Protein AF-A0A087S6L5-F1 (afdb_monomer_lite)

Secondary structure (DSSP, 8-state):
----------------------------------------------------HHHHHHHHHHHHHTT-TTS-HHHHHHHHHS-SS-HHHHHHHHHHHHHHHHHHHHHHHHHHHHHHHHHHHSB-GGGGS-SS--TT-EEEEE---THHHHTTHHHHHHHS---SEEEEEHHHHHHHHHTT--TTT-SSEEEEE----SGGGGGG-SHHHHHHGGG-EEEEETTS-HHHHHHHHHTT-EEEEEEE--S---GGG-HHHHHHHHT--SS-TT---EE--TTSHHHHHHHIIIIIS--SEEEEES---SB-TTS-HHHHHTTTTTSPPP---TTSHHHHHHS-EEEETTTTEEEE--HHHHHHHHHHHHHHHTS-TT-EEEE-SSSSS--STTEEE--HHHHHHH---

Sequence (405 aa):
SRHFLRNFSPLKTGSPILNFISSKDIDFTITFFKIHTATHNIDMMDENFSISEDTFHRLSLEKSKSGYENQSWDEWFNSIFSEKHSSKQRMMEDVIRKFFYKNDFDQWVQNFALNLNDIWNGSNPSTLSNANHNENASAIVIGRGPSLHKHNHLELLKKSNFSGSIICTDGALKHVLESGITPEQFPNFYVVTIESYEDVVDHYNSDYVDKYGPKITGIFTIITNPKVISRAKESKIKINWLHPLADYHEGKKSFNQLTAQMVKSKVHEKGLPAIQTGGNVGTSSWFIGWRILNCKNIGLIGLNQGWEEDDSWEKIISHGNYFKPSKLDRSSEKFKKLFPKVYNPDFTTYCILDPIVQYYSSAFREFISRSPSWVNTINATEGGSLFGERITSMKFSEFLEKYKS

Foldseek 3Di:
DDDDDDDDDDDDDDDDDDDDDDDDDDDDDDDDDDDDDDDDDDDDDDPDDDDDPVVVVVVQVVCVVVVNNVPDPVVVCCVVVVDPPPPLLVVLVVVVLVVCCVPCVVLLVVLLVVCLVVLQVAAFLLVLADPPPPLQAEEEEEAAAPLCVVVVLLVLVQPFLAAHAYEYELQCQQVSLVSVVACVSHLNAEYEDEDLDPCSLVSCPDPSLLVRQCSYAYEYESNHHVSNVVSSVNSPHRYHYEHEPSFDPPPCPTPSNVSQVSSCHPNHVVGHYYAYQLLHRRLRSLCCQCVRHVHLHYEYASPQLFAAPPDDPCCQQCVNVVHHRDDDDCVDPVNCVQWPWDADPVLRGIGTHHSSSVSSLVSSQVCQLVDPPSRQAEYQSSHHRNDDDRYHYDHSSVVSVVSSD

Structure (mmCIF, N/CA/C/O backbone):
data_AF-A0A087S6L5-F1
#
_entry.id   AF-A0A087S6L5-F1
#
loop_
_atom_site.group_PDB
_atom_site.id
_atom_site.type_symbol
_atom_site.label_atom_id
_atom_site.label_alt_id
_atom_site.label_comp_id
_atom_site.label_asym_id
_atom_site.label_entity_id
_atom_site.label_seq_id
_atom_site.pdbx_PDB_ins_code
_atom_site.Cartn_x
_atom_site.Cartn_y
_atom_site.Cartn_z
_atom_site.occupancy
_atom_site.B_iso_or_equiv
_atom_site.auth_seq_id
_atom_site.auth_comp_id
_atom_site.auth_asym_id
_atom_site.auth_atom_id
_atom_site.pdbx_PDB_model_num
ATOM 1 N N . SER A 1 1 ? 14.151 38.820 49.109 1.00 30.64 1 SER A N 1
ATOM 2 C CA . SER A 1 1 ? 14.616 38.846 50.511 1.00 30.64 1 SER A CA 1
ATOM 3 C C . SER A 1 1 ? 14.598 37.428 51.069 1.00 30.64 1 SER A C 1
ATOM 5 O O . SER A 1 1 ? 13.559 36.796 51.005 1.00 30.64 1 SER A O 1
ATOM 7 N N . ARG A 1 2 ? 15.749 36.982 51.610 1.00 24.91 2 ARG A N 1
ATOM 8 C CA . ARG A 1 2 ? 16.012 35.755 52.411 1.00 24.91 2 ARG A CA 1
ATOM 9 C C . ARG A 1 2 ? 15.920 34.410 51.654 1.00 24.91 2 ARG A C 1
ATOM 11 O O . ARG A 1 2 ? 14.850 34.013 51.232 1.00 24.91 2 ARG A O 1
ATOM 18 N N . HIS A 1 3 ? 17.046 33.802 51.255 1.00 23.52 3 HIS A N 1
ATOM 19 C CA . HIS A 1 3 ? 17.943 32.908 52.034 1.00 23.52 3 HIS A CA 1
ATOM 20 C C . HIS A 1 3 ? 17.263 31.623 52.542 1.00 23.52 3 HIS A C 1
ATOM 22 O O . HIS A 1 3 ? 16.425 31.717 53.428 1.00 23.52 3 HIS A O 1
ATOM 28 N N . PHE A 1 4 ? 17.713 30.444 52.082 1.00 23.92 4 PHE A N 1
ATOM 29 C CA . PHE A 1 4 ? 18.634 29.584 52.851 1.00 23.92 4 PHE A CA 1
ATOM 30 C C . PHE A 1 4 ? 19.132 28.375 52.026 1.00 23.92 4 PHE A C 1
ATOM 32 O O . PHE A 1 4 ? 18.350 27.605 51.480 1.00 23.92 4 PHE A O 1
ATOM 39 N N . LEU A 1 5 ? 20.457 28.217 51.979 1.00 23.39 5 LEU A N 1
ATOM 40 C CA . LEU A 1 5 ? 21.189 26.984 51.672 1.00 23.39 5 LEU A CA 1
ATOM 41 C C . LEU A 1 5 ? 21.261 26.119 52.940 1.00 23.39 5 LEU A C 1
ATOM 43 O O . LEU A 1 5 ? 21.521 26.682 54.003 1.00 23.39 5 LEU A O 1
ATOM 47 N N . ARG A 1 6 ? 21.200 24.783 52.832 1.00 24.70 6 ARG A N 1
ATOM 48 C CA . ARG A 1 6 ? 22.158 23.889 53.520 1.00 24.70 6 ARG A CA 1
ATOM 49 C C . ARG A 1 6 ? 22.046 22.422 53.088 1.00 24.70 6 ARG A C 1
ATOM 51 O O . ARG A 1 6 ? 20.968 21.850 53.016 1.00 24.70 6 ARG A O 1
ATOM 58 N N . ASN A 1 7 ? 23.231 21.870 52.843 1.00 22.72 7 ASN A N 1
ATOM 59 C CA . ASN A 1 7 ? 23.592 20.485 52.552 1.00 22.72 7 ASN A CA 1
ATOM 60 C C . ASN A 1 7 ? 23.230 19.510 53.681 1.00 22.72 7 ASN A C 1
ATOM 62 O O . ASN A 1 7 ? 23.332 19.908 54.836 1.00 22.72 7 ASN A O 1
ATOM 66 N N . PHE A 1 8 ? 23.007 18.231 53.349 1.00 24.19 8 PHE A N 1
ATOM 67 C CA . PHE A 1 8 ? 23.581 17.074 54.058 1.00 24.19 8 PHE A CA 1
ATOM 68 C C . PHE A 1 8 ? 23.586 15.829 53.144 1.00 24.19 8 PHE A C 1
ATOM 70 O O . PHE A 1 8 ? 22.604 15.543 52.463 1.00 24.19 8 PHE A O 1
ATOM 77 N N . SER A 1 9 ? 24.725 15.132 53.122 1.00 23.36 9 SER A N 1
ATOM 78 C CA . SER A 1 9 ? 24.999 13.879 52.394 1.00 23.36 9 SER A CA 1
ATOM 79 C C . SER A 1 9 ? 24.634 12.631 53.246 1.00 23.36 9 SER A C 1
ATOM 81 O O . SER A 1 9 ? 23.905 12.763 54.224 1.00 23.36 9 SER A O 1
ATOM 83 N N . PRO A 1 10 ? 25.111 11.414 52.910 1.00 31.67 10 PRO A N 1
ATOM 84 C CA . PRO A 1 10 ? 24.342 10.300 52.359 1.00 31.67 10 PRO A CA 1
ATOM 85 C C . PRO A 1 10 ? 24.021 9.194 53.388 1.00 31.67 10 PRO A C 1
ATOM 87 O O . PRO A 1 10 ? 24.751 8.998 54.356 1.00 31.67 10 PRO A O 1
ATOM 90 N N . LEU A 1 11 ? 23.002 8.372 53.119 1.00 24.73 11 LEU A N 1
ATOM 91 C CA . LEU A 1 11 ? 22.782 7.110 53.835 1.00 24.73 11 LEU A CA 1
ATOM 92 C C . LEU A 1 11 ? 22.575 5.959 52.843 1.00 24.73 11 LEU A C 1
ATOM 94 O O . LEU A 1 11 ? 21.615 5.928 52.079 1.00 24.73 11 LEU A O 1
ATOM 98 N N . LYS A 1 12 ? 23.520 5.012 52.876 1.00 25.47 12 LYS A N 1
ATOM 99 C CA . LYS A 1 12 ? 23.331 3.619 52.458 1.00 25.47 12 LYS A CA 1
ATOM 100 C C . LYS A 1 12 ? 22.458 2.925 53.505 1.00 25.47 12 LYS A C 1
ATOM 102 O O . LYS A 1 12 ? 22.772 3.083 54.678 1.00 25.47 12 LYS A O 1
ATOM 107 N N . THR A 1 13 ? 21.508 2.092 53.075 1.00 26.11 13 THR A N 1
ATOM 108 C CA . THR A 1 13 ? 21.322 0.682 53.501 1.00 26.11 13 THR A CA 1
ATOM 109 C C . THR A 1 13 ? 19.989 0.113 52.990 1.00 26.11 13 THR A C 1
ATOM 111 O O . THR A 1 13 ? 18.978 0.800 52.971 1.00 26.11 13 THR A O 1
ATOM 114 N N . GLY A 1 14 ? 20.001 -1.178 52.629 1.00 24.61 14 GLY A N 1
ATOM 115 C CA . GLY A 1 14 ? 18.855 -2.077 52.820 1.00 24.61 14 GLY A CA 1
ATOM 116 C C . GLY A 1 14 ? 17.884 -2.273 51.652 1.00 24.61 14 GLY A C 1
ATOM 117 O O . GLY A 1 14 ? 16.883 -1.578 51.547 1.00 24.61 14 GLY A O 1
ATOM 118 N N . SER A 1 15 ? 18.114 -3.316 50.848 1.00 23.73 15 SER A N 1
ATOM 119 C CA . SER A 1 15 ? 17.024 -4.070 50.197 1.00 23.73 15 SER A CA 1
ATOM 120 C C . SER A 1 15 ? 16.307 -4.921 51.264 1.00 23.73 15 SER A C 1
ATOM 122 O O . SER A 1 15 ? 16.965 -5.290 52.243 1.00 23.73 15 SER A O 1
ATOM 124 N N . PRO A 1 16 ? 15.000 -5.236 51.126 1.00 30.84 16 PRO A N 1
ATOM 125 C CA . PRO A 1 16 ? 14.655 -6.521 50.502 1.00 30.84 16 PRO A CA 1
ATOM 126 C C . PRO A 1 16 ? 13.336 -6.577 49.686 1.00 30.84 16 PRO A C 1
ATOM 128 O O . PRO A 1 16 ? 12.323 -5.995 50.052 1.00 30.84 16 PRO A O 1
ATOM 131 N N . ILE A 1 17 ? 13.376 -7.437 48.658 1.00 23.67 17 ILE A N 1
ATOM 132 C CA . ILE A 1 17 ? 12.340 -8.399 48.217 1.00 23.67 17 ILE A CA 1
ATOM 133 C C . ILE A 1 17 ? 11.031 -7.854 47.605 1.00 23.67 17 ILE A C 1
ATOM 135 O O . ILE A 1 17 ? 10.125 -7.417 48.302 1.00 23.67 17 ILE A O 1
ATOM 139 N N . LEU A 1 18 ? 10.860 -8.120 46.302 1.00 24.83 18 LEU A N 1
ATOM 140 C CA . LEU A 1 18 ? 9.631 -8.707 45.751 1.00 24.83 18 LEU A CA 1
ATOM 141 C C . LEU A 1 18 ? 9.991 -9.592 44.544 1.00 24.83 18 LEU A C 1
ATOM 143 O O . LEU A 1 18 ? 10.468 -9.120 43.515 1.00 24.83 18 LEU A O 1
ATOM 147 N N . ASN A 1 19 ? 9.794 -10.898 44.725 1.00 22.62 19 ASN A N 1
ATOM 148 C CA . ASN A 1 19 ? 9.841 -11.932 43.693 1.00 22.62 19 ASN A CA 1
ATOM 149 C C . ASN A 1 19 ? 8.609 -11.827 42.784 1.00 22.62 19 ASN A C 1
ATOM 151 O O . ASN A 1 19 ? 7.521 -11.673 43.323 1.00 22.62 19 ASN A O 1
ATOM 155 N N . PHE A 1 20 ? 8.757 -12.038 41.469 1.00 23.81 20 PHE A N 1
ATOM 156 C CA . PHE A 1 20 ? 7.858 -12.889 40.663 1.00 23.81 20 PHE A CA 1
ATOM 157 C C . PHE A 1 20 ? 8.491 -13.245 39.296 1.00 23.81 20 PHE A C 1
ATOM 159 O O . PHE A 1 20 ? 8.538 -12.450 38.367 1.00 23.81 20 PHE A O 1
ATOM 166 N N . ILE A 1 21 ? 9.060 -14.453 39.254 1.00 23.20 21 ILE A N 1
ATOM 167 C CA . ILE A 1 21 ? 8.906 -15.541 38.266 1.00 23.20 21 ILE A CA 1
ATOM 168 C C . ILE A 1 21 ? 8.587 -15.170 36.794 1.00 23.20 21 ILE A C 1
ATOM 170 O O . ILE A 1 21 ? 7.454 -14.881 36.435 1.00 23.20 21 ILE A O 1
ATOM 174 N N . SER A 1 22 ? 9.616 -15.372 35.958 1.00 25.34 22 SER A N 1
ATOM 175 C CA . SER A 1 22 ? 9.653 -16.122 34.682 1.00 25.34 22 SER A CA 1
ATOM 176 C C . SER A 1 22 ? 8.585 -15.871 33.601 1.00 25.34 22 SER A C 1
ATOM 178 O O . SER A 1 22 ? 7.500 -16.448 33.629 1.00 25.34 22 SER A O 1
ATOM 180 N N . SER A 1 23 ? 9.037 -15.282 32.491 1.00 26.64 23 SER A N 1
ATOM 181 C CA . SER A 1 23 ? 8.837 -15.895 31.170 1.00 26.64 23 SER A CA 1
ATOM 182 C C . SER A 1 23 ? 10.160 -15.848 30.405 1.00 26.64 23 SER A C 1
ATOM 184 O O . SER A 1 23 ? 10.837 -14.821 30.379 1.00 26.64 23 SER A O 1
ATOM 186 N N . LYS A 1 24 ? 10.569 -17.020 29.924 1.00 26.38 24 LYS A N 1
ATOM 187 C CA . LYS A 1 24 ? 11.796 -17.270 29.178 1.00 26.38 24 LYS A CA 1
ATOM 188 C C . LYS A 1 24 ? 11.670 -16.765 27.739 1.00 26.38 24 LYS A C 1
ATOM 190 O O . LYS A 1 24 ? 10.579 -16.770 27.178 1.00 26.38 24 LYS A O 1
ATOM 195 N N . ASP A 1 25 ? 12.841 -16.457 27.192 1.00 26.78 25 ASP A N 1
ATOM 196 C CA . ASP A 1 25 ? 13.193 -16.391 25.774 1.00 26.78 25 ASP A CA 1
ATOM 197 C C . ASP A 1 25 ? 12.725 -15.148 25.001 1.00 26.78 25 ASP A C 1
ATOM 199 O O . ASP A 1 25 ? 11.615 -15.078 24.482 1.00 26.78 25 ASP A O 1
ATOM 203 N N . ILE A 1 26 ? 13.629 -14.165 24.899 1.00 26.58 26 ILE A N 1
ATOM 204 C CA . ILE A 1 26 ? 14.276 -13.702 23.653 1.00 26.58 26 ILE A CA 1
ATOM 205 C C . ILE A 1 26 ? 15.249 -12.578 24.057 1.00 26.58 26 ILE A C 1
ATOM 207 O O . ILE A 1 26 ? 14.840 -11.467 24.395 1.00 26.58 26 ILE A O 1
ATOM 211 N N . ASP A 1 27 ? 16.548 -12.883 24.048 1.00 23.22 27 ASP A N 1
ATOM 212 C CA . ASP A 1 27 ? 17.619 -11.908 24.262 1.00 23.22 27 ASP A CA 1
ATOM 213 C C . ASP A 1 27 ? 17.776 -11.012 23.024 1.00 23.22 27 ASP A C 1
ATOM 215 O O . ASP A 1 27 ? 18.121 -11.476 21.938 1.00 23.22 27 ASP A O 1
ATOM 219 N N . PHE A 1 28 ? 17.583 -9.707 23.205 1.00 23.66 28 PHE A N 1
ATOM 220 C CA . PHE A 1 28 ? 18.153 -8.674 22.340 1.00 23.66 28 PHE A CA 1
ATOM 221 C C . PHE A 1 28 ? 18.881 -7.673 23.239 1.00 23.66 28 PHE A C 1
ATOM 223 O O . PHE A 1 28 ? 18.307 -6.688 23.702 1.00 23.66 28 PHE A O 1
ATOM 230 N N . THR A 1 29 ? 20.162 -7.930 23.500 1.00 22.22 29 THR A N 1
ATOM 231 C CA . THR A 1 29 ? 21.037 -6.965 24.173 1.00 22.22 29 THR A CA 1
ATOM 232 C C . THR A 1 29 ? 21.693 -6.078 23.118 1.00 22.22 29 THR A C 1
ATOM 234 O O . THR A 1 29 ? 22.637 -6.488 22.451 1.00 22.22 29 THR A O 1
ATOM 237 N N . ILE A 1 30 ? 21.194 -4.848 22.962 1.00 22.94 30 ILE A N 1
ATOM 238 C CA . ILE A 1 30 ? 21.921 -3.748 22.313 1.00 22.94 30 ILE A CA 1
ATOM 239 C C . ILE A 1 30 ? 22.412 -2.825 23.430 1.00 22.94 30 ILE A C 1
ATOM 241 O O . ILE A 1 30 ? 21.646 -2.026 23.971 1.00 22.94 30 ILE A O 1
ATOM 245 N N . THR A 1 31 ? 23.691 -2.929 23.787 1.00 22.88 31 THR A N 1
ATOM 246 C CA . THR A 1 31 ? 24.324 -2.017 24.748 1.00 22.88 31 THR A CA 1
ATOM 247 C C . THR A 1 31 ? 24.898 -0.811 24.007 1.00 22.88 31 THR A C 1
ATOM 249 O O . THR A 1 31 ? 25.897 -0.913 23.302 1.00 22.88 31 THR A O 1
ATOM 252 N N . PHE A 1 32 ? 24.271 0.355 24.182 1.00 22.77 32 PHE A N 1
ATOM 253 C CA . PHE A 1 32 ? 24.814 1.654 23.777 1.00 22.77 32 PHE A CA 1
ATOM 254 C C . PHE A 1 32 ? 25.816 2.155 24.827 1.00 22.77 32 PHE A C 1
ATOM 256 O O . PHE A 1 32 ? 25.417 2.443 25.957 1.00 22.77 32 PHE A O 1
ATOM 263 N N . PHE A 1 33 ? 27.083 2.367 24.456 1.00 24.23 33 PHE A N 1
ATOM 264 C CA . PHE A 1 33 ? 27.994 3.173 25.272 1.00 24.23 33 PHE A CA 1
ATOM 265 C C . PHE A 1 33 ? 27.892 4.659 24.915 1.00 24.23 33 PHE A C 1
ATOM 267 O O . PHE A 1 33 ? 27.997 5.085 23.766 1.00 24.23 33 PHE A O 1
ATOM 274 N N . LYS A 1 34 ? 27.644 5.449 25.959 1.00 24.25 34 LYS A N 1
ATOM 275 C CA . LYS A 1 34 ? 27.453 6.896 25.964 1.00 24.25 34 LYS A CA 1
ATOM 276 C C . LYS A 1 34 ? 28.796 7.532 26.330 1.00 24.25 34 LYS A C 1
ATOM 278 O O . LYS A 1 34 ? 29.213 7.437 27.479 1.00 24.25 34 LYS A O 1
ATOM 283 N N . ILE A 1 35 ? 29.469 8.177 25.379 1.00 24.80 35 ILE A N 1
ATOM 284 C CA . ILE A 1 35 ? 30.693 8.935 25.666 1.00 24.80 35 ILE A CA 1
ATOM 285 C C . ILE A 1 35 ? 30.287 10.280 26.285 1.00 24.80 35 ILE A C 1
ATOM 287 O O . ILE A 1 35 ? 29.654 11.122 25.641 1.00 24.80 35 ILE A O 1
ATOM 291 N N . HIS A 1 36 ? 30.634 10.480 27.555 1.00 26.86 36 HIS A N 1
ATOM 292 C CA . HIS A 1 36 ? 30.756 11.805 28.153 1.00 26.86 36 HIS A CA 1
ATOM 293 C C . HIS A 1 36 ? 32.166 11.978 28.705 1.00 26.86 36 HIS A C 1
ATOM 295 O O . HIS A 1 36 ? 32.717 11.116 29.379 1.00 26.86 36 HIS A O 1
ATOM 301 N N . THR A 1 37 ? 32.731 13.110 28.316 1.00 30.02 37 THR A N 1
ATOM 302 C CA . THR A 1 37 ? 34.079 13.617 28.538 1.00 30.02 37 THR A CA 1
ATOM 303 C C . THR A 1 37 ? 34.447 13.745 30.014 1.00 30.02 37 THR A C 1
ATOM 305 O O . THR A 1 37 ? 33.691 14.356 30.765 1.00 30.02 37 THR A O 1
ATOM 308 N N . ALA A 1 38 ? 35.643 13.282 30.380 1.00 25.14 38 ALA A N 1
ATOM 309 C CA . ALA A 1 38 ? 36.746 14.087 30.929 1.00 25.14 38 ALA A CA 1
ATOM 310 C C . ALA A 1 38 ? 37.704 13.187 31.729 1.00 25.14 38 ALA A C 1
ATOM 312 O O . ALA A 1 38 ? 37.320 12.609 32.737 1.00 25.14 38 ALA A O 1
ATOM 313 N N . THR A 1 39 ? 38.948 13.108 31.243 1.00 34.66 39 THR A N 1
ATOM 314 C CA . THR A 1 39 ? 40.202 12.917 31.995 1.00 34.66 39 THR A CA 1
ATOM 315 C C . THR A 1 39 ? 40.126 12.110 33.295 1.00 34.66 39 THR A C 1
ATOM 317 O O . THR A 1 39 ? 39.732 12.664 34.316 1.00 34.66 39 THR A O 1
ATOM 320 N N . HIS A 1 40 ? 40.603 10.863 33.273 1.00 29.64 40 HIS A N 1
ATOM 321 C CA . HIS A 1 40 ? 41.624 10.295 34.173 1.00 29.64 40 HIS A CA 1
ATOM 322 C C . HIS A 1 40 ? 41.925 8.854 33.712 1.00 29.64 40 HIS A C 1
ATOM 324 O O . HIS A 1 40 ? 41.017 8.141 33.292 1.00 29.64 40 HIS A O 1
ATOM 330 N N . ASN A 1 41 ? 43.208 8.479 33.735 1.00 36.50 41 ASN A N 1
ATOM 331 C CA . ASN A 1 41 ? 43.767 7.190 33.312 1.00 36.50 41 ASN A CA 1
ATOM 332 C C . ASN A 1 41 ? 42.928 5.978 33.749 1.00 36.50 41 ASN A C 1
ATOM 334 O O . ASN A 1 41 ? 42.684 5.803 34.942 1.00 36.50 41 ASN A O 1
ATOM 338 N N . ILE A 1 42 ? 42.571 5.118 32.793 1.00 30.94 42 ILE A N 1
ATOM 339 C CA . ILE A 1 42 ? 42.134 3.742 33.045 1.00 30.94 42 ILE A CA 1
ATOM 340 C C . ILE A 1 42 ? 42.905 2.855 32.068 1.00 30.94 42 ILE A C 1
ATOM 342 O O . ILE A 1 42 ? 42.762 3.000 30.854 1.00 30.94 42 ILE A O 1
ATOM 346 N N . ASP A 1 43 ? 43.746 1.986 32.624 1.00 33.06 43 ASP A N 1
ATOM 347 C CA . ASP A 1 43 ? 44.433 0.904 31.924 1.00 33.06 43 ASP A CA 1
ATOM 348 C C . ASP A 1 43 ? 43.417 0.045 31.158 1.00 33.06 43 ASP A C 1
ATOM 350 O O . ASP A 1 43 ? 42.448 -0.456 31.736 1.00 33.06 43 ASP A O 1
ATOM 354 N N . MET A 1 44 ? 43.628 -0.120 29.851 1.00 32.47 44 MET A N 1
ATOM 355 C CA . MET A 1 44 ? 42.869 -1.079 29.055 1.00 32.47 44 MET A CA 1
ATOM 356 C C . MET A 1 44 ? 43.385 -2.483 29.369 1.00 32.47 44 MET A C 1
ATOM 358 O O . MET A 1 44 ? 44.538 -2.804 29.094 1.00 32.47 44 MET A O 1
ATOM 362 N N . MET A 1 45 ? 42.529 -3.321 29.951 1.00 34.72 45 MET A N 1
ATOM 363 C CA . MET A 1 45 ? 42.726 -4.765 29.914 1.00 34.72 45 MET A CA 1
ATOM 364 C C . MET A 1 45 ? 42.510 -5.233 28.470 1.00 34.72 45 MET A C 1
ATOM 366 O O . MET A 1 45 ? 41.395 -5.155 27.957 1.00 34.72 45 MET A O 1
ATOM 370 N N . ASP A 1 46 ? 43.585 -5.694 27.829 1.00 41.72 46 ASP A N 1
ATOM 371 C CA . ASP A 1 46 ? 43.554 -6.425 26.562 1.00 41.72 46 ASP A CA 1
ATOM 372 C C . ASP A 1 46 ? 42.790 -7.745 26.750 1.00 41.72 46 ASP A C 1
ATOM 374 O O . ASP A 1 46 ? 43.326 -8.736 27.256 1.00 41.72 46 ASP A O 1
ATOM 378 N N . GLU A 1 47 ? 41.526 -7.793 26.330 1.00 43.75 47 GLU A N 1
ATOM 379 C CA . GLU A 1 47 ? 40.869 -9.070 26.057 1.00 43.75 47 GLU A CA 1
ATOM 380 C C . GLU A 1 47 ? 41.429 -9.626 24.739 1.00 43.75 47 GLU A C 1
ATOM 382 O O . GLU A 1 47 ? 41.007 -9.258 23.643 1.00 43.75 47 GLU A O 1
ATOM 387 N N . ASN A 1 48 ? 42.429 -10.505 24.850 1.00 50.16 48 ASN A N 1
ATOM 388 C CA . ASN A 1 48 ? 43.025 -11.198 23.712 1.00 50.16 48 ASN A CA 1
ATOM 389 C C . ASN A 1 48 ? 41.986 -12.090 23.018 1.00 50.16 48 ASN A C 1
ATOM 391 O O . ASN A 1 48 ? 41.610 -13.155 23.514 1.00 50.16 48 ASN A O 1
ATOM 395 N N . PHE A 1 49 ? 41.566 -11.676 21.826 1.00 50.16 49 PHE A N 1
ATOM 396 C CA . PHE A 1 49 ? 40.840 -12.526 20.892 1.00 50.16 49 PHE A CA 1
ATOM 397 C C . PHE A 1 49 ? 41.709 -13.740 20.528 1.00 50.16 49 PHE A C 1
ATOM 399 O O . PHE A 1 49 ? 42.813 -13.587 20.005 1.00 50.16 49 PHE A O 1
ATOM 406 N N . SER A 1 50 ? 41.228 -14.955 20.802 1.00 74.38 50 SER A N 1
ATOM 407 C CA . SER A 1 50 ? 41.920 -16.196 20.440 1.00 74.38 50 SER A CA 1
ATOM 408 C C . SER A 1 50 ? 40.976 -17.157 19.723 1.00 74.38 50 SER A C 1
ATOM 410 O O . SER A 1 50 ? 39.798 -17.277 20.060 1.00 74.38 50 SER A O 1
ATOM 412 N N . ILE A 1 51 ? 41.501 -17.838 18.706 1.00 82.25 51 ILE A N 1
ATOM 413 C CA . ILE A 1 51 ? 40.815 -18.900 17.965 1.00 82.25 51 ILE A CA 1
ATOM 414 C C . ILE A 1 51 ? 41.678 -20.161 17.990 1.00 82.25 51 ILE A C 1
ATOM 416 O O . ILE A 1 51 ? 42.900 -20.076 18.096 1.00 82.25 51 ILE A O 1
ATOM 420 N N . SER A 1 52 ? 41.048 -21.334 17.890 1.00 89.94 52 SER A N 1
ATOM 421 C CA . SER A 1 52 ? 41.787 -22.600 17.818 1.00 89.94 52 SER A CA 1
ATOM 422 C C . SER A 1 52 ? 42.610 -22.704 16.528 1.00 89.94 52 SER A C 1
ATOM 424 O O . SER A 1 52 ? 42.226 -22.143 15.497 1.00 89.94 52 SER A O 1
ATOM 426 N N . GLU A 1 53 ? 43.703 -23.465 16.567 1.00 84.44 53 GLU A N 1
ATOM 427 C CA . GLU A 1 53 ? 44.567 -23.719 15.406 1.00 84.44 53 GLU A CA 1
ATOM 428 C C . GLU A 1 53 ? 43.790 -24.373 14.248 1.00 84.44 53 GLU A C 1
ATOM 430 O O . GLU A 1 53 ? 43.899 -23.942 13.100 1.00 84.44 53 GLU A O 1
ATOM 435 N N . ASP A 1 54 ? 42.878 -25.299 14.556 1.00 88.25 54 ASP A N 1
ATOM 436 C CA . ASP A 1 54 ? 41.958 -25.906 13.583 1.00 88.25 54 ASP A CA 1
ATOM 437 C C . ASP A 1 54 ? 41.011 -24.888 12.935 1.00 88.25 54 ASP A C 1
ATOM 439 O O . ASP A 1 54 ? 40.632 -25.011 11.765 1.00 88.25 54 ASP A O 1
ATOM 443 N N . THR A 1 55 ? 40.564 -23.890 13.700 1.00 78.56 55 THR A N 1
ATOM 444 C CA . THR A 1 55 ? 39.739 -22.796 13.174 1.00 78.56 55 THR A CA 1
ATOM 445 C C . THR A 1 55 ? 40.573 -21.913 12.254 1.00 78.56 55 THR A C 1
ATOM 447 O O . THR A 1 55 ? 40.133 -21.609 11.147 1.00 78.56 55 THR A O 1
ATOM 450 N N . PHE A 1 56 ? 41.790 -21.553 12.665 1.00 87.88 56 PHE A N 1
ATOM 451 C CA . PHE A 1 56 ? 42.702 -20.754 11.850 1.00 87.88 56 PHE A CA 1
ATOM 452 C C . PHE A 1 56 ? 43.070 -21.458 10.537 1.00 87.88 56 PHE A C 1
ATOM 454 O O . PHE A 1 56 ? 43.044 -20.833 9.474 1.00 87.88 56 PHE A O 1
ATOM 461 N N . HIS A 1 57 ? 43.328 -22.767 10.577 1.00 90.12 57 HIS A N 1
ATOM 462 C CA . HIS A 1 57 ? 43.625 -23.561 9.388 1.00 90.12 57 HIS A CA 1
ATOM 463 C C . HIS A 1 57 ? 42.437 -23.586 8.415 1.00 90.12 57 HIS A C 1
ATOM 465 O O . HIS A 1 57 ? 42.606 -23.358 7.217 1.00 90.12 57 HIS A O 1
ATOM 471 N N . ARG A 1 58 ? 41.211 -23.793 8.919 1.00 89.50 58 ARG A N 1
ATOM 472 C CA . ARG A 1 58 ? 39.990 -23.743 8.093 1.00 89.50 58 ARG A CA 1
ATOM 473 C C . ARG A 1 58 ? 39.772 -22.372 7.458 1.00 89.50 58 ARG A C 1
ATOM 475 O O . ARG A 1 58 ? 39.494 -22.302 6.264 1.00 89.50 58 ARG A O 1
ATOM 482 N N . LEU A 1 59 ? 39.940 -21.297 8.228 1.00 88.88 59 LEU A N 1
ATOM 483 C CA . LEU A 1 59 ? 39.820 -19.930 7.719 1.00 88.88 59 LEU A CA 1
ATOM 484 C C . LEU A 1 59 ? 40.886 -19.630 6.656 1.00 88.88 59 LEU A C 1
ATOM 486 O O . LEU A 1 59 ? 40.575 -19.041 5.626 1.00 88.88 59 LEU A O 1
ATOM 490 N N . SER A 1 60 ? 42.121 -20.093 6.859 1.00 89.00 60 SER A N 1
ATOM 491 C CA . SER A 1 60 ? 43.226 -19.884 5.914 1.00 89.00 60 SER A CA 1
ATOM 492 C C . SER A 1 60 ? 42.985 -20.615 4.594 1.00 89.00 60 SER A C 1
ATOM 494 O O . SER A 1 60 ? 43.208 -20.058 3.519 1.00 89.00 60 SER A O 1
ATOM 496 N N . LEU A 1 61 ? 42.467 -21.845 4.671 1.00 91.19 61 LEU A N 1
ATOM 497 C CA . LEU A 1 61 ? 42.123 -22.644 3.500 1.00 91.19 61 LEU A CA 1
ATOM 498 C C . LEU A 1 61 ? 41.002 -21.983 2.685 1.00 91.19 61 LEU A C 1
ATOM 500 O O . LEU A 1 61 ? 41.096 -21.892 1.462 1.00 91.19 61 LEU A O 1
ATOM 504 N N . GLU A 1 62 ? 39.962 -21.483 3.354 1.00 85.81 62 GLU A N 1
ATOM 505 C CA . GLU A 1 62 ? 38.878 -20.757 2.687 1.00 85.81 62 GLU A CA 1
ATOM 506 C C . GLU A 1 62 ? 39.353 -19.422 2.100 1.00 85.81 62 GLU A C 1
ATOM 508 O O . GLU A 1 62 ? 38.971 -19.089 0.977 1.00 85.81 62 GLU A O 1
ATOM 513 N N . LYS A 1 63 ? 40.254 -18.699 2.780 1.00 90.62 63 LYS A N 1
ATOM 514 C CA . LYS A 1 63 ? 40.894 -17.474 2.272 1.00 90.62 63 LYS A CA 1
ATOM 515 C C . LYS A 1 63 ? 41.684 -17.698 0.989 1.00 90.62 63 LYS A C 1
ATOM 517 O O . LYS A 1 63 ? 41.546 -16.920 0.044 1.00 90.62 63 LYS A O 1
ATOM 522 N N . SER A 1 64 ? 42.456 -18.781 0.919 1.00 87.81 64 SER A N 1
ATOM 523 C CA . SER A 1 64 ? 43.162 -19.161 -0.311 1.00 87.81 64 SER A CA 1
ATOM 524 C C . SER A 1 64 ? 42.178 -19.554 -1.422 1.00 87.81 64 SER A C 1
ATOM 526 O O . SER A 1 64 ? 42.230 -18.977 -2.510 1.00 87.81 64 SER A O 1
ATOM 528 N N . LYS A 1 65 ? 41.189 -20.420 -1.142 1.00 87.19 65 LYS A N 1
ATOM 529 C CA . LYS A 1 65 ? 40.168 -20.831 -2.131 1.00 87.19 65 LYS A CA 1
ATOM 530 C C . LYS A 1 65 ? 39.380 -19.668 -2.729 1.00 87.19 65 LYS A C 1
ATOM 532 O O . LYS A 1 65 ? 38.975 -19.736 -3.886 1.00 87.19 65 LYS A O 1
ATOM 537 N N . SER A 1 66 ? 39.139 -18.619 -1.947 1.00 78.81 66 SER A N 1
ATOM 538 C CA . SER A 1 66 ? 38.404 -17.435 -2.399 1.00 78.81 66 SER A CA 1
ATOM 539 C C . SER A 1 66 ? 39.281 -16.402 -3.123 1.00 78.81 66 SER A C 1
ATOM 541 O O . SER A 1 66 ? 38.778 -15.351 -3.510 1.00 78.81 66 SER A O 1
ATOM 543 N N . GLY A 1 67 ? 40.563 -16.702 -3.374 1.00 88.00 67 GLY A N 1
ATOM 544 C CA . GLY A 1 67 ? 41.473 -15.851 -4.152 1.00 88.00 67 GLY A CA 1
ATOM 545 C C . GLY A 1 67 ? 42.142 -14.730 -3.349 1.00 88.00 67 GLY A C 1
ATOM 546 O O . GLY A 1 67 ? 42.731 -13.826 -3.937 1.00 88.00 67 GLY A O 1
ATOM 547 N N . TYR A 1 68 ? 42.077 -14.787 -2.015 1.00 90.19 68 TYR A N 1
ATOM 548 C CA . TYR A 1 68 ? 42.616 -13.778 -1.091 1.00 90.19 68 TYR A CA 1
ATOM 549 C C . TYR A 1 68 ? 43.899 -14.246 -0.386 1.00 90.19 68 TYR A C 1
ATOM 551 O O . TYR A 1 68 ? 44.267 -13.717 0.663 1.00 90.19 68 TYR A O 1
ATOM 559 N N . GLU A 1 69 ? 44.605 -15.239 -0.935 1.00 90.19 69 GLU A N 1
ATOM 560 C CA . GLU A 1 69 ? 45.802 -15.833 -0.318 1.00 90.19 69 GLU A CA 1
ATOM 561 C C . GLU A 1 69 ? 46.842 -14.776 0.081 1.00 90.19 69 GLU A C 1
ATOM 563 O O . GLU A 1 69 ? 47.267 -14.738 1.234 1.00 90.19 69 GLU A O 1
ATOM 568 N N . ASN A 1 70 ? 47.115 -13.833 -0.824 1.00 90.56 70 ASN A N 1
ATOM 569 C CA . ASN A 1 70 ? 48.104 -12.766 -0.642 1.00 90.56 70 ASN A CA 1
ATOM 570 C C . ASN A 1 70 ? 47.531 -11.451 -0.081 1.00 90.56 70 ASN A C 1
ATOM 572 O O . ASN A 1 70 ? 48.251 -10.459 -0.013 1.00 90.56 70 ASN A O 1
ATOM 576 N N . GLN A 1 71 ? 46.245 -11.414 0.279 1.00 88.69 71 GLN A N 1
ATOM 577 C CA . GLN A 1 71 ? 45.596 -10.228 0.854 1.00 88.69 71 GLN A CA 1
ATOM 578 C C . GLN A 1 71 ? 45.559 -10.305 2.386 1.00 88.69 71 GLN A C 1
ATOM 580 O O . GLN A 1 71 ? 45.784 -11.365 2.972 1.00 88.69 71 GLN A O 1
ATOM 585 N N . SER A 1 72 ? 45.296 -9.193 3.062 1.00 92.12 72 SER A N 1
ATOM 586 C CA . SER A 1 72 ? 45.150 -9.155 4.521 1.00 92.12 72 SER A CA 1
ATOM 587 C C . SER A 1 72 ? 43.893 -9.899 4.998 1.00 92.12 72 SER A C 1
ATOM 589 O O . SER A 1 72 ? 42.953 -10.150 4.237 1.00 92.12 72 SER A O 1
ATOM 591 N N . TRP A 1 73 ? 43.867 -10.273 6.281 1.00 84.69 73 TRP A N 1
ATOM 592 C CA . TRP A 1 73 ? 42.661 -10.826 6.904 1.00 84.69 73 TRP A CA 1
ATOM 593 C C . TRP A 1 73 ? 41.514 -9.823 6.894 1.00 84.69 73 TRP A C 1
ATOM 595 O O . TRP A 1 73 ? 40.392 -10.231 6.630 1.00 84.69 73 TRP A O 1
ATOM 605 N N . ASP A 1 74 ? 41.788 -8.531 7.085 1.00 81.50 74 ASP A N 1
ATOM 606 C CA . ASP A 1 74 ? 40.768 -7.485 7.008 1.00 81.50 74 ASP A CA 1
ATOM 607 C C . ASP A 1 74 ? 40.166 -7.376 5.606 1.00 81.50 74 ASP A C 1
ATOM 609 O O . ASP A 1 74 ? 38.956 -7.252 5.475 1.00 81.50 74 ASP A O 1
ATOM 613 N N . GLU A 1 75 ? 40.957 -7.468 4.535 1.00 79.12 75 GLU A N 1
ATOM 614 C CA . GLU A 1 75 ? 40.434 -7.458 3.158 1.00 79.12 75 GLU A CA 1
ATOM 615 C C . GLU A 1 75 ? 39.558 -8.678 2.861 1.00 79.12 75 GLU A C 1
ATOM 617 O O . GLU A 1 75 ? 38.510 -8.554 2.225 1.00 79.12 75 GLU A O 1
ATOM 622 N N . TRP A 1 76 ? 39.950 -9.852 3.357 1.00 88.75 76 TRP A N 1
ATOM 623 C CA . TRP A 1 76 ? 39.169 -11.076 3.203 1.00 88.75 76 TRP A CA 1
ATOM 624 C C . TRP A 1 76 ? 37.907 -11.091 4.075 1.00 88.75 76 TRP A C 1
ATOM 626 O O . TRP A 1 76 ? 36.822 -11.432 3.614 1.00 88.75 76 TRP A O 1
ATOM 636 N N . PHE A 1 77 ? 38.003 -10.655 5.328 1.00 83.12 77 PHE A N 1
ATOM 637 C CA . PHE A 1 77 ? 36.844 -10.494 6.196 1.00 83.12 77 PHE A CA 1
ATOM 638 C C . PHE A 1 77 ? 35.905 -9.427 5.657 1.00 83.12 77 PHE A C 1
ATOM 640 O O . PHE A 1 77 ? 34.704 -9.650 5.638 1.00 83.12 77 PHE A O 1
ATOM 647 N N . ASN A 1 78 ? 36.417 -8.326 5.113 1.00 73.69 78 ASN A N 1
ATOM 648 C CA . ASN A 1 78 ? 35.592 -7.360 4.404 1.00 73.69 78 ASN A CA 1
ATOM 649 C C . ASN A 1 78 ? 34.981 -7.962 3.138 1.00 73.69 78 ASN A C 1
ATOM 651 O O . ASN A 1 78 ? 33.863 -7.604 2.812 1.00 73.69 78 ASN A O 1
ATOM 655 N N . SER A 1 79 ? 35.615 -8.894 2.425 1.00 76.56 79 SER A N 1
ATOM 656 C CA . SER A 1 79 ? 34.978 -9.528 1.259 1.00 76.56 79 SER A CA 1
ATOM 657 C C . SER A 1 79 ? 33.871 -10.524 1.636 1.00 76.56 79 SER A C 1
ATOM 659 O O . SER A 1 79 ? 32.893 -10.649 0.901 1.00 76.56 79 SER A O 1
ATOM 661 N N . ILE A 1 80 ? 33.976 -11.179 2.797 1.00 73.94 80 ILE A N 1
ATOM 662 C CA . ILE A 1 80 ? 32.975 -12.133 3.308 1.00 73.94 80 ILE A CA 1
ATOM 663 C C . ILE A 1 80 ? 31.853 -11.439 4.092 1.00 73.94 80 ILE A C 1
ATOM 665 O O . ILE A 1 80 ? 30.684 -11.805 3.959 1.00 73.94 80 ILE A O 1
ATOM 669 N N . PHE A 1 81 ? 32.208 -10.458 4.920 1.00 60.03 81 PHE A N 1
ATOM 670 C CA . PHE A 1 81 ? 31.315 -9.718 5.813 1.00 60.03 81 PHE A CA 1
ATOM 671 C C . PHE A 1 81 ? 30.875 -8.367 5.255 1.00 60.03 81 PHE A C 1
ATOM 673 O O . PHE A 1 81 ? 30.001 -7.744 5.857 1.00 60.03 81 PHE A O 1
ATOM 680 N N . SER A 1 82 ? 31.393 -7.907 4.106 1.00 54.03 82 SER A N 1
ATOM 681 C CA . SER A 1 82 ? 30.659 -6.909 3.321 1.00 54.03 82 SER A CA 1
ATOM 682 C C . SER A 1 82 ? 29.390 -7.586 2.827 1.00 54.03 82 SER A C 1
ATOM 684 O O . SER A 1 82 ? 29.340 -8.263 1.806 1.00 54.03 82 SER A O 1
ATOM 686 N N . GLU A 1 83 ? 28.365 -7.454 3.657 1.00 45.94 83 GLU A N 1
ATOM 687 C CA . GLU A 1 83 ? 27.066 -8.078 3.528 1.00 45.94 83 GLU A CA 1
ATOM 688 C C . GLU A 1 83 ? 26.578 -8.073 2.081 1.00 45.94 83 GLU A C 1
ATOM 690 O O . GLU A 1 83 ? 26.691 -7.077 1.357 1.00 45.94 83 GLU A O 1
ATOM 695 N N . LYS A 1 84 ? 25.977 -9.202 1.702 1.00 45.38 84 LYS A N 1
ATOM 696 C CA . LYS A 1 84 ? 25.274 -9.497 0.449 1.00 45.38 84 LYS A CA 1
ATOM 697 C C . LYS A 1 84 ? 24.080 -8.564 0.149 1.00 45.38 84 LYS A C 1
ATOM 699 O O . LYS A 1 84 ? 23.097 -9.001 -0.433 1.00 45.38 84 LYS A O 1
ATOM 704 N N . HIS A 1 85 ? 24.150 -7.272 0.446 1.00 48.28 85 HIS A N 1
ATOM 705 C CA . HIS A 1 85 ? 23.426 -6.282 -0.341 1.00 48.28 85 HIS A CA 1
ATOM 706 C C . HIS A 1 85 ? 24.251 -6.021 -1.591 1.00 48.28 85 HIS A C 1
ATOM 708 O O . HIS A 1 85 ? 25.338 -5.437 -1.500 1.00 48.28 85 HIS A O 1
ATOM 714 N N . SER A 1 86 ? 23.753 -6.473 -2.748 1.00 53.97 86 SER A N 1
ATOM 715 C CA . SER A 1 86 ? 24.382 -6.172 -4.036 1.00 53.97 86 SER A CA 1
ATOM 716 C C . SER A 1 86 ? 24.730 -4.680 -4.074 1.00 53.97 86 SER A C 1
ATOM 718 O O . SER A 1 86 ? 23.898 -3.842 -3.723 1.00 53.97 86 SER A O 1
ATOM 720 N N . SER A 1 87 ? 25.960 -4.328 -4.451 1.00 59.28 87 SER A N 1
ATOM 721 C CA . SER A 1 87 ? 26.414 -2.929 -4.539 1.00 59.28 87 SER A CA 1
ATOM 722 C C . SER A 1 87 ? 25.413 -2.034 -5.287 1.00 59.28 87 SER A C 1
ATOM 724 O O . SER A 1 87 ? 25.226 -0.871 -4.939 1.00 59.28 87 SER A O 1
ATOM 726 N N . LYS A 1 88 ? 24.683 -2.615 -6.248 1.00 61.88 88 LYS A N 1
ATOM 727 C CA . LYS A 1 88 ? 23.573 -1.999 -6.982 1.00 61.88 88 LYS A CA 1
ATOM 728 C C . LYS A 1 88 ? 22.395 -1.564 -6.090 1.00 61.88 88 LYS A C 1
ATOM 730 O O . LYS A 1 88 ? 21.886 -0.467 -6.294 1.00 61.88 88 LYS A O 1
ATOM 735 N N . GLN A 1 89 ? 21.957 -2.382 -5.128 1.00 62.91 89 GLN A N 1
ATOM 736 C CA . GLN A 1 89 ? 20.838 -2.049 -4.232 1.00 62.91 89 GLN A CA 1
ATOM 737 C C . GLN A 1 89 ? 21.193 -0.868 -3.319 1.00 62.91 89 GLN A C 1
ATOM 739 O O . GLN A 1 89 ? 20.441 0.101 -3.272 1.00 62.91 89 GLN A O 1
ATOM 744 N N . ARG A 1 90 ? 22.381 -0.890 -2.700 1.00 67.19 90 ARG A N 1
ATOM 745 C CA . ARG A 1 90 ? 22.875 0.223 -1.869 1.00 67.19 90 ARG A CA 1
ATOM 746 C C . ARG A 1 90 ? 22.992 1.531 -2.652 1.00 67.19 90 ARG A C 1
ATOM 748 O O . ARG A 1 90 ? 22.574 2.578 -2.173 1.00 67.19 90 ARG A O 1
ATOM 755 N N . MET A 1 91 ? 23.502 1.478 -3.885 1.00 69.06 91 MET A N 1
ATOM 756 C CA . MET A 1 91 ? 23.547 2.667 -4.746 1.00 69.06 91 MET A CA 1
ATOM 757 C C . MET A 1 91 ? 22.146 3.199 -5.078 1.00 69.06 91 MET A C 1
ATOM 759 O O . MET A 1 91 ? 21.955 4.412 -5.104 1.00 69.06 91 MET A O 1
ATOM 763 N N . MET A 1 92 ? 21.171 2.317 -5.324 1.00 70.50 92 MET A N 1
ATOM 764 C CA . MET A 1 92 ? 19.786 2.723 -5.579 1.00 70.50 92 MET A CA 1
ATOM 765 C C . MET A 1 92 ? 19.174 3.400 -4.348 1.00 70.50 92 MET A C 1
ATOM 767 O O . MET A 1 92 ? 18.634 4.497 -4.458 1.00 70.50 92 MET A O 1
ATOM 771 N N . GLU A 1 93 ? 19.326 2.788 -3.173 1.00 71.62 93 GLU A N 1
ATOM 772 C CA . GLU A 1 93 ? 18.884 3.341 -1.889 1.00 71.62 93 GLU A CA 1
ATOM 773 C C . GLU A 1 93 ? 19.502 4.715 -1.615 1.00 71.62 93 GLU A C 1
ATOM 775 O O . GLU A 1 93 ? 18.791 5.653 -1.266 1.00 71.62 93 GLU A O 1
ATOM 780 N N . ASP A 1 94 ? 20.803 4.880 -1.853 1.00 73.88 94 ASP A N 1
ATOM 781 C CA . ASP A 1 94 ? 21.501 6.154 -1.673 1.00 73.88 94 ASP A CA 1
ATOM 782 C C . ASP A 1 94 ? 20.975 7.267 -2.592 1.00 73.88 94 ASP A C 1
ATOM 784 O O . ASP A 1 94 ? 20.883 8.428 -2.174 1.00 73.88 94 ASP A O 1
ATOM 788 N N . VAL A 1 95 ? 20.658 6.937 -3.849 1.00 74.81 95 VAL A N 1
ATOM 789 C CA . VAL A 1 95 ? 20.098 7.887 -4.824 1.00 74.81 95 VAL A CA 1
ATOM 790 C C . VAL A 1 95 ? 18.688 8.294 -4.414 1.00 74.81 95 VAL A C 1
ATOM 792 O O . VAL A 1 95 ? 18.396 9.489 -4.341 1.00 74.81 95 VAL A O 1
ATOM 795 N N . ILE A 1 96 ? 17.845 7.311 -4.097 1.00 72.44 96 ILE A N 1
ATOM 796 C CA . ILE A 1 96 ? 16.466 7.527 -3.657 1.00 72.44 96 ILE A CA 1
ATOM 797 C C . ILE A 1 96 ? 16.437 8.340 -2.354 1.00 72.44 96 ILE A C 1
ATOM 799 O O . ILE A 1 96 ? 15.707 9.326 -2.265 1.00 72.44 96 ILE A O 1
ATOM 803 N N . ARG A 1 97 ? 17.315 8.029 -1.390 1.00 73.88 97 ARG A N 1
ATOM 804 C CA . ARG A 1 97 ? 17.488 8.806 -0.153 1.00 73.88 97 ARG A CA 1
ATOM 805 C C . ARG A 1 97 ? 17.789 10.265 -0.450 1.00 73.88 97 ARG A C 1
ATOM 807 O O . ARG A 1 97 ? 17.104 11.147 0.057 1.00 73.88 97 ARG A O 1
ATOM 814 N N . LYS A 1 98 ? 18.833 10.533 -1.244 1.00 75.25 98 LYS A N 1
ATOM 815 C CA . LYS A 1 98 ? 19.254 11.908 -1.557 1.00 75.25 98 LYS A CA 1
ATOM 816 C C . LYS A 1 98 ? 18.151 12.687 -2.262 1.00 75.25 98 LYS A C 1
ATOM 818 O O . LYS A 1 98 ? 18.054 13.890 -2.052 1.00 75.25 98 LYS A O 1
ATOM 823 N N . PHE A 1 99 ? 17.349 12.017 -3.085 1.00 73.94 99 PHE A N 1
ATOM 824 C CA . PHE A 1 99 ? 16.202 12.629 -3.735 1.00 73.94 99 PHE A CA 1
ATOM 825 C C . PHE A 1 99 ? 15.132 13.026 -2.710 1.00 73.94 99 PHE A C 1
ATOM 827 O O . PHE A 1 99 ? 14.820 14.208 -2.601 1.00 73.94 99 PHE A O 1
ATOM 834 N N . PHE A 1 100 ? 14.628 12.080 -1.913 1.00 73.94 100 PHE A N 1
ATOM 835 C CA . PHE A 1 100 ? 13.536 12.355 -0.975 1.00 73.94 100 PHE A CA 1
ATOM 836 C C . PHE A 1 100 ? 13.938 13.311 0.150 1.00 73.94 100 PHE A C 1
ATOM 838 O O . PHE A 1 100 ? 13.227 14.273 0.409 1.00 73.94 100 PHE A O 1
ATOM 845 N N . TYR A 1 101 ? 15.116 13.143 0.756 1.00 75.44 101 TYR A N 1
ATOM 846 C CA . TYR A 1 101 ? 15.573 14.076 1.794 1.00 75.44 101 TYR A CA 1
ATOM 847 C C . TYR A 1 101 ? 15.738 15.502 1.270 1.00 75.44 101 TYR A C 1
ATOM 849 O O . TYR A 1 101 ? 15.444 16.457 1.981 1.00 75.44 101 TYR A O 1
ATOM 857 N N . LYS A 1 102 ? 16.223 15.663 0.035 1.00 77.19 102 LYS A N 1
ATOM 858 C CA . LYS A 1 102 ? 16.423 16.991 -0.548 1.00 77.19 102 LYS A CA 1
ATOM 859 C C . LYS A 1 102 ? 15.102 17.671 -0.900 1.00 77.19 102 LYS A C 1
ATOM 861 O O . LYS A 1 102 ? 15.029 18.892 -0.815 1.00 77.19 102 LYS A O 1
ATOM 866 N N . ASN A 1 103 ? 14.116 16.905 -1.358 1.00 77.31 103 ASN A N 1
ATOM 867 C CA . ASN A 1 103 ? 12.901 17.467 -1.939 1.00 77.31 103 ASN A CA 1
ATOM 868 C C . ASN A 1 103 ? 11.717 17.496 -0.962 1.00 77.31 103 ASN A C 1
ATOM 870 O O . ASN A 1 103 ? 10.899 18.407 -1.056 1.00 77.31 103 ASN A O 1
ATOM 874 N N . ASP A 1 104 ? 11.649 16.560 -0.010 1.00 86.06 104 ASP A N 1
ATOM 875 C CA . ASP A 1 104 ? 10.416 16.302 0.745 1.00 86.06 104 ASP A CA 1
ATOM 876 C C . ASP A 1 104 ? 10.566 16.493 2.261 1.00 86.06 104 ASP A C 1
ATOM 878 O O . ASP A 1 104 ? 9.565 16.642 2.958 1.00 86.06 104 ASP A O 1
ATOM 882 N N . PHE A 1 105 ? 11.790 16.534 2.799 1.00 89.31 105 PHE A N 1
ATOM 883 C CA . PHE A 1 105 ? 12.010 16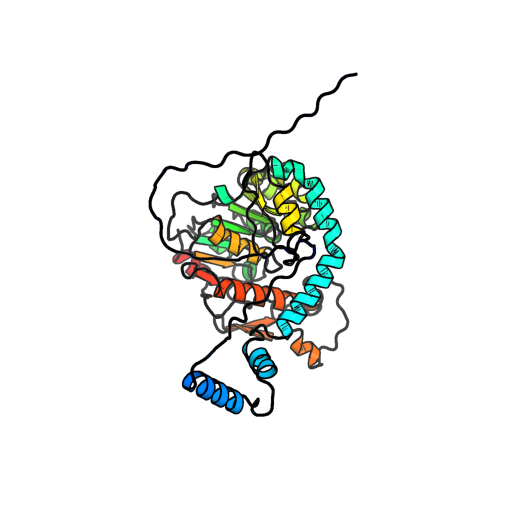.578 4.250 1.00 89.31 105 PHE A CA 1
ATOM 884 C C . PHE A 1 105 ? 11.345 17.783 4.932 1.00 89.31 105 PHE A C 1
ATOM 886 O O . PHE A 1 105 ? 10.669 17.625 5.949 1.00 89.31 105 PHE A O 1
ATOM 893 N N . ASP A 1 106 ? 11.479 18.980 4.356 1.00 91.62 106 ASP A N 1
ATOM 894 C CA . ASP A 1 106 ? 10.857 20.191 4.906 1.00 91.62 106 ASP A CA 1
ATOM 895 C C . ASP A 1 106 ? 9.325 20.075 4.913 1.00 91.62 106 ASP A C 1
ATOM 897 O O . ASP A 1 106 ? 8.668 20.448 5.890 1.00 91.62 106 ASP A O 1
ATOM 901 N N . GLN A 1 107 ? 8.753 19.479 3.860 1.00 93.56 107 GLN A N 1
ATOM 902 C CA . GLN A 1 107 ? 7.325 19.180 3.789 1.00 93.56 107 GLN A CA 1
ATOM 903 C C . GLN A 1 107 ? 6.919 18.160 4.860 1.00 93.56 107 GLN A C 1
ATOM 905 O O . GLN A 1 107 ? 5.887 18.340 5.502 1.00 93.56 107 GLN A O 1
ATOM 910 N N . TRP A 1 108 ? 7.717 17.116 5.106 1.00 93.81 108 TRP A N 1
ATOM 911 C CA . TRP A 1 108 ? 7.437 16.132 6.158 1.00 93.81 108 TRP A CA 1
ATOM 912 C C . TRP A 1 108 ? 7.375 16.782 7.537 1.00 93.81 108 TRP A C 1
ATOM 914 O O . TRP A 1 108 ? 6.436 16.530 8.294 1.00 93.81 108 TRP A O 1
ATOM 924 N N . VAL A 1 109 ? 8.344 17.647 7.847 1.00 94.62 109 VAL A N 1
ATOM 925 C CA . VAL A 1 109 ? 8.388 18.398 9.109 1.00 94.62 109 VAL A CA 1
ATOM 926 C C . VAL A 1 109 ? 7.175 19.321 9.230 1.00 94.62 109 VAL A C 1
ATOM 928 O O . VAL A 1 109 ? 6.535 19.354 10.283 1.00 94.62 109 VAL A O 1
ATOM 931 N N . GLN A 1 110 ? 6.823 20.038 8.160 1.00 96.88 110 GLN A N 1
ATOM 932 C CA . GLN A 1 110 ? 5.670 20.936 8.149 1.00 96.88 110 GLN A CA 1
ATOM 933 C C . GLN A 1 110 ? 4.349 20.178 8.336 1.00 96.88 110 GLN A C 1
ATOM 935 O O . GLN A 1 110 ? 3.552 20.546 9.199 1.00 96.88 110 GLN A O 1
ATOM 940 N N . ASN A 1 111 ? 4.129 19.105 7.574 1.00 97.75 111 ASN A N 1
ATOM 941 C CA . ASN A 1 111 ? 2.938 18.264 7.684 1.00 97.75 111 ASN A CA 1
ATOM 942 C C . ASN A 1 111 ? 2.811 17.683 9.094 1.00 97.75 111 ASN A C 1
ATOM 944 O O . ASN A 1 111 ? 1.749 17.777 9.707 1.00 97.75 111 ASN A O 1
ATOM 948 N N . PHE A 1 112 ? 3.908 17.149 9.639 1.00 97.50 112 PHE A N 1
ATOM 949 C CA . PHE A 1 112 ? 3.950 16.639 11.004 1.00 97.50 112 PHE A CA 1
ATOM 950 C C . PHE A 1 112 ? 3.537 17.697 12.031 1.00 97.50 112 PHE A C 1
ATOM 952 O O . PHE A 1 112 ? 2.677 17.440 12.874 1.00 97.50 112 PHE A O 1
ATOM 959 N N . ALA A 1 113 ? 4.120 18.896 11.946 1.00 97.88 113 ALA A N 1
ATOM 960 C CA . ALA A 1 113 ? 3.816 19.986 12.864 1.00 97.88 113 ALA A CA 1
ATOM 961 C C . ALA A 1 113 ? 2.336 20.398 12.799 1.00 97.88 113 ALA A C 1
ATOM 963 O O . ALA A 1 113 ? 1.709 20.603 13.838 1.00 97.88 113 ALA A O 1
ATOM 964 N N . LEU A 1 114 ? 1.767 20.476 11.593 1.00 98.25 114 LEU A N 1
ATOM 965 C CA . LEU A 1 114 ? 0.366 20.848 11.378 1.00 98.25 114 LEU A CA 1
ATOM 966 C C . LEU A 1 114 ? -0.614 19.762 11.848 1.00 98.25 114 LEU A C 1
ATOM 968 O O . LEU A 1 114 ? -1.682 20.088 12.361 1.00 98.25 114 LEU A O 1
ATOM 972 N N . ASN A 1 115 ? -0.240 18.486 11.742 1.00 98.06 115 ASN A N 1
ATOM 973 C CA . ASN A 1 115 ? -1.070 17.361 12.177 1.00 98.06 115 ASN A CA 1
ATOM 974 C C . ASN A 1 115 ? -0.958 17.057 13.678 1.00 98.06 115 ASN A C 1
ATOM 976 O O . ASN A 1 115 ? -1.733 16.252 14.192 1.00 98.06 115 ASN A O 1
ATOM 980 N N . LEU A 1 116 ? -0.009 17.656 14.404 1.00 97.06 116 LEU A N 1
ATOM 981 C CA . LEU A 1 116 ? 0.362 17.219 15.755 1.00 97.06 116 LEU A CA 1
ATOM 982 C C . LEU A 1 116 ? -0.815 17.190 16.742 1.00 97.06 116 LEU A C 1
ATOM 984 O O . LEU A 1 116 ? -0.950 16.246 17.520 1.00 97.06 116 LEU A O 1
ATOM 988 N N . ASN A 1 117 ? -1.708 18.180 16.672 1.00 96.69 117 ASN A N 1
ATOM 989 C CA . ASN A 1 117 ? -2.908 18.199 17.507 1.00 96.69 117 ASN A CA 1
ATOM 990 C C . ASN A 1 117 ? -3.863 17.038 17.182 1.00 96.69 117 ASN A C 1
ATOM 992 O O . ASN A 1 117 ? -4.439 16.433 18.084 1.00 96.69 117 ASN A O 1
ATOM 996 N N . ASP A 1 118 ? -4.019 16.700 15.904 1.00 96.81 118 ASP A N 1
ATOM 997 C CA . ASP A 1 118 ? -4.852 15.572 15.490 1.00 96.81 118 ASP A CA 1
ATOM 998 C C . ASP A 1 118 ? -4.219 14.230 15.846 1.00 96.81 118 ASP A C 1
ATOM 1000 O O . ASP A 1 118 ? -4.929 13.282 16.181 1.00 96.81 118 ASP A O 1
ATOM 1004 N N . ILE A 1 119 ? -2.888 14.160 15.814 1.00 97.25 119 ILE A N 1
ATOM 1005 C CA . ILE A 1 119 ? -2.119 12.993 16.236 1.00 97.25 119 ILE A CA 1
ATOM 1006 C C . ILE A 1 119 ? -2.309 12.744 17.734 1.00 97.25 119 ILE A C 1
ATOM 1008 O O . ILE A 1 119 ? -2.627 11.627 18.135 1.00 97.25 119 ILE A O 1
ATOM 1012 N N . TRP A 1 120 ? -2.173 13.775 18.572 1.00 96.31 120 TRP A N 1
ATOM 1013 C CA . TRP A 1 120 ? -2.301 13.627 20.025 1.00 96.31 120 TRP A CA 1
ATOM 1014 C C . TRP A 1 120 ? -3.681 13.171 20.489 1.00 96.31 120 TRP A C 1
ATOM 1016 O O . TRP A 1 120 ? -3.762 12.484 21.511 1.00 96.31 120 TRP A O 1
ATOM 1026 N N . ASN A 1 121 ? -4.727 13.565 19.762 1.00 94.75 121 ASN A N 1
ATOM 1027 C CA . ASN A 1 121 ? -6.126 13.265 20.073 1.00 94.75 121 ASN A CA 1
ATOM 1028 C C . ASN A 1 121 ? -6.691 12.090 19.252 1.00 94.75 121 ASN A C 1
ATOM 1030 O O . ASN A 1 121 ? -7.850 11.716 19.433 1.00 94.75 121 ASN A O 1
ATOM 1034 N N . GLY A 1 122 ? -5.907 11.548 18.318 1.00 92.19 122 GLY A N 1
ATOM 1035 C CA . GLY A 1 122 ? -6.340 10.527 17.373 1.00 92.19 122 GLY A CA 1
ATOM 1036 C C . GLY A 1 122 ? -6.307 9.107 17.936 1.00 92.19 122 GLY A C 1
ATOM 1037 O O . GLY A 1 122 ? -6.012 8.872 19.104 1.00 92.19 122 GLY A O 1
ATOM 1038 N N . SER A 1 123 ? -6.648 8.137 17.086 1.00 93.31 123 SER A N 1
ATOM 1039 C CA . SER A 1 123 ? -6.541 6.711 17.418 1.00 93.31 123 SER A CA 1
ATOM 1040 C C . SER A 1 123 ? -5.211 6.121 16.946 1.00 93.31 123 SER A C 1
ATOM 1042 O O . SER A 1 123 ? -4.576 6.628 16.022 1.00 93.31 123 SER A O 1
ATOM 1044 N N . ASN A 1 124 ? -4.822 5.003 17.557 1.00 89.44 124 ASN A N 1
ATOM 1045 C CA . ASN A 1 124 ? -3.644 4.220 17.192 1.00 89.44 124 ASN A CA 1
ATOM 1046 C C . ASN A 1 124 ? -4.094 2.875 16.589 1.00 89.44 124 ASN A C 1
ATOM 1048 O O . ASN A 1 124 ? -4.927 2.186 17.200 1.00 89.44 124 ASN A O 1
ATOM 1052 N N . PRO A 1 125 ? -3.518 2.452 15.445 1.00 88.62 125 PRO A N 1
ATOM 1053 C CA . PRO A 1 125 ? -3.912 1.222 14.777 1.00 88.62 125 PRO A CA 1
ATOM 1054 C C . PRO A 1 125 ? -3.608 -0.056 15.577 1.00 88.62 125 PRO A C 1
ATOM 1056 O O . PRO A 1 125 ? -4.165 -1.098 15.262 1.00 88.62 125 PRO A O 1
ATOM 1059 N N . SER A 1 126 ? -2.808 -0.020 16.651 1.00 84.06 126 SER A N 1
ATOM 1060 C CA . SER A 1 126 ? -2.586 -1.192 17.519 1.00 84.06 126 SER A CA 1
ATOM 1061 C C . SER A 1 126 ? -3.877 -1.735 18.149 1.00 84.06 126 SER A C 1
ATOM 1063 O O . SER A 1 126 ? -3.944 -2.904 18.523 1.00 84.06 126 SER A O 1
ATOM 1065 N N . THR A 1 127 ? -4.908 -0.892 18.259 1.00 83.19 127 THR A N 1
ATOM 1066 C CA . THR A 1 127 ? -6.245 -1.275 18.745 1.00 83.19 127 THR A CA 1
ATOM 1067 C C . THR A 1 127 ? -7.095 -1.997 17.695 1.00 83.19 127 THR A C 1
ATOM 1069 O O . THR A 1 127 ? -8.142 -2.535 18.036 1.00 83.19 127 THR A O 1
ATOM 1072 N N . LEU A 1 128 ? -6.651 -2.025 16.432 1.00 86.56 128 LEU A N 1
ATOM 1073 C CA . LEU A 1 128 ? -7.330 -2.703 15.322 1.00 86.56 128 LEU A CA 1
ATOM 1074 C C . LEU A 1 128 ? -7.007 -4.198 15.256 1.00 86.56 128 LEU A C 1
ATOM 1076 O O . LEU A 1 128 ? -7.614 -4.915 14.465 1.00 86.56 128 LEU A O 1
ATOM 1080 N N . SER A 1 129 ? -6.044 -4.666 16.053 1.00 76.19 129 SER A N 1
ATOM 1081 C CA . SER A 1 129 ? -5.759 -6.093 16.148 1.00 76.19 129 SER A CA 1
ATOM 1082 C C . SER A 1 129 ? -6.986 -6.836 16.683 1.00 76.19 129 SER A C 1
ATOM 1084 O O . SER A 1 129 ? -7.580 -6.451 17.692 1.00 76.19 129 SER A O 1
ATOM 1086 N N . ASN A 1 130 ? -7.381 -7.912 16.002 1.00 59.56 130 ASN A N 1
ATOM 1087 C CA . ASN A 1 130 ? -8.460 -8.764 16.482 1.00 59.56 130 ASN A CA 1
ATOM 1088 C C . ASN A 1 130 ? -8.005 -9.446 17.779 1.00 59.56 130 ASN A C 1
ATOM 1090 O O . ASN A 1 130 ? -7.124 -10.303 17.751 1.00 59.56 130 ASN A O 1
ATOM 1094 N N . ALA A 1 131 ? -8.620 -9.087 18.911 1.00 45.59 131 ALA A N 1
ATOM 1095 C CA . ALA A 1 131 ? -8.371 -9.737 20.204 1.00 45.59 131 ALA A CA 1
ATOM 1096 C C . ALA A 1 131 ? -8.664 -11.252 20.156 1.00 45.59 131 ALA A C 1
ATOM 1098 O O . ALA A 1 131 ? -8.075 -12.034 20.897 1.00 45.59 131 ALA A O 1
ATOM 1099 N N . ASN A 1 132 ? -9.530 -11.663 19.226 1.00 46.38 132 ASN A N 1
ATOM 1100 C CA . ASN A 1 132 ? -9.747 -13.051 18.857 1.00 46.38 132 ASN A CA 1
ATOM 1101 C C . ASN A 1 132 ? -8.799 -13.393 17.705 1.00 46.38 132 ASN A C 1
ATOM 1103 O O . ASN A 1 132 ? -9.145 -13.192 16.541 1.00 46.38 132 ASN A O 1
ATOM 1107 N N . HIS A 1 133 ? -7.598 -13.874 18.033 1.00 51.25 133 HIS A N 1
ATOM 1108 C CA . HIS A 1 133 ? -6.660 -14.460 17.078 1.00 51.25 133 HIS A CA 1
ATOM 1109 C C . HIS A 1 133 ? -7.351 -15.585 16.291 1.00 51.25 133 HIS A C 1
ATOM 1111 O O . HIS A 1 133 ? -7.326 -16.746 16.689 1.00 51.25 133 HIS A O 1
ATOM 1117 N N . ASN A 1 134 ? -7.983 -15.258 15.165 1.00 63.56 134 ASN A N 1
ATOM 1118 C CA . ASN A 1 134 ? -8.293 -16.265 14.169 1.00 63.56 134 ASN A CA 1
ATOM 1119 C C . ASN A 1 134 ? -6.978 -16.545 13.448 1.00 63.56 134 ASN A C 1
ATOM 1121 O O . ASN A 1 134 ? -6.541 -15.757 12.610 1.00 63.56 134 ASN A O 1
ATOM 1125 N N . GLU A 1 135 ? -6.341 -17.659 13.801 1.00 62.81 135 GLU A N 1
ATOM 1126 C CA . GLU A 1 135 ? -5.078 -18.107 13.210 1.00 62.81 135 GLU A CA 1
ATOM 1127 C C . GLU A 1 135 ? -5.145 -18.247 11.681 1.00 62.81 135 GLU A C 1
ATOM 1129 O O . GLU A 1 135 ? -4.109 -18.377 11.043 1.00 62.81 135 GLU A O 1
ATOM 1134 N N . ASN A 1 136 ? -6.334 -18.189 11.070 1.00 76.06 136 ASN A N 1
ATOM 1135 C CA . ASN A 1 136 ? -6.541 -18.233 9.624 1.00 76.06 136 ASN A CA 1
ATOM 1136 C C . ASN A 1 136 ? -7.130 -16.938 9.037 1.00 76.06 136 ASN A C 1
ATOM 1138 O O . ASN A 1 136 ? -7.604 -16.955 7.899 1.00 76.06 136 ASN A O 1
ATOM 1142 N N . ALA A 1 137 ? -7.098 -15.822 9.774 1.00 90.56 137 ALA A N 1
ATOM 1143 C CA . ALA A 1 137 ? -7.556 -14.530 9.269 1.00 90.56 137 ALA A CA 1
ATOM 1144 C C . ALA A 1 137 ? -6.814 -14.162 7.979 1.00 90.56 137 ALA A C 1
ATOM 1146 O O . ALA A 1 137 ? -5.581 -14.227 7.912 1.00 90.56 137 ALA A O 1
ATOM 1147 N N . SER A 1 138 ? -7.576 -13.769 6.963 1.00 95.25 138 SER A N 1
ATOM 1148 C CA . SER A 1 138 ? -7.041 -13.415 5.653 1.00 95.25 138 SER A CA 1
ATOM 1149 C C . SER A 1 138 ? -7.324 -11.952 5.333 1.00 95.25 138 SER A C 1
ATOM 1151 O O . SER A 1 138 ? -8.331 -11.389 5.762 1.00 95.25 138 SER A O 1
ATOM 1153 N N . ALA A 1 139 ? -6.424 -11.333 4.579 1.00 97.31 139 ALA A N 1
ATOM 1154 C CA . ALA A 1 139 ? -6.590 -9.984 4.066 1.00 97.31 139 ALA A CA 1
ATOM 1155 C C . ALA A 1 139 ? -6.298 -9.943 2.569 1.00 97.31 139 ALA A C 1
ATOM 1157 O O . ALA A 1 139 ? -5.457 -10.693 2.072 1.00 97.31 139 ALA A O 1
ATOM 1158 N N . ILE A 1 140 ? -6.962 -9.029 1.871 1.00 98.75 140 ILE A N 1
ATOM 1159 C CA . ILE A 1 140 ? -6.657 -8.671 0.491 1.00 98.75 140 ILE A CA 1
ATOM 1160 C C . ILE A 1 140 ? -6.104 -7.250 0.498 1.00 98.75 140 ILE A C 1
ATOM 1162 O O . ILE A 1 140 ? -6.783 -6.316 0.923 1.00 98.75 140 ILE A O 1
ATOM 1166 N N . VAL A 1 141 ? -4.876 -7.093 0.013 1.00 98.81 141 VAL A N 1
ATOM 1167 C CA . VAL A 1 141 ? -4.275 -5.791 -0.267 1.00 98.81 141 VAL A CA 1
ATOM 1168 C C . VAL A 1 141 ? -4.559 -5.432 -1.720 1.00 98.81 141 VAL A C 1
ATOM 1170 O O . VAL A 1 141 ? -4.197 -6.182 -2.630 1.00 98.81 141 VAL A O 1
ATOM 1173 N N . ILE A 1 142 ? -5.191 -4.278 -1.924 1.00 98.81 142 ILE A N 1
ATOM 1174 C CA . ILE A 1 142 ? -5.607 -3.781 -3.236 1.00 98.81 142 ILE A CA 1
ATOM 1175 C C . ILE A 1 142 ? -4.772 -2.553 -3.599 1.00 98.81 142 ILE A C 1
ATOM 1177 O O . ILE A 1 142 ? -4.904 -1.497 -2.978 1.00 98.81 142 ILE A O 1
ATOM 1181 N N . GLY A 1 143 ? -3.900 -2.716 -4.594 1.00 98.06 143 GLY A N 1
ATOM 1182 C CA . GLY A 1 143 ? -3.124 -1.636 -5.206 1.00 98.06 143 GLY A CA 1
ATOM 1183 C C . GLY A 1 143 ? -3.840 -1.014 -6.407 1.00 98.06 143 GLY A C 1
ATOM 1184 O O . GLY A 1 143 ? -5.052 -1.125 -6.543 1.00 98.06 143 GLY A O 1
ATOM 1185 N N . ARG A 1 144 ? -3.088 -0.377 -7.311 1.00 95.62 144 ARG A N 1
ATOM 1186 C CA . ARG A 1 144 ? -3.623 0.323 -8.502 1.00 95.62 144 ARG A CA 1
ATOM 1187 C C . ARG A 1 144 ? -3.085 -0.222 -9.832 1.00 95.62 144 ARG A C 1
ATOM 1189 O O . ARG A 1 144 ? -3.168 0.428 -10.870 1.00 95.62 144 ARG A O 1
ATOM 1196 N N . GLY A 1 145 ? -2.453 -1.388 -9.782 1.00 95.19 145 GLY A N 1
ATOM 1197 C CA . GLY A 1 145 ? -1.826 -2.035 -10.925 1.00 95.19 145 GLY A CA 1
ATOM 1198 C C . GLY A 1 145 ? -2.843 -2.547 -11.952 1.00 95.19 145 GLY A C 1
ATOM 1199 O O . GLY A 1 145 ? -3.995 -2.826 -11.608 1.00 95.19 145 GLY A O 1
ATOM 1200 N N . PRO A 1 146 ? -2.413 -2.727 -13.211 1.00 94.56 146 PRO A N 1
ATOM 1201 C CA . PRO A 1 146 ? -3.291 -3.081 -14.328 1.00 94.56 146 PRO A CA 1
ATOM 1202 C C . PRO A 1 146 ? -3.952 -4.459 -14.186 1.00 94.56 146 PRO A C 1
ATOM 1204 O O . PRO A 1 146 ? -4.981 -4.707 -14.819 1.00 94.56 146 PRO A O 1
ATOM 1207 N N . SER A 1 147 ? -3.413 -5.338 -13.331 1.00 96.19 147 SER A N 1
ATOM 1208 C CA . SER A 1 147 ? -4.000 -6.657 -13.063 1.00 96.19 147 SER A CA 1
ATOM 1209 C C . SER A 1 147 ? -5.458 -6.592 -12.606 1.00 96.19 147 SER A C 1
ATOM 1211 O O . SER A 1 147 ? -6.240 -7.458 -12.996 1.00 96.19 147 SER A O 1
ATOM 1213 N N . LEU A 1 148 ? -5.853 -5.533 -11.883 1.00 97.25 148 LEU A N 1
ATOM 1214 C CA . LEU A 1 148 ? -7.234 -5.359 -11.425 1.00 97.25 148 LEU A CA 1
ATOM 1215 C C . LEU A 1 148 ? -8.243 -5.412 -12.574 1.00 97.25 148 LEU A C 1
ATOM 1217 O O . LEU A 1 148 ? -9.271 -6.080 -12.466 1.00 97.25 148 LEU A O 1
ATOM 1221 N N . HIS A 1 149 ? -7.929 -4.727 -13.674 1.00 95.94 149 HIS A N 1
ATOM 1222 C CA . HIS A 1 149 ? -8.775 -4.683 -14.862 1.00 95.94 149 HIS A CA 1
ATOM 1223 C C . HIS A 1 149 ? -8.555 -5.909 -15.747 1.00 95.94 149 HIS A C 1
ATOM 1225 O O . HIS A 1 149 ? -9.519 -6.544 -16.164 1.00 95.94 149 HIS A O 1
ATOM 1231 N N . LYS A 1 150 ? -7.290 -6.278 -15.992 1.00 95.62 150 LYS A N 1
ATOM 1232 C CA . LYS A 1 150 ? -6.908 -7.382 -16.890 1.00 95.62 150 LYS A CA 1
ATOM 1233 C C . LYS A 1 150 ? -7.554 -8.713 -16.497 1.00 95.62 150 LYS A C 1
ATOM 1235 O O . LYS A 1 150 ? -7.943 -9.488 -17.366 1.00 95.62 150 LYS A O 1
ATOM 1240 N N . HIS A 1 151 ? -7.698 -8.945 -15.196 1.00 97.19 151 HIS A N 1
ATOM 1241 C CA . HIS A 1 151 ? -8.229 -10.186 -14.635 1.00 97.19 151 HIS A CA 1
ATOM 1242 C C . HIS A 1 151 ? -9.586 -9.999 -13.939 1.00 97.19 151 HIS A C 1
ATOM 1244 O O . HIS A 1 151 ? -10.086 -10.925 -13.304 1.00 97.19 151 HIS A O 1
ATOM 1250 N N . ASN A 1 152 ? -10.210 -8.820 -14.067 1.00 97.88 152 ASN A N 1
ATOM 1251 C CA . ASN A 1 152 ? -11.495 -8.488 -13.442 1.00 97.88 152 ASN A CA 1
ATOM 1252 C C . ASN A 1 152 ? -11.528 -8.775 -11.927 1.00 97.88 152 ASN A C 1
ATOM 1254 O O . ASN A 1 152 ? -12.533 -9.257 -11.398 1.00 97.88 152 ASN A O 1
ATOM 1258 N N . HIS A 1 153 ? -10.429 -8.499 -11.214 1.00 98.62 153 HIS A N 1
ATOM 1259 C CA . HIS A 1 153 ? -10.283 -8.874 -9.803 1.00 98.62 153 HIS A CA 1
ATOM 1260 C C . HIS A 1 153 ? -11.376 -8.274 -8.923 1.00 98.62 153 HIS A C 1
ATOM 1262 O O . HIS A 1 153 ? -11.920 -8.970 -8.072 1.00 98.62 153 HIS A O 1
ATOM 1268 N N . LEU A 1 154 ? -11.764 -7.018 -9.151 1.00 98.56 154 LEU A N 1
ATOM 1269 C CA . LEU A 1 154 ? -12.824 -6.394 -8.355 1.00 98.56 154 LEU A CA 1
ATOM 1270 C C . LEU A 1 154 ? -14.190 -7.053 -8.599 1.00 98.56 154 LEU A C 1
ATOM 1272 O O . LEU A 1 154 ? -14.934 -7.275 -7.652 1.00 98.56 154 LEU A O 1
ATOM 1276 N N . GLU A 1 155 ? -14.504 -7.471 -9.825 1.00 98.50 155 GLU A N 1
ATOM 1277 C CA . GLU A 1 155 ? -15.746 -8.207 -10.101 1.00 98.50 155 GLU A CA 1
ATOM 1278 C C . GLU A 1 155 ? -15.746 -9.609 -9.479 1.00 98.50 155 GLU A C 1
ATOM 1280 O O . GLU A 1 155 ? -16.775 -10.062 -8.970 1.00 98.50 155 GLU A O 1
ATOM 1285 N N . LEU A 1 156 ? -14.596 -10.291 -9.470 1.00 98.50 156 LEU A N 1
ATOM 1286 C CA . LEU A 1 156 ? -14.439 -11.567 -8.768 1.00 98.50 156 LEU A CA 1
ATOM 1287 C C . LEU A 1 156 ? -14.643 -11.396 -7.258 1.00 98.50 156 LEU A C 1
ATOM 1289 O O . LEU A 1 156 ? -15.406 -12.152 -6.658 1.00 98.50 156 LEU A O 1
ATOM 1293 N N . LEU A 1 157 ? -14.025 -10.375 -6.656 1.00 98.44 157 LEU A N 1
ATOM 1294 C CA . LEU A 1 157 ? -14.171 -10.076 -5.232 1.00 98.44 157 LEU A CA 1
ATOM 1295 C C . LEU A 1 157 ? -15.627 -9.757 -4.879 1.00 98.44 157 LEU A C 1
ATOM 1297 O O . LEU A 1 157 ? -16.166 -10.332 -3.936 1.00 98.44 157 LEU A O 1
ATOM 1301 N N . LYS A 1 158 ? -16.293 -8.916 -5.674 1.00 97.88 158 LYS A N 1
ATOM 1302 C CA . LYS A 1 158 ? -17.699 -8.528 -5.486 1.00 97.88 158 LYS A CA 1
ATOM 1303 C C . LYS A 1 158 ? -18.654 -9.720 -5.484 1.00 97.88 158 LYS A C 1
ATOM 1305 O O . LYS A 1 158 ? -19.646 -9.706 -4.764 1.00 97.88 158 LYS A O 1
ATOM 1310 N N . LYS A 1 159 ? -18.376 -10.744 -6.294 1.00 97.38 159 LYS A N 1
ATOM 1311 C CA . LYS A 1 159 ? -19.191 -11.970 -6.386 1.00 97.38 159 LYS A CA 1
ATOM 1312 C C . LYS A 1 159 ? -18.780 -13.042 -5.377 1.00 97.38 159 LYS A C 1
ATOM 1314 O O . LYS A 1 159 ? -19.457 -14.063 -5.269 1.00 97.38 159 LYS A O 1
ATOM 1319 N N . SER A 1 160 ? -17.670 -12.838 -4.676 1.00 96.75 160 SER A N 1
ATOM 1320 C CA . SER A 1 160 ? -17.162 -13.785 -3.694 1.00 96.75 160 SER A CA 1
ATOM 1321 C C . SER A 1 160 ? -17.924 -13.705 -2.372 1.00 96.75 160 SER A C 1
ATOM 1323 O O . SER A 1 160 ? -18.637 -12.744 -2.085 1.00 96.75 160 SER A O 1
ATOM 1325 N N . ASN A 1 161 ? -17.717 -14.718 -1.537 1.00 93.94 161 ASN A N 1
ATOM 1326 C CA . ASN A 1 161 ? -18.146 -14.740 -0.144 1.00 93.94 161 ASN A CA 1
ATOM 1327 C C . ASN A 1 161 ? -16.984 -14.455 0.826 1.00 93.94 161 ASN A C 1
ATOM 1329 O O . ASN A 1 161 ? -17.016 -14.932 1.957 1.00 93.94 161 ASN A O 1
ATOM 1333 N N . PHE A 1 162 ? -15.946 -13.743 0.378 1.00 95.81 162 PHE A N 1
ATOM 1334 C CA . PHE A 1 162 ? -14.797 -13.397 1.212 1.00 95.81 162 PHE A CA 1
ATOM 1335 C C . PHE A 1 162 ? -15.217 -12.479 2.369 1.00 95.81 162 PHE A C 1
ATOM 1337 O O . PHE A 1 162 ? -15.794 -11.419 2.131 1.00 95.81 162 PHE A O 1
ATOM 1344 N N . SER A 1 163 ? -14.901 -12.860 3.610 1.00 92.94 163 SER A N 1
ATOM 1345 C CA . SER A 1 163 ? -15.222 -12.081 4.821 1.00 92.94 163 SER A CA 1
ATOM 1346 C C . SER A 1 163 ? -14.002 -11.518 5.561 1.00 92.94 163 SER A C 1
ATOM 1348 O O . SER A 1 163 ? -14.143 -10.895 6.619 1.00 92.94 163 SER A O 1
ATOM 1350 N N . GLY A 1 164 ? -12.807 -11.687 4.991 1.00 94.38 164 GLY A N 1
ATOM 1351 C CA . GLY A 1 164 ? -11.570 -11.146 5.539 1.00 94.38 164 GLY A CA 1
ATOM 1352 C C . GLY A 1 164 ? -11.443 -9.626 5.392 1.00 94.38 164 GLY A C 1
ATOM 1353 O O . GLY A 1 164 ? -12.365 -8.916 4.987 1.00 94.38 164 GLY A O 1
ATOM 1354 N N . SER A 1 165 ? -10.262 -9.111 5.726 1.00 96.50 165 SER A N 1
ATOM 1355 C CA . SER A 1 165 ? -9.983 -7.672 5.680 1.00 96.50 165 SER A CA 1
ATOM 1356 C C . SER A 1 165 ? -9.697 -7.191 4.259 1.00 96.50 165 SER A C 1
ATOM 1358 O O . SER A 1 165 ? -8.892 -7.788 3.545 1.00 96.50 165 SER A O 1
ATOM 1360 N N . ILE A 1 166 ? -10.291 -6.067 3.869 1.00 98.44 166 ILE A N 1
ATOM 1361 C CA . ILE A 1 166 ? -9.975 -5.352 2.630 1.00 98.44 166 ILE A CA 1
ATOM 1362 C C . ILE A 1 166 ? -9.076 -4.171 2.975 1.00 98.44 166 ILE A C 1
ATOM 1364 O O . ILE A 1 166 ? -9.483 -3.279 3.713 1.00 98.44 166 ILE A O 1
ATOM 1368 N N . ILE A 1 167 ? -7.854 -4.161 2.448 1.00 98.69 167 ILE A N 1
ATOM 1369 C CA . ILE A 1 167 ? -6.862 -3.112 2.692 1.00 98.69 167 ILE A CA 1
ATOM 1370 C C . ILE A 1 167 ? -6.548 -2.440 1.360 1.00 98.69 167 ILE A C 1
ATOM 1372 O O . ILE A 1 167 ? -5.801 -2.970 0.540 1.00 98.69 167 ILE A O 1
ATOM 1376 N N . CYS A 1 168 ? -7.127 -1.270 1.129 1.00 97.69 168 CYS A N 1
ATOM 1377 C CA . CYS A 1 168 ? -6.889 -0.505 -0.087 1.00 97.69 168 CYS A CA 1
ATOM 1378 C C . CYS A 1 168 ? -5.749 0.487 0.119 1.00 97.69 168 CYS A C 1
ATOM 1380 O O . CYS A 1 168 ? -5.708 1.200 1.123 1.00 97.69 168 CYS A O 1
ATOM 1382 N N . THR A 1 169 ? -4.867 0.602 -0.870 1.00 98.38 169 THR A N 1
ATOM 1383 C CA . THR A 1 169 ? -4.058 1.818 -1.006 1.00 98.38 169 THR A CA 1
ATOM 1384 C C . THR A 1 169 ? -4.989 2.991 -1.311 1.00 98.38 169 THR A C 1
ATOM 1386 O O . THR A 1 169 ? -5.953 2.810 -2.060 1.00 98.38 169 THR A O 1
ATOM 1389 N N . ASP A 1 170 ? -4.713 4.176 -0.780 1.00 97.81 170 ASP A N 1
ATOM 1390 C CA . ASP A 1 170 ? -5.421 5.416 -1.132 1.00 97.81 170 ASP A CA 1
ATOM 1391 C C . ASP A 1 170 ? -5.662 5.586 -2.631 1.00 97.81 170 ASP A C 1
ATOM 1393 O O . ASP A 1 170 ? -6.807 5.750 -3.044 1.00 97.81 170 ASP A O 1
ATOM 1397 N N . GLY A 1 171 ? -4.633 5.420 -3.462 1.00 96.81 171 GLY A N 1
ATOM 1398 C CA . GLY A 1 171 ? -4.752 5.528 -4.912 1.00 96.81 171 GLY A CA 1
ATOM 1399 C C . GLY A 1 171 ? -5.789 4.593 -5.540 1.00 96.81 171 GLY A C 1
ATOM 1400 O O . GLY A 1 171 ? -6.289 4.888 -6.625 1.00 96.81 171 GLY A O 1
ATOM 1401 N N . ALA A 1 172 ? -6.120 3.479 -4.886 1.00 97.81 172 ALA A N 1
ATOM 1402 C CA . ALA A 1 172 ? -7.124 2.524 -5.344 1.00 97.81 172 ALA A CA 1
ATOM 1403 C C . ALA A 1 172 ? -8.529 2.806 -4.787 1.00 97.81 172 ALA A C 1
ATOM 1405 O O . ALA A 1 172 ? -9.510 2.360 -5.381 1.00 97.81 172 ALA A O 1
ATOM 1406 N N . LEU A 1 173 ? -8.641 3.545 -3.674 1.00 98.50 173 LEU A N 1
ATOM 1407 C CA . LEU A 1 173 ? -9.863 3.678 -2.874 1.00 98.50 173 LEU A CA 1
ATOM 1408 C C . LEU A 1 173 ? -11.086 4.031 -3.724 1.00 98.50 173 LEU A C 1
ATOM 1410 O O . LEU A 1 173 ? -12.096 3.326 -3.684 1.00 98.50 173 LEU A O 1
ATOM 1414 N N . LYS A 1 174 ? -10.981 5.112 -4.503 1.00 96.75 174 LYS A N 1
ATOM 1415 C CA . LYS A 1 174 ? -12.071 5.612 -5.343 1.00 96.75 174 LYS A CA 1
ATOM 1416 C C . LYS A 1 174 ? -12.590 4.534 -6.295 1.00 96.75 174 LYS A C 1
ATOM 1418 O O . LYS A 1 174 ? -13.777 4.218 -6.277 1.00 96.75 174 LYS A O 1
ATOM 1423 N N . HIS A 1 175 ? -11.690 3.926 -7.065 1.00 96.62 175 HIS A N 1
ATOM 1424 C CA . HIS A 1 175 ? -12.052 2.919 -8.058 1.00 96.62 175 HIS A CA 1
ATOM 1425 C C . HIS A 1 175 ? -12.621 1.638 -7.422 1.00 96.62 175 HIS A C 1
ATOM 1427 O O . HIS A 1 175 ? -13.557 1.035 -7.953 1.00 96.62 175 HIS A O 1
ATOM 1433 N N . VAL A 1 176 ? -12.091 1.235 -6.264 1.00 98.44 176 VAL A N 1
ATOM 1434 C CA . VAL A 1 176 ? -12.576 0.068 -5.514 1.00 98.44 176 VAL A CA 1
ATOM 1435 C C . VAL A 1 176 ? -14.020 0.275 -5.049 1.00 98.44 176 VAL A C 1
ATOM 1437 O O . VAL A 1 176 ? -14.870 -0.587 -5.294 1.00 98.44 176 VAL A O 1
ATOM 1440 N N . LEU A 1 177 ? -14.320 1.430 -4.447 1.00 98.56 177 LEU A N 1
ATOM 1441 C CA . LEU A 1 177 ? -15.676 1.756 -4.001 1.00 98.56 177 LEU A CA 1
ATOM 1442 C C . LEU A 1 177 ? -16.652 1.885 -5.181 1.00 98.56 177 LEU A C 1
ATOM 1444 O O . LEU A 1 177 ? -17.756 1.345 -5.117 1.00 98.56 177 LEU A O 1
ATOM 1448 N N . GLU A 1 178 ? -16.240 2.546 -6.268 1.00 97.00 178 GLU A N 1
ATOM 1449 C CA . GLU A 1 178 ? -17.038 2.703 -7.496 1.00 97.00 178 GLU A CA 1
ATOM 1450 C C . GLU A 1 178 ? -17.370 1.357 -8.158 1.00 97.00 178 GLU A C 1
ATOM 1452 O O . GLU A 1 178 ? -18.450 1.189 -8.724 1.00 97.00 178 GLU A O 1
ATOM 1457 N N . SER A 1 179 ? -16.488 0.363 -8.027 1.00 97.56 179 SER A N 1
ATOM 1458 C CA . SER A 1 179 ? -16.722 -1.004 -8.520 1.00 97.56 179 SER A CA 1
ATOM 1459 C C . SER A 1 179 ? -17.709 -1.800 -7.647 1.00 97.56 179 SER A C 1
ATOM 1461 O O . SER A 1 179 ? -18.146 -2.896 -8.008 1.00 97.56 179 SER A O 1
ATOM 1463 N N . GLY A 1 180 ? -18.127 -1.245 -6.506 1.00 97.50 180 GLY A N 1
ATOM 1464 C CA . GLY A 1 180 ? -19.083 -1.855 -5.583 1.00 97.50 180 GLY A CA 1
ATOM 1465 C C . GLY A 1 180 ? -18.447 -2.704 -4.483 1.00 97.50 180 GLY A C 1
ATOM 1466 O O . GLY A 1 180 ? -19.175 -3.388 -3.769 1.00 97.50 180 GLY A O 1
ATOM 1467 N N . ILE A 1 181 ? -17.124 -2.642 -4.303 1.00 98.44 181 ILE A N 1
ATOM 1468 C CA . ILE A 1 181 ? -16.451 -3.226 -3.137 1.00 98.44 181 ILE A CA 1
ATOM 1469 C C . ILE A 1 181 ? -16.554 -2.210 -2.003 1.00 98.44 181 ILE A C 1
ATOM 1471 O O . ILE A 1 181 ? -15.750 -1.288 -1.906 1.00 98.44 181 ILE A O 1
ATOM 1475 N N . THR A 1 182 ? -17.593 -2.336 -1.180 1.00 98.31 182 THR A N 1
ATOM 1476 C CA . THR A 1 182 ? -17.936 -1.327 -0.166 1.00 98.31 182 THR A CA 1
ATOM 1477 C C . THR A 1 182 ? -17.880 -1.895 1.252 1.00 98.31 182 THR A C 1
ATOM 1479 O O . THR A 1 182 ? -18.033 -3.107 1.430 1.00 98.31 182 THR A O 1
ATOM 1482 N N . PRO A 1 183 ? -17.766 -1.038 2.286 1.00 97.94 183 PRO A N 1
ATOM 1483 C CA . PRO A 1 183 ? -17.861 -1.463 3.683 1.00 97.94 183 PRO A CA 1
ATOM 1484 C C . PRO A 1 183 ? -19.202 -2.101 4.087 1.00 97.94 183 PRO A C 1
ATOM 1486 O O . PRO A 1 183 ? -19.328 -2.616 5.192 1.00 97.94 183 PRO A O 1
ATOM 1489 N N . GLU A 1 184 ? -20.234 -2.042 3.237 1.00 96.94 184 GLU A N 1
ATOM 1490 C CA . GLU A 1 184 ? -21.500 -2.750 3.479 1.00 96.94 184 GLU A CA 1
ATOM 1491 C C . GLU A 1 184 ? -21.379 -4.241 3.194 1.00 96.94 184 GLU A C 1
ATOM 1493 O O . GLU A 1 184 ? -21.920 -5.051 3.941 1.00 96.94 184 GLU A O 1
ATOM 1498 N N . GLN A 1 185 ? -20.651 -4.591 2.135 1.00 95.94 185 GLN A N 1
ATOM 1499 C CA . GLN A 1 185 ? -20.360 -5.979 1.799 1.00 95.94 185 GLN A CA 1
ATOM 1500 C C . GLN A 1 185 ? -19.145 -6.503 2.573 1.00 95.94 185 GLN A C 1
ATOM 1502 O O . GLN A 1 185 ? -19.136 -7.660 2.984 1.00 95.94 185 GLN A O 1
ATOM 1507 N N . PHE A 1 186 ? -18.143 -5.651 2.800 1.00 96.69 186 PHE A N 1
ATOM 1508 C CA . PHE A 1 186 ? -16.884 -6.002 3.455 1.00 96.69 186 PHE A CA 1
ATOM 1509 C C . PHE A 1 186 ? -16.656 -5.111 4.684 1.00 96.69 186 PHE A C 1
ATOM 1511 O O . PHE A 1 186 ? -15.966 -4.100 4.575 1.00 96.69 186 PHE A O 1
ATOM 1518 N N . PRO A 1 187 ? -17.210 -5.444 5.865 1.00 95.00 187 PRO A N 1
ATOM 1519 C CA . PRO A 1 187 ? -17.163 -4.561 7.036 1.00 95.00 187 PRO A CA 1
ATOM 1520 C C . PRO A 1 187 ? -15.749 -4.224 7.531 1.00 95.00 187 PRO A C 1
ATOM 1522 O O . PRO A 1 187 ? -15.521 -3.143 8.072 1.00 95.00 187 PRO A O 1
ATOM 1525 N N . ASN A 1 188 ? -14.788 -5.127 7.323 1.00 95.56 188 ASN A N 1
ATOM 1526 C CA . ASN A 1 188 ? -13.379 -4.932 7.663 1.00 95.56 188 ASN A CA 1
ATOM 1527 C C . ASN A 1 188 ? -12.663 -4.159 6.545 1.00 95.56 188 ASN A C 1
ATOM 1529 O O . ASN A 1 188 ? -11.811 -4.708 5.845 1.00 95.56 18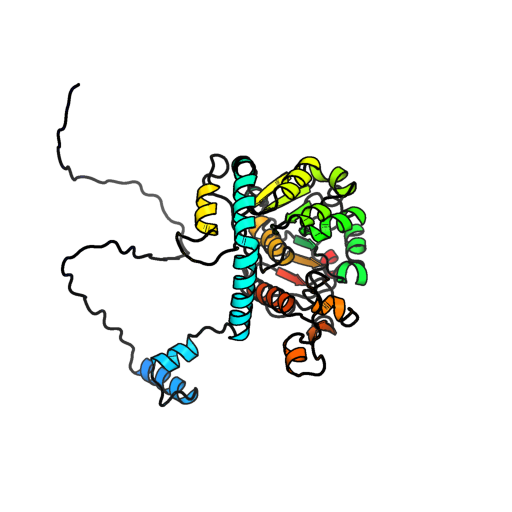8 ASN A O 1
ATOM 1533 N N . PHE A 1 189 ? -13.051 -2.897 6.349 1.00 98.25 189 PHE A N 1
ATOM 1534 C CA . PHE A 1 189 ? -12.572 -2.060 5.250 1.00 98.25 189 PHE A CA 1
ATOM 1535 C C . PHE A 1 189 ? -11.576 -1.003 5.725 1.00 98.25 189 PHE A C 1
ATOM 1537 O O . PHE A 1 189 ? -11.902 -0.122 6.531 1.00 98.25 189 PHE A O 1
ATOM 1544 N N . TYR A 1 190 ? -10.372 -1.058 5.166 1.00 98.62 190 TYR A N 1
ATOM 1545 C CA . TYR A 1 190 ? -9.262 -0.185 5.509 1.00 98.62 190 TYR A CA 1
ATOM 1546 C C . TYR A 1 190 ? -8.757 0.569 4.283 1.00 98.62 190 TYR A C 1
ATOM 1548 O O . TYR A 1 190 ? -8.659 0.007 3.191 1.00 98.62 190 TYR A O 1
ATOM 1556 N N . VAL A 1 191 ? -8.377 1.829 4.487 1.00 98.75 191 VAL A N 1
ATOM 1557 C CA . VAL A 1 191 ? -7.569 2.595 3.532 1.00 98.75 191 VAL A CA 1
ATOM 1558 C C . VAL A 1 191 ? -6.255 3.000 4.181 1.00 98.75 191 VAL A C 1
ATOM 1560 O O . VAL A 1 191 ? -6.238 3.403 5.345 1.00 98.75 191 VAL A O 1
ATOM 1563 N N . VAL A 1 192 ? -5.157 2.870 3.444 1.00 98.62 192 VAL A N 1
ATOM 1564 C CA . VAL A 1 192 ? -3.812 3.219 3.905 1.00 98.62 192 VAL A CA 1
ATOM 1565 C C . VAL A 1 192 ? -3.288 4.395 3.087 1.00 98.62 192 VAL A C 1
ATOM 1567 O O . VAL A 1 192 ? -3.308 4.335 1.860 1.00 98.62 192 VAL A O 1
ATOM 1570 N N . THR A 1 193 ? -2.778 5.420 3.773 1.00 97.88 193 THR A N 1
ATOM 1571 C CA . THR A 1 193 ? -2.069 6.558 3.175 1.00 97.88 193 THR A CA 1
ATOM 1572 C C . THR A 1 193 ? -0.725 6.758 3.845 1.00 97.88 193 THR A C 1
ATOM 1574 O O . THR A 1 193 ? -0.635 6.961 5.060 1.00 97.88 193 THR A O 1
ATOM 1577 N N . ILE A 1 194 ? 0.325 6.716 3.028 1.00 94.88 194 ILE A N 1
ATOM 1578 C CA . ILE A 1 194 ? 1.717 6.846 3.476 1.00 94.88 194 ILE A CA 1
ATOM 1579 C C . ILE A 1 194 ? 2.374 8.121 2.953 1.00 94.88 194 ILE A C 1
ATOM 1581 O O . ILE A 1 194 ? 3.285 8.651 3.583 1.00 94.88 194 ILE A O 1
ATOM 1585 N N . GLU A 1 195 ? 1.914 8.612 1.808 1.00 90.19 195 GLU A N 1
ATOM 1586 C CA . GLU A 1 195 ? 2.518 9.736 1.105 1.00 90.19 195 GLU A CA 1
ATOM 1587 C C . GLU A 1 195 ? 2.249 11.074 1.813 1.00 90.19 195 GLU A C 1
ATOM 1589 O O . GLU A 1 195 ? 1.234 11.273 2.492 1.00 90.19 195 GLU A O 1
ATOM 1594 N N . SER A 1 196 ? 3.191 12.006 1.650 1.00 93.12 196 SER A N 1
ATOM 1595 C CA . SER A 1 196 ? 3.150 13.358 2.223 1.00 93.12 196 SER A CA 1
ATOM 1596 C C . SER A 1 196 ? 2.629 14.421 1.253 1.00 93.12 196 SER A C 1
ATOM 1598 O O . SER A 1 196 ? 2.496 15.589 1.633 1.00 93.12 196 SER A O 1
ATOM 1600 N N . TYR A 1 197 ? 2.363 14.038 0.005 1.00 92.88 197 TYR A N 1
ATOM 1601 C CA . TYR A 1 197 ? 2.035 14.958 -1.075 1.00 92.88 197 TYR A CA 1
ATOM 1602 C C . TYR A 1 197 ? 0.580 15.437 -1.007 1.00 92.88 197 TYR A C 1
ATOM 1604 O O . TYR A 1 197 ? -0.296 14.786 -0.438 1.00 92.88 197 TYR A O 1
ATOM 1612 N N . GLU A 1 198 ? 0.334 16.634 -1.540 1.00 95.31 198 GLU A N 1
ATOM 1613 C CA . GLU A 1 198 ? -0.993 17.260 -1.522 1.00 95.31 198 GLU A CA 1
ATOM 1614 C C . GLU A 1 198 ? -1.973 16.602 -2.503 1.00 95.31 198 GLU A C 1
ATOM 1616 O O . GLU A 1 198 ? -3.149 16.464 -2.180 1.00 95.31 198 GLU A O 1
ATOM 1621 N N . ASP A 1 199 ? -1.492 16.181 -3.672 1.00 94.44 199 ASP A N 1
ATOM 1622 C CA . ASP A 1 199 ? -2.271 15.579 -4.765 1.00 94.44 199 ASP A CA 1
ATOM 1623 C C . ASP A 1 199 ? -2.973 14.271 -4.371 1.00 94.44 199 ASP A C 1
ATOM 1625 O O . ASP A 1 199 ? -4.011 13.925 -4.932 1.00 94.44 199 ASP A O 1
ATOM 1629 N N . VAL A 1 200 ? -2.493 13.606 -3.318 1.00 96.50 200 VAL A N 1
ATOM 1630 C CA . VAL A 1 200 ? -3.171 12.480 -2.655 1.00 96.50 200 VAL A CA 1
ATOM 1631 C C . VAL A 1 200 ? -4.617 12.830 -2.265 1.00 96.50 200 VAL A C 1
ATOM 1633 O O . VAL A 1 200 ? -5.461 11.938 -2.173 1.00 96.50 200 VAL A O 1
ATOM 1636 N N . VAL A 1 201 ? -4.960 14.115 -2.084 1.00 97.88 201 VAL A N 1
ATOM 1637 C CA . VAL A 1 201 ? -6.337 14.555 -1.795 1.00 97.88 201 VAL A CA 1
ATOM 1638 C C . VAL A 1 201 ? -7.332 14.081 -2.860 1.00 97.88 201 VAL A C 1
ATOM 1640 O O . VAL A 1 201 ? -8.467 13.731 -2.530 1.00 97.88 201 VAL A O 1
ATOM 1643 N N . ASP A 1 202 ? -6.901 13.970 -4.118 1.00 97.12 202 ASP A N 1
ATOM 1644 C CA . ASP A 1 202 ? -7.758 13.556 -5.229 1.00 97.12 202 ASP A CA 1
ATOM 1645 C C . ASP A 1 202 ? -8.218 12.103 -5.111 1.00 97.12 202 ASP A C 1
ATOM 1647 O O . ASP A 1 202 ? -9.293 11.744 -5.599 1.00 97.12 202 ASP A O 1
ATOM 1651 N N . HIS A 1 203 ? -7.462 11.268 -4.397 1.00 97.06 203 HIS A N 1
ATOM 1652 C CA . HIS A 1 203 ? -7.845 9.887 -4.105 1.00 97.06 203 HIS A CA 1
ATOM 1653 C C . HIS A 1 203 ? -9.050 9.787 -3.159 1.00 97.06 203 HIS A C 1
ATOM 1655 O O . HIS A 1 203 ? -9.760 8.779 -3.164 1.00 97.06 203 HIS A O 1
ATOM 1661 N N . TYR A 1 204 ? -9.329 10.855 -2.408 1.00 98.12 204 TYR A N 1
ATOM 1662 C CA . TYR A 1 204 ? -10.463 10.962 -1.493 1.00 98.12 204 TYR A CA 1
ATOM 1663 C C . TYR A 1 204 ? -11.641 11.755 -2.088 1.00 98.12 204 TYR A C 1
ATOM 1665 O O . TYR A 1 204 ? -12.732 11.755 -1.523 1.00 98.12 204 TYR A O 1
ATOM 1673 N N . ASN A 1 205 ? -11.469 12.390 -3.252 1.00 97.12 205 ASN A N 1
ATOM 1674 C CA . ASN A 1 205 ? -12.504 13.181 -3.922 1.00 97.12 205 ASN A CA 1
ATOM 1675 C C . ASN A 1 205 ? -13.478 12.293 -4.726 1.00 97.12 205 ASN A C 1
ATOM 1677 O O . ASN A 1 205 ? -13.347 12.103 -5.944 1.00 97.12 205 ASN A O 1
ATOM 1681 N N . SER A 1 206 ? -14.467 11.728 -4.025 1.00 96.81 206 SER A N 1
ATOM 1682 C CA . SER A 1 206 ? -15.555 10.937 -4.613 1.00 96.81 206 SER A CA 1
ATOM 1683 C C . SER A 1 206 ? -16.796 10.895 -3.716 1.00 96.81 206 SER A C 1
ATOM 1685 O O . SER A 1 206 ? -16.680 10.683 -2.509 1.00 96.81 206 SER A O 1
ATOM 1687 N N . ASP A 1 207 ? -17.983 10.962 -4.325 1.00 98.12 207 ASP A N 1
ATOM 1688 C CA . ASP A 1 207 ? -19.271 10.779 -3.638 1.00 98.12 207 ASP A CA 1
ATOM 1689 C C . ASP A 1 207 ? -19.351 9.426 -2.913 1.00 98.12 207 ASP A C 1
ATOM 1691 O O . ASP A 1 207 ? -19.997 9.293 -1.872 1.00 98.12 207 ASP A O 1
ATOM 1695 N N . TYR A 1 208 ? -18.664 8.402 -3.433 1.00 98.31 208 TYR A N 1
ATOM 1696 C CA . TYR A 1 208 ? -18.581 7.098 -2.781 1.00 98.31 208 TYR A CA 1
ATOM 1697 C C . TYR A 1 208 ? -17.767 7.159 -1.487 1.00 98.31 208 TYR A C 1
ATOM 1699 O O . TYR A 1 208 ? -18.138 6.515 -0.505 1.00 98.31 208 TYR A O 1
ATOM 1707 N N . VAL A 1 209 ? -16.685 7.942 -1.462 1.00 98.31 209 VAL A N 1
ATOM 1708 C CA . VAL A 1 209 ? -15.882 8.152 -0.250 1.00 98.31 209 VAL A CA 1
ATOM 1709 C C . VAL A 1 209 ? -16.701 8.919 0.786 1.00 98.31 209 VAL A C 1
ATOM 1711 O O . VAL A 1 209 ? -16.694 8.536 1.951 1.00 98.31 209 VAL A O 1
ATOM 1714 N N . ASP A 1 210 ? -17.499 9.908 0.381 1.00 98.50 210 ASP A N 1
ATOM 1715 C CA . ASP A 1 210 ? -18.392 10.628 1.302 1.00 98.50 210 ASP A CA 1
ATOM 1716 C C . ASP A 1 210 ? -19.516 9.749 1.850 1.00 98.50 210 ASP A C 1
ATOM 1718 O O . ASP A 1 210 ? -19.834 9.795 3.041 1.00 98.50 210 ASP A O 1
ATOM 1722 N N . LYS A 1 211 ? -20.090 8.896 0.998 1.00 98.56 211 LYS A N 1
ATOM 1723 C CA . LYS A 1 211 ? -21.132 7.947 1.394 1.00 98.56 211 LYS A CA 1
ATOM 1724 C C . LYS A 1 211 ? -20.612 6.906 2.387 1.00 98.56 211 LYS A C 1
ATOM 1726 O O . LYS A 1 211 ? -21.288 6.601 3.371 1.00 98.56 211 LYS A O 1
ATOM 1731 N N . TYR A 1 212 ? -19.448 6.319 2.109 1.00 98.69 212 TYR A N 1
ATOM 1732 C CA . TYR A 1 212 ? -18.935 5.165 2.850 1.00 98.69 212 TYR A CA 1
ATOM 1733 C C . TYR A 1 212 ? -17.913 5.514 3.928 1.00 98.69 212 TYR A C 1
ATOM 1735 O O . TYR A 1 212 ? -17.680 4.689 4.810 1.00 98.69 212 TYR A O 1
ATOM 1743 N N . GLY A 1 213 ? -17.361 6.726 3.919 1.00 98.44 213 GLY A N 1
ATOM 1744 C CA . GLY A 1 213 ? -16.329 7.191 4.842 1.00 98.44 213 GLY A CA 1
ATOM 1745 C C . GLY A 1 213 ? -16.594 6.905 6.326 1.00 98.44 213 GLY A C 1
ATOM 1746 O O . GLY A 1 213 ? -15.688 6.369 6.963 1.00 98.44 213 GLY A O 1
ATOM 1747 N N . PRO A 1 214 ? -17.818 7.079 6.875 1.00 98.62 214 PRO A N 1
ATOM 1748 C CA . PRO A 1 214 ? -18.114 6.724 8.269 1.00 98.62 214 PRO A CA 1
ATOM 1749 C C . PRO A 1 214 ? -17.868 5.249 8.637 1.00 98.62 214 PRO A C 1
ATOM 1751 O O . PRO A 1 214 ? -17.773 4.921 9.818 1.00 98.62 214 PRO A O 1
ATOM 1754 N N . LYS A 1 215 ? -17.816 4.351 7.644 1.00 98.44 215 LYS A N 1
ATOM 1755 C CA . LYS A 1 215 ? -17.582 2.906 7.798 1.00 98.44 215 LYS A CA 1
ATOM 1756 C C . LYS A 1 215 ? -16.160 2.487 7.395 1.00 98.44 215 LYS A C 1
ATOM 1758 O O . LYS A 1 215 ? -15.838 1.307 7.474 1.00 98.44 215 LYS A O 1
ATOM 1763 N N . ILE A 1 216 ? -15.316 3.422 6.953 1.00 98.50 216 ILE A N 1
ATOM 1764 C CA . ILE A 1 216 ? -13.937 3.152 6.533 1.00 98.50 216 ILE A CA 1
ATOM 1765 C C . ILE A 1 216 ? -12.985 3.446 7.693 1.00 98.50 216 ILE A C 1
ATOM 1767 O O . ILE A 1 216 ? -13.011 4.525 8.293 1.00 98.50 216 ILE A O 1
ATOM 1771 N N . THR A 1 217 ? -12.094 2.495 7.976 1.00 98.50 217 THR A N 1
ATOM 1772 C CA . THR A 1 217 ? -10.971 2.712 8.893 1.00 98.50 217 THR A CA 1
ATOM 1773 C C . THR A 1 217 ? -9.763 3.208 8.109 1.00 98.50 217 THR A C 1
ATOM 1775 O O . THR A 1 217 ? -9.180 2.485 7.308 1.00 98.50 217 THR A O 1
ATOM 1778 N N . GLY A 1 218 ? -9.372 4.453 8.339 1.00 98.25 218 GLY A N 1
ATOM 1779 C CA . GLY A 1 218 ? -8.202 5.048 7.715 1.00 98.25 218 GLY A CA 1
ATOM 1780 C C . GLY A 1 218 ? -6.943 4.852 8.548 1.00 98.25 218 GLY A C 1
ATOM 1781 O O . GLY A 1 218 ? -6.969 4.990 9.773 1.00 98.25 218 GLY A O 1
ATOM 1782 N N . ILE A 1 219 ? -5.837 4.552 7.879 1.00 98.19 219 ILE A N 1
ATOM 1783 C CA . ILE A 1 219 ? -4.513 4.392 8.468 1.00 98.19 219 ILE A CA 1
ATOM 1784 C C . ILE A 1 219 ? -3.579 5.385 7.780 1.00 98.19 219 ILE A C 1
ATOM 1786 O O . ILE A 1 219 ? -3.226 5.214 6.616 1.00 98.19 219 ILE A O 1
ATOM 1790 N N . PHE A 1 220 ? -3.200 6.429 8.509 1.00 98.12 220 PHE A N 1
ATOM 1791 C CA . PHE A 1 220 ? -2.485 7.586 7.982 1.00 98.12 220 PHE A CA 1
ATOM 1792 C C . PHE A 1 220 ? -1.143 7.763 8.678 1.00 98.12 220 PHE A C 1
ATOM 1794 O O . PHE A 1 220 ? -1.019 7.577 9.894 1.00 98.12 220 PHE A O 1
ATOM 1801 N N . THR A 1 221 ? -0.127 8.160 7.919 1.00 97.00 221 THR A N 1
ATOM 1802 C CA . THR A 1 221 ? 1.150 8.540 8.522 1.00 97.00 221 THR A CA 1
ATOM 1803 C C . THR A 1 221 ? 1.073 9.890 9.216 1.00 97.00 221 THR A C 1
ATOM 1805 O O . THR A 1 221 ? 0.344 10.788 8.802 1.00 97.00 221 THR A O 1
ATOM 1808 N N . ILE A 1 222 ? 1.925 10.082 10.219 1.00 96.81 222 ILE A N 1
ATOM 1809 C CA . ILE A 1 222 ? 2.108 11.381 10.877 1.00 96.81 222 ILE A CA 1
ATOM 1810 C C . ILE A 1 222 ? 2.572 12.511 9.931 1.00 96.81 222 ILE A C 1
ATOM 1812 O O . ILE A 1 222 ? 2.450 13.678 10.289 1.00 96.81 222 ILE A O 1
ATOM 1816 N N . ILE A 1 223 ? 3.089 12.186 8.740 1.00 96.25 223 ILE A N 1
ATOM 1817 C CA . ILE A 1 223 ? 3.589 13.148 7.738 1.00 96.25 223 ILE A CA 1
ATOM 1818 C C . ILE A 1 223 ? 2.637 13.337 6.551 1.00 96.25 223 ILE A C 1
ATOM 1820 O O . ILE A 1 223 ? 2.987 14.034 5.598 1.00 96.25 223 ILE A O 1
ATOM 1824 N N . THR A 1 224 ? 1.447 12.731 6.582 1.00 97.25 224 THR A N 1
ATOM 1825 C CA . THR A 1 224 ? 0.449 12.904 5.523 1.00 97.25 224 THR A CA 1
ATOM 1826 C C . THR A 1 224 ? 0.041 14.372 5.400 1.00 97.25 224 THR A C 1
ATOM 1828 O O . THR A 1 224 ? -0.065 15.079 6.401 1.00 97.25 224 THR A O 1
ATOM 1831 N N . ASN A 1 225 ? -0.198 14.851 4.179 1.00 98.25 225 ASN A N 1
ATOM 1832 C CA . ASN A 1 225 ? -0.564 16.246 3.957 1.00 98.25 225 ASN A CA 1
ATOM 1833 C C . ASN A 1 225 ? -1.839 16.646 4.746 1.00 98.25 225 ASN A C 1
ATOM 1835 O O . ASN A 1 225 ? -2.853 15.947 4.652 1.00 98.25 225 ASN A O 1
ATOM 1839 N N . PRO A 1 226 ? -1.854 17.781 5.474 1.00 98.38 226 PRO A N 1
ATOM 1840 C CA . PRO A 1 226 ? -3.016 18.224 6.253 1.00 98.38 226 PRO A CA 1
ATOM 1841 C C . PRO A 1 226 ? -4.314 18.404 5.450 1.00 98.38 226 PRO A C 1
ATOM 1843 O O . PRO A 1 226 ? -5.407 18.275 6.009 1.00 98.38 226 PRO A O 1
ATOM 1846 N N . LYS A 1 227 ? -4.229 18.668 4.137 1.00 98.50 227 LYS A N 1
ATOM 1847 C CA . LYS A 1 227 ? -5.409 18.725 3.255 1.00 98.50 227 LYS A CA 1
ATOM 1848 C C . LYS A 1 227 ? -6.046 17.350 3.069 1.00 98.50 227 LYS A C 1
ATOM 1850 O O . LYS A 1 227 ? -7.266 17.243 3.104 1.00 98.50 227 LYS A O 1
ATOM 1855 N N . VAL A 1 228 ? -5.237 16.296 2.967 1.00 98.50 228 VAL A N 1
ATOM 1856 C CA . VAL A 1 228 ? -5.717 14.906 2.908 1.00 98.50 228 VAL A CA 1
ATOM 1857 C C . VAL A 1 228 ? -6.395 14.530 4.226 1.00 98.50 228 VAL A C 1
ATOM 1859 O O . VAL A 1 228 ? -7.485 13.965 4.222 1.00 98.50 228 VAL A O 1
ATOM 1862 N N . ILE A 1 229 ? -5.797 14.911 5.360 1.00 98.44 229 ILE A N 1
ATOM 1863 C CA . ILE A 1 229 ? -6.374 14.682 6.694 1.00 98.44 229 ILE A CA 1
ATOM 1864 C C . ILE A 1 229 ? -7.717 15.403 6.846 1.00 98.44 229 ILE A C 1
ATOM 1866 O O . ILE A 1 229 ? -8.691 14.803 7.304 1.00 98.44 229 ILE A O 1
ATOM 1870 N N . SER A 1 230 ? -7.792 16.669 6.429 1.00 98.44 230 SER A N 1
ATOM 1871 C CA . SER A 1 230 ? -9.038 17.446 6.427 1.00 98.44 230 SER A CA 1
ATOM 1872 C C . SER A 1 230 ? -10.110 16.776 5.567 1.00 98.44 230 SER A C 1
ATOM 1874 O O . SER A 1 230 ? -11.208 16.511 6.054 1.00 98.44 230 SER A O 1
ATOM 1876 N N . ARG A 1 231 ? -9.762 16.385 4.336 1.00 98.56 231 ARG A N 1
ATOM 1877 C CA . ARG A 1 231 ? -10.680 15.716 3.410 1.00 98.56 231 ARG A CA 1
ATOM 1878 C C . ARG A 1 231 ? -11.199 14.383 3.955 1.00 98.56 231 ARG A C 1
ATOM 1880 O O . ARG A 1 231 ? -12.393 14.104 3.857 1.00 98.56 231 ARG A O 1
ATOM 1887 N N . ALA A 1 232 ? -10.333 13.576 4.568 1.00 98.38 232 ALA A N 1
ATOM 1888 C CA . ALA A 1 232 ? -10.718 12.311 5.191 1.00 98.38 232 ALA A CA 1
ATOM 1889 C C . ALA A 1 232 ? -11.684 12.522 6.373 1.00 98.38 232 ALA A C 1
ATOM 1891 O O . ALA A 1 232 ? -12.651 11.771 6.530 1.00 98.38 232 ALA A O 1
ATOM 1892 N N . LYS A 1 233 ? -11.467 13.569 7.182 1.00 98.38 233 LYS A N 1
ATOM 1893 C CA . LYS A 1 233 ? -12.374 13.958 8.275 1.00 98.38 233 LYS A CA 1
ATOM 1894 C C . LYS A 1 233 ? -13.727 14.451 7.773 1.00 98.38 233 LYS A C 1
ATOM 1896 O O . LYS A 1 233 ? -14.737 14.124 8.390 1.00 98.38 233 LYS A O 1
ATOM 1901 N N . GLU A 1 234 ? -13.766 15.196 6.670 1.00 98.56 234 GLU A N 1
ATOM 1902 C CA . GLU A 1 234 ? -15.014 15.642 6.033 1.00 98.56 234 GLU A CA 1
ATOM 1903 C C . GLU A 1 234 ? -15.886 14.447 5.617 1.00 98.56 234 GLU A C 1
ATOM 1905 O O . GLU A 1 234 ? -17.080 14.425 5.921 1.00 98.56 234 GLU A O 1
ATOM 1910 N N . SER A 1 235 ? -15.279 13.392 5.057 1.00 98.38 235 SER A N 1
ATOM 1911 C CA . SER A 1 235 ? -15.960 12.109 4.798 1.00 98.38 235 SER A CA 1
ATOM 1912 C C . SER A 1 235 ? -16.191 11.260 6.051 1.00 98.38 235 SER A C 1
ATOM 1914 O O . SER A 1 235 ? -16.754 10.173 5.960 1.00 98.38 235 SER A O 1
ATOM 1916 N N . LYS A 1 236 ? -15.763 11.717 7.233 1.00 98.56 236 LYS A N 1
ATOM 1917 C CA . LYS A 1 236 ? -15.874 11.000 8.515 1.00 98.56 236 LYS A CA 1
ATOM 1918 C C . LYS A 1 236 ? -15.121 9.662 8.547 1.00 98.56 236 LYS A C 1
ATOM 1920 O O . LYS A 1 236 ? -15.507 8.768 9.297 1.00 98.56 236 LYS A O 1
ATOM 1925 N N . ILE A 1 237 ? -14.041 9.528 7.773 1.00 98.62 237 ILE A N 1
ATOM 1926 C CA . ILE A 1 237 ? -13.137 8.371 7.856 1.00 98.62 237 ILE A CA 1
ATOM 1927 C C . ILE A 1 237 ? -12.528 8.305 9.258 1.00 98.62 237 ILE A C 1
ATOM 1929 O O . ILE A 1 237 ? -12.052 9.308 9.798 1.00 98.62 237 ILE A O 1
ATOM 1933 N N . LYS A 1 238 ? -12.507 7.109 9.857 1.00 97.81 238 LYS A N 1
ATOM 1934 C CA . LYS A 1 238 ? -11.912 6.898 11.182 1.00 97.81 238 LYS A CA 1
ATOM 1935 C C . LYS A 1 238 ? -10.387 6.841 11.077 1.00 97.81 238 LYS A C 1
ATOM 1937 O O . LYS A 1 238 ? -9.831 5.792 10.762 1.00 97.81 238 LYS A O 1
ATOM 1942 N N . ILE A 1 239 ? -9.718 7.956 11.361 1.00 97.94 239 ILE A N 1
ATOM 1943 C CA . ILE A 1 239 ? -8.257 8.094 11.255 1.00 97.94 239 ILE A CA 1
ATOM 1944 C C . ILE A 1 239 ? -7.532 7.384 12.407 1.00 97.94 239 ILE A C 1
ATOM 1946 O O . ILE A 1 239 ? -7.816 7.612 13.584 1.00 97.94 239 ILE A O 1
ATOM 1950 N N . ASN A 1 240 ? -6.543 6.566 12.046 1.00 97.44 240 ASN A N 1
ATOM 1951 C CA . ASN A 1 240 ? -5.566 5.957 12.940 1.00 97.44 240 ASN A CA 1
ATOM 1952 C C . ASN A 1 240 ? -4.156 6.349 12.491 1.00 97.44 240 ASN A C 1
ATOM 1954 O O . ASN A 1 240 ? -3.827 6.213 11.313 1.00 97.44 240 ASN A O 1
ATOM 1958 N N . TRP A 1 241 ? -3.326 6.804 13.426 1.00 97.38 241 TRP A N 1
ATOM 1959 C CA . TRP A 1 241 ? -2.009 7.367 13.130 1.00 97.38 241 TRP A CA 1
ATOM 1960 C C . TRP A 1 241 ? -0.882 6.345 13.248 1.00 97.38 241 TRP A C 1
ATOM 1962 O O . TRP A 1 241 ? -0.845 5.552 14.188 1.00 97.38 241 TRP A O 1
ATOM 1972 N N . LEU A 1 242 ? 0.087 6.409 12.337 1.00 95.12 242 LEU A N 1
ATOM 1973 C CA . LEU A 1 242 ? 1.316 5.618 12.405 1.00 95.12 242 LEU A CA 1
ATOM 1974 C C . LEU A 1 242 ? 2.558 6.422 12.022 1.00 95.12 242 LEU A C 1
ATOM 1976 O O . LEU A 1 242 ? 2.482 7.428 11.317 1.00 95.12 242 LEU A O 1
ATOM 1980 N N . HIS A 1 243 ? 3.724 5.943 12.448 1.00 94.56 243 HIS A N 1
ATOM 1981 C CA . HIS A 1 243 ? 5.001 6.435 11.943 1.00 94.56 243 HIS A CA 1
ATOM 1982 C C . HIS A 1 243 ? 5.415 5.687 10.671 1.00 94.56 243 HIS A C 1
ATOM 1984 O O . HIS A 1 243 ? 5.558 4.461 10.708 1.00 94.56 243 HIS A O 1
ATOM 1990 N N . PRO A 1 244 ? 5.696 6.389 9.563 1.00 92.31 244 PRO A N 1
ATOM 1991 C CA . PRO A 1 244 ? 6.480 5.804 8.491 1.00 92.31 244 PRO A CA 1
ATOM 1992 C C . PRO A 1 244 ? 7.942 5.789 8.923 1.00 92.31 244 PRO A C 1
ATOM 1994 O O . PRO A 1 244 ? 8.455 6.799 9.404 1.00 92.31 244 PRO A O 1
ATOM 1997 N N . LEU A 1 245 ? 8.630 4.663 8.757 1.00 87.62 245 LEU A N 1
ATOM 1998 C CA . LEU A 1 245 ? 10.090 4.623 8.842 1.00 87.62 245 LEU A CA 1
ATOM 1999 C C . LEU A 1 245 ? 10.660 5.287 7.582 1.00 87.62 245 LEU A C 1
ATOM 2001 O O . LEU A 1 245 ? 10.829 4.631 6.558 1.00 87.62 245 LEU A O 1
ATOM 2005 N N . ALA A 1 246 ? 10.845 6.607 7.648 1.00 76.06 246 ALA A N 1
ATOM 2006 C CA . ALA A 1 246 ? 11.194 7.455 6.507 1.00 76.06 246 ALA A CA 1
ATOM 2007 C C . ALA A 1 246 ? 12.670 7.875 6.508 1.00 76.06 246 ALA A C 1
ATOM 2009 O O . ALA A 1 246 ? 13.214 8.243 5.467 1.00 76.06 246 ALA A O 1
ATOM 2010 N N . ASP A 1 247 ? 13.314 7.824 7.671 1.00 75.69 247 ASP A N 1
ATOM 2011 C CA . ASP A 1 247 ? 14.635 8.386 7.894 1.00 75.69 247 ASP A CA 1
ATOM 2012 C C . ASP A 1 247 ? 15.620 7.323 8.433 1.00 75.69 247 ASP A C 1
ATOM 2014 O O . ASP A 1 247 ? 15.223 6.288 8.978 1.00 75.69 247 ASP A O 1
ATOM 2018 N N . TYR A 1 248 ? 16.920 7.521 8.197 1.00 69.12 248 TYR A N 1
ATOM 2019 C CA . TYR A 1 248 ? 17.955 6.548 8.569 1.00 69.12 248 TYR A CA 1
ATOM 2020 C C . TYR A 1 248 ? 18.312 6.637 10.057 1.00 69.12 248 TYR A C 1
ATOM 2022 O O . TYR A 1 248 ? 18.026 7.620 10.737 1.00 69.12 248 TYR A O 1
ATOM 2030 N N . HIS A 1 249 ? 18.984 5.602 10.572 1.00 70.94 249 HIS A N 1
ATOM 2031 C CA . HIS A 1 249 ? 19.402 5.525 11.971 1.00 70.94 249 HIS A CA 1
ATOM 2032 C C . HIS A 1 249 ? 20.526 6.536 12.298 1.00 70.94 249 HIS A C 1
ATOM 2034 O O . HIS A 1 249 ? 21.689 6.182 12.483 1.00 70.94 249 HIS A O 1
ATOM 2040 N N . GLU A 1 250 ? 20.162 7.810 12.438 1.00 78.38 250 GLU A N 1
ATOM 2041 C CA . GLU A 1 250 ? 21.020 8.898 12.933 1.00 78.38 250 GLU A CA 1
ATOM 2042 C C . GLU A 1 250 ? 20.953 9.039 14.469 1.00 78.38 250 GLU A C 1
ATOM 2044 O O . GLU A 1 250 ? 21.284 10.073 15.063 1.00 78.38 250 GLU A O 1
ATOM 2049 N N . GLY A 1 251 ? 20.482 7.987 15.144 1.00 82.00 251 GLY A N 1
ATOM 2050 C CA . GLY A 1 251 ? 20.285 7.960 16.586 1.00 82.00 251 GLY A CA 1
ATOM 2051 C C . GLY A 1 251 ? 19.349 9.078 17.043 1.00 82.00 251 GLY A C 1
ATOM 2052 O O . GLY A 1 251 ? 18.228 9.206 16.571 1.00 82.00 251 GLY A O 1
ATOM 2053 N N . LYS A 1 252 ? 19.804 9.925 17.971 1.00 84.56 252 LYS A N 1
ATOM 2054 C CA . LYS A 1 252 ? 18.967 10.988 18.559 1.00 84.56 252 LYS A CA 1
ATOM 2055 C C . LYS A 1 252 ? 18.570 12.105 17.592 1.00 84.56 252 LYS A C 1
ATOM 2057 O O . LYS A 1 252 ? 17.663 12.859 17.921 1.00 84.56 252 LYS A O 1
ATOM 2062 N N . LYS A 1 253 ? 19.276 12.249 16.468 1.00 86.12 253 LYS A N 1
ATOM 2063 C CA . LYS A 1 253 ? 18.995 13.283 15.463 1.00 86.12 253 LYS A CA 1
ATOM 2064 C C . LYS A 1 253 ? 18.004 12.820 14.400 1.00 86.12 253 LYS A C 1
ATOM 2066 O O . LYS A 1 253 ? 17.524 13.659 13.648 1.00 86.12 253 LYS A O 1
ATOM 2071 N N . SER A 1 254 ? 17.690 11.523 14.374 1.00 88.88 254 SER A N 1
ATOM 2072 C CA . SER A 1 254 ? 16.712 10.968 13.447 1.00 88.88 254 SER A CA 1
ATOM 2073 C C . SER A 1 254 ? 15.368 11.677 13.616 1.00 88.88 254 SER A C 1
ATOM 2075 O O . SER A 1 254 ? 14.860 11.848 14.729 1.00 88.88 254 SER A O 1
ATOM 2077 N N . PHE A 1 255 ? 14.786 12.071 12.492 1.00 90.12 255 PHE A N 1
ATOM 2078 C CA . PHE A 1 255 ? 13.429 12.573 12.392 1.00 90.12 255 PHE A CA 1
ATOM 2079 C C . PHE A 1 255 ? 12.434 11.580 12.991 1.00 90.12 255 PHE A C 1
ATOM 2081 O O . PHE A 1 255 ? 11.588 11.986 13.791 1.00 90.12 255 PHE A O 1
ATOM 2088 N N . ASN A 1 256 ? 12.556 10.280 12.701 1.00 90.69 256 ASN A N 1
ATOM 208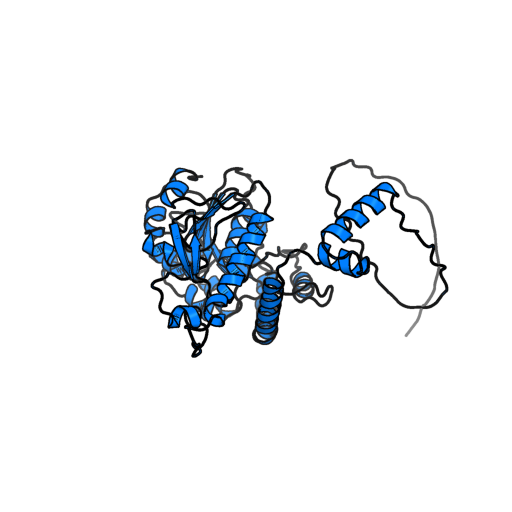9 C CA . ASN A 1 256 ? 11.713 9.268 13.328 1.00 90.69 256 ASN A CA 1
ATOM 2090 C C . ASN A 1 256 ? 11.871 9.260 14.850 1.00 90.69 256 ASN A C 1
ATOM 2092 O O . ASN A 1 256 ? 10.870 9.194 15.559 1.00 90.69 256 ASN A O 1
ATOM 2096 N N . GLN A 1 257 ? 13.095 9.376 15.371 1.00 91.00 257 GLN A N 1
ATOM 2097 C CA . GLN A 1 257 ? 13.334 9.396 16.815 1.00 91.00 257 GLN A CA 1
ATOM 2098 C C . GLN A 1 257 ? 12.743 10.644 17.489 1.00 91.00 257 GLN A C 1
ATOM 2100 O O . GLN A 1 257 ? 12.142 10.538 18.562 1.00 91.00 257 GLN A O 1
ATOM 2105 N N . LEU A 1 258 ? 12.912 11.819 16.881 1.00 92.81 258 LEU A N 1
ATOM 2106 C CA . LEU A 1 258 ? 12.394 13.084 17.404 1.00 92.81 258 LEU A CA 1
ATOM 2107 C C . LEU A 1 258 ? 10.866 13.107 17.374 1.00 92.81 258 LEU A C 1
ATOM 2109 O O . LEU A 1 258 ? 10.222 13.350 18.396 1.00 92.81 258 LEU A O 1
ATOM 2113 N N . THR A 1 259 ? 10.272 12.778 16.229 1.00 94.19 259 THR A N 1
ATOM 2114 C CA . THR A 1 259 ? 8.813 12.758 16.088 1.00 94.19 259 THR A CA 1
ATOM 2115 C C . THR A 1 259 ? 8.175 11.692 16.979 1.00 94.19 259 THR A C 1
ATOM 2117 O O . THR A 1 259 ? 7.180 11.988 17.636 1.00 94.19 259 THR A O 1
ATOM 2120 N N . ALA A 1 260 ? 8.784 10.509 17.138 1.00 93.12 260 ALA A N 1
ATOM 2121 C CA . ALA A 1 260 ? 8.303 9.475 18.062 1.00 93.12 260 ALA A CA 1
ATOM 2122 C C . ALA A 1 260 ? 8.267 9.930 19.532 1.00 93.12 260 ALA A C 1
ATOM 2124 O O . ALA A 1 260 ? 7.466 9.428 20.322 1.00 93.12 260 ALA A O 1
ATOM 2125 N N . GLN A 1 261 ? 9.124 10.877 19.927 1.00 93.12 261 GLN A N 1
ATOM 2126 C CA . GLN A 1 261 ? 9.044 11.504 21.248 1.00 93.12 261 GLN A CA 1
ATOM 2127 C C . GLN A 1 261 ? 7.920 12.538 21.314 1.00 93.12 261 GLN A C 1
ATOM 2129 O O . GLN A 1 261 ? 7.196 12.582 22.305 1.00 93.12 261 GLN A O 1
ATOM 2134 N N . MET A 1 262 ? 7.757 13.336 20.259 1.00 95.25 262 MET A N 1
ATOM 2135 C CA . MET A 1 262 ? 6.775 14.418 20.196 1.00 95.25 262 MET A CA 1
ATOM 2136 C C . MET A 1 262 ? 5.325 13.924 20.114 1.00 95.25 262 MET A C 1
ATOM 2138 O O . MET A 1 262 ? 4.436 14.603 20.620 1.00 95.25 262 MET A O 1
ATOM 2142 N N . VAL A 1 263 ? 5.059 12.751 19.530 1.00 95.00 263 VAL A N 1
ATOM 2143 C CA . VAL A 1 263 ? 3.689 12.204 19.428 1.00 95.00 263 VAL A CA 1
ATOM 2144 C C . VAL A 1 263 ? 3.156 11.607 20.729 1.00 95.00 263 VAL A C 1
ATOM 2146 O O . VAL A 1 263 ? 1.960 11.332 20.823 1.00 95.00 263 VAL A O 1
ATOM 2149 N N . LYS A 1 264 ? 4.011 11.373 21.733 1.00 92.81 264 LYS A N 1
ATOM 2150 C CA . LYS A 1 264 ? 3.570 10.796 23.007 1.00 92.81 264 LYS A CA 1
ATOM 2151 C C . LYS A 1 264 ? 2.587 11.745 23.683 1.00 92.81 264 LYS A C 1
ATOM 2153 O O . LYS A 1 264 ? 2.918 12.885 23.996 1.00 92.81 264 LYS A O 1
ATOM 2158 N N . SER A 1 265 ? 1.384 11.245 23.928 1.00 89.19 265 SER A N 1
ATOM 2159 C CA . SER A 1 265 ? 0.292 11.974 24.571 1.00 89.19 265 SER A CA 1
ATOM 2160 C C . SER A 1 265 ? -0.351 11.103 25.651 1.00 89.19 265 SER A C 1
ATOM 2162 O O . SER A 1 265 ? 0.004 9.936 25.806 1.00 89.19 265 SER A O 1
ATOM 2164 N N . LYS A 1 266 ? -1.345 11.640 26.370 1.00 83.69 266 LYS A N 1
ATOM 2165 C CA . LYS A 1 266 ? -2.174 10.837 27.289 1.00 83.69 266 LYS A CA 1
ATOM 2166 C C . LYS A 1 266 ? -2.926 9.704 26.573 1.00 83.69 266 LYS A C 1
ATOM 2168 O O . LYS A 1 266 ? -3.245 8.703 27.197 1.00 83.69 266 LYS A O 1
ATOM 2173 N N . VAL A 1 267 ? -3.217 9.859 25.278 1.00 85.50 267 VAL A N 1
ATOM 2174 C CA . VAL A 1 267 ? -3.917 8.844 24.471 1.00 85.50 267 VAL A CA 1
ATOM 2175 C C . VAL A 1 267 ? -2.949 7.746 24.016 1.00 85.50 267 VAL A C 1
ATOM 2177 O O . VAL A 1 267 ? -3.325 6.578 23.908 1.00 85.50 267 VAL A O 1
ATOM 2180 N N . HIS A 1 268 ? -1.684 8.095 23.771 1.00 86.56 268 HIS A N 1
ATOM 2181 C CA . HIS A 1 268 ? -0.653 7.179 23.280 1.00 86.56 268 HIS A CA 1
ATOM 2182 C C . HIS A 1 268 ? 0.642 7.314 24.096 1.00 86.56 268 HIS A C 1
ATOM 2184 O O . HIS A 1 268 ? 1.679 7.723 23.573 1.00 86.56 268 HIS A O 1
ATOM 2190 N N . GLU A 1 269 ? 0.610 6.954 25.384 1.00 87.81 269 GLU A N 1
ATOM 2191 C CA . GLU A 1 269 ? 1.756 7.126 26.300 1.00 87.81 269 GLU A CA 1
ATOM 2192 C C . GLU A 1 269 ? 3.021 6.391 25.822 1.00 87.81 269 GLU A C 1
ATOM 2194 O O . GLU A 1 269 ? 4.148 6.872 25.972 1.00 87.81 269 GLU A O 1
ATOM 2199 N N . LYS A 1 270 ? 2.831 5.225 25.189 1.00 88.75 270 LYS A N 1
ATOM 2200 C CA . LYS A 1 270 ? 3.907 4.410 24.603 1.00 88.75 270 LYS A CA 1
ATOM 2201 C C . LYS A 1 270 ? 4.329 4.872 23.200 1.00 88.75 270 LYS A C 1
ATOM 2203 O O . LYS A 1 270 ? 5.281 4.323 22.655 1.00 88.75 270 LYS A O 1
ATOM 2208 N N . GLY A 1 271 ? 3.678 5.897 22.651 1.00 91.75 271 GLY A N 1
ATOM 2209 C CA . GLY A 1 271 ? 3.850 6.370 21.280 1.00 91.75 271 GLY A CA 1
ATOM 2210 C C . GLY A 1 271 ? 2.978 5.620 20.272 1.00 91.75 271 GLY A C 1
ATOM 2211 O O . GLY A 1 271 ? 2.105 4.828 20.636 1.00 91.75 271 GLY A O 1
ATOM 2212 N N . LEU A 1 272 ? 3.224 5.899 18.993 1.00 93.62 272 LEU A N 1
ATOM 2213 C CA . LEU A 1 272 ? 2.561 5.257 17.861 1.00 93.62 272 LEU A CA 1
ATOM 2214 C C . LEU A 1 272 ? 3.423 4.119 17.293 1.00 93.62 272 LEU A C 1
ATOM 2216 O O . LEU A 1 272 ? 4.653 4.195 17.358 1.00 93.62 272 LEU A O 1
ATOM 2220 N N . PRO A 1 273 ? 2.812 3.080 16.700 1.00 92.69 273 PRO A N 1
ATOM 2221 C CA . PRO A 1 273 ? 3.551 2.064 15.970 1.00 92.69 273 PRO A CA 1
ATOM 2222 C C . PRO A 1 273 ? 4.240 2.681 14.753 1.00 92.69 273 PRO A C 1
ATOM 2224 O O . PRO A 1 273 ? 3.734 3.623 14.138 1.00 92.69 273 PRO A O 1
ATOM 2227 N N . ALA A 1 274 ? 5.383 2.108 14.392 1.00 91.69 274 ALA A N 1
ATOM 2228 C CA . ALA A 1 274 ? 6.122 2.460 13.192 1.00 91.69 274 ALA A CA 1
ATOM 2229 C C . ALA A 1 274 ? 6.128 1.284 12.213 1.00 91.69 274 ALA A C 1
ATOM 2231 O O . ALA A 1 274 ? 6.268 0.134 12.636 1.00 91.69 274 ALA A O 1
ATOM 2232 N N . ILE A 1 275 ? 5.989 1.566 10.918 1.00 90.94 275 ILE A N 1
ATOM 2233 C CA . ILE A 1 275 ? 6.032 0.545 9.867 1.00 90.94 275 ILE A CA 1
ATOM 2234 C C . ILE A 1 275 ? 7.046 0.896 8.784 1.00 90.94 275 ILE A C 1
ATOM 2236 O O . ILE A 1 275 ? 7.288 2.062 8.468 1.00 90.94 275 ILE A O 1
ATOM 2240 N N . GLN A 1 276 ? 7.625 -0.152 8.206 1.00 88.44 276 GLN A N 1
ATOM 2241 C CA . GLN A 1 276 ? 8.400 -0.055 6.978 1.00 88.44 276 GLN A CA 1
ATOM 2242 C C . GLN A 1 276 ? 7.472 0.275 5.813 1.00 88.44 276 GLN A C 1
ATOM 2244 O O . GLN A 1 276 ? 6.384 -0.294 5.709 1.00 88.44 276 GLN A O 1
ATOM 2249 N N . THR A 1 277 ? 7.914 1.171 4.931 1.00 86.62 277 THR A N 1
ATOM 2250 C CA . THR A 1 277 ? 7.091 1.605 3.797 1.00 86.62 277 THR A CA 1
ATOM 2251 C C . THR A 1 277 ? 7.450 0.906 2.491 1.00 86.62 277 THR A C 1
ATOM 2253 O O . THR A 1 277 ? 6.616 0.795 1.600 1.00 86.62 277 THR A O 1
ATOM 2256 N N . GLY A 1 278 ? 8.696 0.439 2.337 1.00 85.38 278 GLY A N 1
ATOM 2257 C CA . GLY A 1 278 ? 9.186 -0.139 1.076 1.00 85.38 278 GLY A CA 1
ATOM 2258 C C . GLY A 1 278 ? 9.055 0.792 -0.128 1.00 85.38 278 GLY A C 1
ATOM 2259 O O . GLY A 1 278 ? 8.987 0.321 -1.263 1.00 85.38 278 GLY A O 1
ATOM 2260 N N . GLY A 1 279 ? 8.961 2.098 0.133 1.00 86.19 279 GLY A N 1
ATOM 2261 C CA . GLY A 1 279 ? 8.816 3.143 -0.870 1.00 86.19 279 GLY A CA 1
ATOM 2262 C C . GLY A 1 279 ? 7.433 3.262 -1.519 1.00 86.19 279 GLY A C 1
ATOM 2263 O O . GLY A 1 279 ? 7.277 4.133 -2.365 1.00 86.19 279 GLY A O 1
ATOM 2264 N N . ASN A 1 280 ? 6.439 2.439 -1.154 1.00 91.88 280 ASN A N 1
ATOM 2265 C CA . ASN A 1 280 ? 5.084 2.535 -1.709 1.00 91.88 280 ASN A CA 1
ATOM 2266 C C . ASN A 1 280 ? 3.989 2.096 -0.713 1.00 91.88 280 ASN A C 1
ATOM 2268 O O . ASN A 1 280 ? 4.211 1.314 0.217 1.00 91.88 280 ASN A O 1
ATOM 2272 N N . VAL A 1 281 ? 2.760 2.569 -0.930 1.00 96.12 281 VAL A N 1
ATOM 2273 C CA . VAL A 1 281 ? 1.604 2.278 -0.058 1.00 96.12 281 VAL A CA 1
ATOM 2274 C C . VAL A 1 281 ? 1.235 0.787 -0.052 1.00 96.12 281 VAL A C 1
ATOM 2276 O O . VAL A 1 281 ? 0.785 0.266 0.968 1.00 96.12 281 VAL A O 1
ATOM 2279 N N . GLY A 1 282 ? 1.466 0.065 -1.152 1.00 97.25 282 GLY A N 1
ATOM 2280 C CA . GLY A 1 282 ? 1.151 -1.361 -1.276 1.00 97.25 282 GLY A CA 1
ATOM 2281 C C . GLY A 1 282 ? 1.967 -2.247 -0.328 1.00 97.25 282 GLY A C 1
ATOM 2282 O O . GLY A 1 282 ? 1.400 -3.050 0.413 1.00 97.25 282 GLY A O 1
ATOM 2283 N N . THR A 1 283 ? 3.286 -2.052 -0.279 1.00 96.94 283 THR A N 1
ATOM 2284 C CA . THR A 1 283 ? 4.169 -2.739 0.680 1.00 96.94 283 THR A CA 1
ATOM 2285 C C . THR A 1 283 ? 3.784 -2.406 2.123 1.00 96.94 283 THR A C 1
ATOM 2287 O O . THR A 1 283 ? 3.720 -3.288 2.981 1.00 96.94 283 THR A O 1
ATOM 2290 N N . SER A 1 284 ? 3.465 -1.138 2.390 1.00 96.94 284 SER A N 1
ATOM 2291 C CA . SER A 1 284 ? 3.018 -0.688 3.714 1.00 96.94 284 SER A CA 1
ATOM 2292 C C . SER A 1 284 ? 1.712 -1.374 4.128 1.00 96.94 284 SER A C 1
ATOM 2294 O O . SER A 1 284 ? 1.576 -1.847 5.254 1.00 96.94 284 SER A O 1
ATOM 2296 N N . SER A 1 285 ? 0.770 -1.498 3.193 1.00 97.94 285 SER A N 1
ATOM 2297 C CA . SER A 1 285 ? -0.517 -2.173 3.389 1.00 97.94 285 SER A CA 1
ATOM 2298 C C . SER A 1 285 ? -0.353 -3.666 3.682 1.00 97.94 285 SER A C 1
ATOM 2300 O O . SER A 1 285 ? -1.081 -4.215 4.508 1.00 97.94 285 SER A O 1
ATOM 2302 N N . TRP A 1 286 ? 0.647 -4.320 3.083 1.00 98.31 286 TRP A N 1
ATOM 2303 C CA . TRP A 1 286 ? 1.008 -5.693 3.440 1.00 98.31 286 TRP A CA 1
ATOM 2304 C C . TRP A 1 286 ? 1.503 -5.800 4.890 1.00 98.31 286 TRP A C 1
ATOM 2306 O O . TRP A 1 286 ? 1.038 -6.680 5.615 1.00 98.31 286 TRP A O 1
ATOM 2316 N N . PHE A 1 287 ? 2.358 -4.876 5.356 1.00 97.06 287 PHE A N 1
ATOM 2317 C CA . PHE A 1 287 ? 2.740 -4.819 6.774 1.00 97.06 287 PHE A CA 1
ATOM 2318 C C . PHE A 1 287 ? 1.527 -4.602 7.676 1.00 97.06 287 PHE A C 1
ATOM 2320 O O . PHE A 1 287 ? 1.397 -5.299 8.677 1.00 97.06 287 PHE A O 1
ATOM 2327 N N . ILE A 1 288 ? 0.617 -3.689 7.329 1.00 96.12 288 ILE A N 1
ATOM 2328 C CA . ILE A 1 288 ? -0.631 -3.501 8.082 1.00 96.12 288 ILE A CA 1
ATOM 2329 C C . ILE A 1 288 ? -1.406 -4.820 8.195 1.00 96.12 288 ILE A C 1
ATOM 2331 O O . ILE A 1 288 ? -1.812 -5.189 9.298 1.00 96.12 288 ILE A O 1
ATOM 2335 N N . GLY A 1 289 ? -1.551 -5.561 7.093 1.00 95.56 289 GLY A N 1
ATOM 2336 C CA . GLY A 1 289 ? -2.285 -6.824 7.066 1.00 95.56 289 GLY A CA 1
ATOM 2337 C C . GLY A 1 289 ? -1.801 -7.832 8.106 1.00 95.56 289 GLY A C 1
ATOM 2338 O O . GLY A 1 289 ? -2.591 -8.297 8.925 1.00 95.56 289 GLY A O 1
ATOM 2339 N N . TRP A 1 290 ? -0.507 -8.148 8.139 1.00 94.56 290 TRP A N 1
ATOM 2340 C CA . TRP A 1 290 ? -0.017 -9.177 9.063 1.00 94.56 290 TRP A CA 1
ATOM 2341 C C . TRP A 1 290 ? 0.458 -8.624 10.414 1.00 94.56 290 TRP A C 1
ATOM 2343 O O . TRP A 1 290 ? 0.303 -9.288 11.433 1.00 94.56 290 TRP A O 1
ATOM 2353 N N . ARG A 1 291 ? 1.041 -7.420 10.467 1.00 92.88 291 ARG A N 1
ATOM 2354 C CA . ARG A 1 291 ? 1.680 -6.885 11.687 1.00 92.88 291 ARG A CA 1
ATOM 2355 C C . ARG A 1 291 ? 0.698 -6.180 12.612 1.00 92.88 291 ARG A C 1
ATOM 2357 O O . ARG A 1 291 ? 0.922 -6.199 13.823 1.00 92.88 291 ARG A O 1
ATOM 2364 N N . ILE A 1 292 ? -0.318 -5.526 12.043 1.00 92.88 292 ILE A N 1
ATOM 2365 C CA . ILE A 1 292 ? -1.322 -4.745 12.777 1.00 92.88 292 ILE A CA 1
ATOM 2366 C C . ILE A 1 292 ? -2.626 -5.530 12.900 1.00 92.88 292 ILE A C 1
ATOM 2368 O O . ILE A 1 292 ? -3.145 -5.668 14.004 1.00 92.88 292 ILE A O 1
ATOM 2372 N N . LEU A 1 293 ? -3.139 -6.069 11.790 1.00 92.94 293 LEU A N 1
ATOM 2373 C CA . LEU A 1 293 ? -4.403 -6.815 11.786 1.00 92.94 293 LEU A CA 1
ATOM 2374 C C . LEU A 1 293 ? -4.226 -8.301 12.141 1.00 92.94 293 LEU A C 1
ATOM 2376 O O . LEU A 1 293 ? -5.219 -9.001 12.330 1.00 92.94 293 LEU A O 1
ATOM 2380 N N . ASN A 1 294 ? -2.981 -8.776 12.279 1.00 92.12 294 ASN A N 1
ATOM 2381 C CA . ASN A 1 294 ? -2.635 -10.168 12.588 1.00 92.12 294 ASN A CA 1
ATOM 2382 C C . ASN A 1 294 ? -3.195 -11.187 11.576 1.00 92.12 294 ASN A C 1
ATOM 2384 O O . ASN A 1 294 ? -3.459 -12.336 11.932 1.00 92.12 294 ASN A O 1
ATOM 2388 N N . CYS A 1 295 ? -3.377 -10.793 10.311 1.00 93.56 295 CYS A N 1
ATOM 2389 C CA . CYS A 1 295 ? -3.801 -11.715 9.263 1.00 93.56 295 CYS A CA 1
ATOM 2390 C C . CYS A 1 295 ? -2.645 -12.637 8.856 1.00 93.56 295 CYS A C 1
ATOM 2392 O O . CYS A 1 295 ? -1.534 -12.187 8.573 1.00 93.56 295 CYS A O 1
ATOM 2394 N N . LYS A 1 296 ? -2.924 -13.940 8.795 1.00 94.12 296 LYS A N 1
ATOM 2395 C CA . LYS A 1 296 ? -1.973 -14.970 8.375 1.00 94.12 296 LYS A CA 1
ATOM 2396 C C . LYS A 1 296 ? -1.786 -14.987 6.865 1.00 94.12 296 LYS A C 1
ATOM 2398 O O . LYS A 1 296 ? -0.658 -15.096 6.396 1.00 94.12 296 LYS A O 1
ATOM 2403 N N . ASN A 1 297 ? -2.882 -14.907 6.110 1.00 96.50 297 ASN A N 1
ATOM 2404 C CA . ASN A 1 297 ? -2.862 -15.019 4.652 1.00 96.50 297 ASN A CA 1
ATOM 2405 C C . ASN A 1 297 ? -3.107 -13.647 4.026 1.00 96.50 297 ASN A C 1
ATOM 2407 O O . ASN A 1 297 ? -4.176 -13.070 4.213 1.00 96.50 297 ASN A O 1
ATOM 2411 N N . ILE A 1 298 ? -2.132 -13.128 3.282 1.00 98.19 298 ILE A N 1
ATOM 2412 C CA . ILE A 1 298 ? -2.215 -11.812 2.643 1.00 98.19 298 ILE A CA 1
ATOM 2413 C C . ILE A 1 298 ? -2.222 -11.993 1.126 1.00 98.19 298 ILE A C 1
ATOM 2415 O O . ILE A 1 298 ? -1.182 -12.271 0.529 1.00 98.19 298 ILE A O 1
ATOM 2419 N N . GLY A 1 299 ? -3.394 -11.852 0.508 1.00 98.38 299 GLY A N 1
ATOM 2420 C CA . GLY A 1 299 ? -3.563 -11.837 -0.944 1.00 98.38 299 GLY A CA 1
ATOM 2421 C C . GLY A 1 299 ? -3.258 -10.459 -1.522 1.00 98.38 299 GLY A C 1
ATOM 2422 O O . GLY A 1 299 ? -3.733 -9.451 -1.005 1.00 98.38 299 GLY A O 1
ATOM 2423 N N . LEU A 1 300 ? -2.468 -10.404 -2.590 1.00 98.81 300 LEU A N 1
ATOM 2424 C CA . LEU A 1 300 ? -2.086 -9.165 -3.268 1.00 98.81 300 LEU A CA 1
ATOM 2425 C C . LEU A 1 300 ? -2.765 -9.087 -4.640 1.00 98.81 300 LEU A C 1
ATOM 2427 O O . LEU A 1 300 ? -2.524 -9.959 -5.474 1.00 98.81 300 LEU A O 1
ATOM 2431 N N . ILE A 1 301 ? -3.548 -8.034 -4.897 1.00 98.75 301 ILE A N 1
ATOM 2432 C CA . ILE A 1 301 ? -4.140 -7.737 -6.217 1.00 98.75 301 ILE A CA 1
ATOM 2433 C C . ILE A 1 301 ? -3.873 -6.283 -6.617 1.00 98.75 301 ILE A C 1
ATOM 2435 O O . ILE A 1 301 ? -3.901 -5.382 -5.782 1.00 98.75 301 ILE A O 1
ATOM 2439 N N . GLY A 1 302 ? -3.571 -6.014 -7.888 1.00 97.88 302 GLY A N 1
ATOM 2440 C CA . GLY A 1 302 ? -3.169 -4.664 -8.301 1.00 97.88 302 GLY A CA 1
ATOM 2441 C C . GLY A 1 302 ? -1.795 -4.223 -7.771 1.00 97.88 302 GLY A C 1
ATOM 2442 O O . GLY A 1 302 ? -1.494 -3.033 -7.787 1.00 97.88 302 GLY A O 1
ATOM 2443 N N . LEU A 1 303 ? -0.943 -5.143 -7.303 1.00 96.56 303 LEU A N 1
ATOM 2444 C CA . LEU A 1 303 ? 0.449 -4.874 -6.905 1.00 96.56 303 LEU A CA 1
ATOM 2445 C C . LEU A 1 303 ? 1.434 -5.524 -7.888 1.00 96.56 303 LEU A C 1
ATOM 2447 O O . LEU A 1 303 ? 2.303 -6.290 -7.484 1.00 96.56 303 LEU A O 1
ATOM 2451 N N . ASN A 1 304 ? 1.305 -5.236 -9.188 1.00 95.38 304 ASN A N 1
ATOM 2452 C CA . ASN A 1 304 ? 2.160 -5.843 -10.219 1.00 95.38 304 ASN A CA 1
ATOM 2453 C C . ASN A 1 304 ? 3.658 -5.585 -9.961 1.00 95.38 304 ASN A C 1
ATOM 2455 O O . ASN A 1 304 ? 4.491 -6.407 -10.332 1.00 95.38 304 ASN A O 1
ATOM 2459 N N . GLN A 1 305 ? 4.017 -4.457 -9.329 1.00 94.50 305 GLN A N 1
ATOM 2460 C CA . GLN A 1 305 ? 5.416 -4.057 -9.112 1.00 94.50 305 GLN A CA 1
ATOM 2461 C C . GLN A 1 305 ? 6.232 -4.154 -10.415 1.00 94.50 305 GLN A C 1
ATOM 2463 O O . GLN A 1 305 ? 7.353 -4.655 -10.437 1.00 94.50 305 GLN A O 1
ATOM 2468 N N . GLY A 1 306 ? 5.633 -3.740 -11.527 1.00 95.31 306 GLY A N 1
ATOM 2469 C CA . GLY A 1 306 ? 6.162 -3.892 -12.876 1.00 95.31 306 GLY A CA 1
ATOM 2470 C C . GLY A 1 306 ? 5.215 -3.251 -13.881 1.00 95.31 306 GLY A C 1
ATOM 2471 O O . GLY A 1 306 ? 4.014 -3.158 -13.618 1.00 95.31 306 GLY A O 1
ATOM 2472 N N . TRP A 1 307 ? 5.770 -2.813 -15.004 1.00 96.25 307 TRP A N 1
ATOM 2473 C CA . TRP A 1 307 ? 5.021 -2.345 -16.168 1.00 96.25 307 TRP A CA 1
ATOM 2474 C C . TRP A 1 307 ? 4.705 -3.514 -17.094 1.00 96.25 307 TRP A C 1
ATOM 2476 O O . TRP A 1 307 ? 5.500 -4.458 -17.192 1.00 96.25 307 TRP A O 1
ATOM 2486 N N . GLU A 1 308 ? 3.566 -3.445 -17.776 1.00 94.12 308 GLU A N 1
ATOM 2487 C CA . GLU A 1 308 ? 3.208 -4.429 -18.796 1.00 94.12 308 GLU A CA 1
ATOM 2488 C C . GLU A 1 308 ? 4.058 -4.202 -20.059 1.00 94.12 308 GLU A C 1
ATOM 2490 O O . GLU A 1 308 ? 4.609 -3.124 -20.284 1.00 94.12 308 GLU A O 1
ATOM 2495 N N . GLU A 1 309 ? 4.218 -5.229 -20.892 1.00 93.06 309 GLU A N 1
ATOM 2496 C CA . GLU A 1 309 ? 5.058 -5.129 -22.098 1.00 93.06 309 GLU A CA 1
ATOM 2497 C C . GLU A 1 309 ? 4.491 -4.182 -23.161 1.00 93.06 309 GLU A C 1
ATOM 2499 O O . GLU A 1 309 ? 5.238 -3.656 -23.987 1.00 93.06 309 GLU A O 1
ATOM 2504 N N . ASP A 1 310 ? 3.175 -4.001 -23.151 1.00 92.69 310 ASP A N 1
ATOM 2505 C CA . ASP A 1 310 ? 2.419 -3.132 -24.043 1.00 92.69 310 ASP A CA 1
ATOM 2506 C C . ASP A 1 310 ? 2.258 -1.704 -23.494 1.00 92.69 310 ASP A C 1
ATOM 2508 O O . ASP A 1 310 ? 1.761 -0.830 -24.210 1.00 92.69 310 ASP A O 1
ATOM 2512 N N . ASP A 1 311 ? 2.730 -1.426 -22.270 1.00 94.19 311 ASP A N 1
ATOM 2513 C CA . ASP A 1 311 ? 2.796 -0.062 -21.754 1.00 94.19 311 ASP A CA 1
ATOM 2514 C C . ASP A 1 311 ? 3.722 0.803 -22.623 1.00 94.19 311 ASP A C 1
ATOM 2516 O O . ASP A 1 311 ? 4.805 0.400 -23.061 1.00 94.19 311 ASP A O 1
ATOM 2520 N N . SER A 1 312 ? 3.311 2.052 -22.862 1.00 93.94 312 SER A N 1
ATOM 2521 C CA . SER A 1 312 ? 4.123 2.970 -23.655 1.00 93.94 312 SER A CA 1
ATOM 2522 C C . SER A 1 312 ? 5.444 3.281 -22.944 1.00 93.94 312 SER A C 1
ATOM 2524 O O . SER A 1 312 ? 5.497 3.505 -21.734 1.00 93.94 312 SER A O 1
ATOM 2526 N N . TRP A 1 313 ? 6.534 3.385 -23.707 1.00 92.31 313 TRP A N 1
ATOM 2527 C CA . TRP A 1 313 ? 7.827 3.789 -23.144 1.00 92.31 313 TRP A CA 1
ATOM 2528 C C . TRP A 1 313 ? 7.788 5.165 -22.484 1.00 92.31 313 TRP A C 1
ATOM 2530 O O . TRP A 1 313 ? 8.548 5.405 -21.553 1.00 92.31 313 TRP A O 1
ATOM 2540 N N . GLU A 1 314 ? 6.911 6.055 -22.951 1.00 91.81 314 GLU A N 1
ATOM 2541 C CA . GLU A 1 314 ? 6.672 7.334 -22.291 1.00 91.81 314 GLU A CA 1
ATOM 2542 C C . GLU A 1 314 ? 6.193 7.116 -20.857 1.00 91.81 314 GLU A C 1
ATOM 2544 O O . GLU A 1 314 ? 6.832 7.624 -19.943 1.00 91.81 314 GLU A O 1
ATOM 2549 N N . LYS A 1 315 ? 5.159 6.287 -20.663 1.00 92.25 315 LYS A N 1
ATOM 2550 C CA . LYS A 1 315 ? 4.614 5.918 -19.351 1.00 92.25 315 LYS A CA 1
ATOM 2551 C C . LYS A 1 315 ? 5.651 5.220 -18.466 1.00 92.25 315 LYS A C 1
ATOM 2553 O O . LYS A 1 315 ? 5.754 5.544 -17.289 1.00 92.25 315 LYS A O 1
ATOM 2558 N N . ILE A 1 316 ? 6.437 4.294 -19.020 1.00 92.81 316 ILE A N 1
ATOM 2559 C CA . ILE A 1 316 ? 7.465 3.555 -18.266 1.00 92.81 316 ILE A CA 1
ATOM 2560 C C . ILE A 1 316 ? 8.591 4.494 -17.806 1.00 92.81 316 ILE A C 1
ATOM 2562 O O . ILE A 1 316 ? 8.970 4.496 -16.638 1.00 92.81 316 ILE A O 1
ATOM 2566 N N . ILE A 1 317 ? 9.138 5.312 -18.713 1.00 90.38 317 ILE A N 1
ATOM 2567 C CA . ILE A 1 317 ? 10.273 6.204 -18.415 1.00 90.38 317 ILE A CA 1
ATOM 2568 C C . ILE A 1 317 ? 9.847 7.355 -17.498 1.00 90.38 317 ILE A C 1
ATOM 2570 O O . ILE A 1 317 ? 10.647 7.813 -16.683 1.00 90.38 317 ILE A O 1
ATOM 2574 N N . SER A 1 318 ? 8.604 7.825 -17.618 1.00 87.56 318 SER A N 1
ATOM 2575 C CA . SER A 1 318 ? 8.045 8.868 -16.758 1.00 87.56 318 SER A CA 1
ATOM 2576 C C . SER A 1 318 ? 7.588 8.354 -15.394 1.00 87.56 318 SER A C 1
ATOM 2578 O O . SER A 1 318 ? 7.148 9.161 -14.578 1.00 87.56 318 SER A O 1
ATOM 2580 N N . HIS A 1 319 ? 7.671 7.044 -15.140 1.00 89.88 319 HIS A N 1
ATOM 2581 C CA . HIS A 1 319 ? 7.087 6.403 -13.965 1.00 89.88 319 HIS A CA 1
ATOM 2582 C C . HIS A 1 319 ? 5.602 6.779 -13.795 1.00 89.88 319 HIS A C 1
ATOM 2584 O O . HIS A 1 319 ? 5.186 7.357 -12.795 1.00 89.88 319 HIS A O 1
ATOM 2590 N N . GLY A 1 320 ? 4.794 6.533 -14.827 1.00 85.56 320 GLY A N 1
ATOM 2591 C CA . GLY A 1 320 ? 3.365 6.849 -14.802 1.00 85.56 320 GLY A CA 1
ATOM 2592 C C . GLY A 1 320 ? 3.061 8.349 -14.818 1.00 85.56 320 GLY A C 1
ATOM 2593 O O . GLY A 1 320 ? 2.066 8.769 -14.238 1.00 85.56 320 GLY A O 1
ATOM 2594 N N . ASN A 1 321 ? 3.892 9.137 -15.504 1.00 81.00 321 ASN A N 1
ATOM 2595 C CA . ASN A 1 321 ? 3.824 10.600 -15.638 1.00 81.00 321 ASN A CA 1
ATOM 2596 C C . ASN A 1 321 ? 4.271 11.399 -14.410 1.00 81.00 321 ASN A C 1
ATOM 2598 O O . ASN A 1 321 ? 4.065 12.610 -14.365 1.00 81.00 321 ASN A O 1
ATOM 2602 N N . TYR A 1 322 ? 4.944 10.755 -13.458 1.00 79.06 322 TYR A N 1
ATOM 2603 C CA . TYR A 1 322 ? 5.533 11.440 -12.310 1.00 79.06 322 TYR A CA 1
ATOM 2604 C C . TYR A 1 322 ? 6.747 12.303 -12.701 1.00 79.06 322 TYR A C 1
ATOM 2606 O O . TYR A 1 322 ? 6.996 13.360 -12.124 1.00 79.06 322 TYR A O 1
ATOM 2614 N N . PHE A 1 323 ? 7.495 11.888 -13.726 1.00 79.56 323 PHE A N 1
ATOM 2615 C CA . PHE A 1 323 ? 8.662 12.609 -14.234 1.00 79.56 323 PHE A CA 1
ATOM 2616 C C . PHE A 1 323 ? 8.502 12.993 -15.699 1.00 79.56 323 PHE A C 1
ATOM 2618 O O . PHE A 1 323 ? 7.871 12.295 -16.489 1.00 79.56 323 PHE A O 1
ATOM 2625 N N . LYS A 1 324 ? 9.164 14.077 -16.112 1.00 78.81 324 LYS A N 1
ATOM 2626 C CA . LYS A 1 324 ? 9.279 14.386 -17.540 1.00 78.81 324 LYS A CA 1
ATOM 2627 C C . LYS A 1 324 ? 10.125 13.302 -18.220 1.00 78.81 324 LYS A C 1
ATOM 2629 O O . LYS A 1 324 ? 11.265 13.090 -17.794 1.00 78.81 324 LYS A O 1
ATOM 2634 N N . PRO A 1 325 ? 9.617 12.638 -19.271 1.00 75.00 325 PRO A N 1
ATOM 2635 C CA . PRO A 1 325 ? 10.357 11.585 -19.947 1.00 75.00 325 PRO A CA 1
ATOM 2636 C C . PRO A 1 325 ? 11.640 12.162 -20.555 1.00 75.00 325 PRO A C 1
ATOM 2638 O O . PRO A 1 325 ? 11.620 13.148 -21.296 1.00 75.00 325 PRO A O 1
ATOM 2641 N N . SER A 1 326 ? 12.778 11.554 -20.226 1.00 74.00 326 SER A N 1
ATOM 2642 C CA . SER A 1 326 ? 14.068 11.922 -20.808 1.00 74.00 326 SER A CA 1
ATOM 2643 C C . SER A 1 326 ? 14.292 11.171 -22.122 1.00 74.00 326 SER A C 1
ATOM 2645 O O . SER A 1 326 ? 13.867 10.026 -22.288 1.00 74.00 326 SER A O 1
ATOM 2647 N N . LYS A 1 327 ? 14.970 11.809 -23.087 1.00 78.31 327 LYS A N 1
ATOM 2648 C CA . LYS A 1 327 ? 15.399 11.127 -24.315 1.00 78.31 327 LYS A CA 1
ATOM 2649 C C . LYS A 1 327 ? 16.546 10.180 -23.970 1.00 78.31 327 LYS A C 1
ATOM 2651 O O . LYS A 1 327 ? 17.683 10.615 -23.814 1.00 78.31 327 LYS A O 1
ATOM 2656 N N . LEU A 1 328 ? 16.233 8.896 -23.844 1.00 82.38 328 LEU A N 1
ATOM 2657 C CA . LEU A 1 328 ? 17.206 7.839 -23.585 1.00 82.38 328 LEU A CA 1
ATOM 2658 C C . LEU A 1 328 ? 17.452 7.021 -24.857 1.00 82.38 328 LEU A C 1
ATOM 2660 O O . LEU A 1 328 ? 16.512 6.678 -25.576 1.00 82.38 328 LEU A O 1
ATOM 2664 N N . ASP A 1 329 ? 18.713 6.677 -25.122 1.00 85.12 329 ASP A N 1
ATOM 2665 C CA . ASP A 1 329 ? 19.054 5.715 -26.170 1.00 85.12 329 ASP A CA 1
ATOM 2666 C C . ASP A 1 329 ? 18.652 4.302 -25.730 1.00 85.12 329 ASP A C 1
ATOM 2668 O O . ASP A 1 329 ? 19.366 3.625 -24.984 1.00 85.12 329 ASP A O 1
ATOM 2672 N N . ARG A 1 330 ? 17.493 3.863 -26.227 1.00 87.38 330 ARG A N 1
ATOM 2673 C CA . ARG A 1 330 ? 16.888 2.560 -25.922 1.00 87.38 330 ARG A CA 1
ATOM 2674 C C . ARG A 1 330 ? 17.669 1.371 -26.478 1.00 87.38 330 ARG A C 1
ATOM 2676 O O . ARG A 1 330 ? 17.475 0.253 -26.012 1.00 87.38 330 ARG A O 1
ATOM 2683 N N . SER A 1 331 ? 18.529 1.594 -27.474 1.00 87.75 331 SER A N 1
ATOM 2684 C CA . SER A 1 331 ? 19.361 0.533 -28.049 1.00 87.75 331 SER A CA 1
ATOM 2685 C C . SER A 1 331 ? 20.580 0.217 -27.177 1.00 87.75 331 SER A C 1
ATOM 2687 O O . SER A 1 331 ? 21.127 -0.886 -27.248 1.00 87.75 331 SER A O 1
ATOM 2689 N N . SER A 1 332 ? 20.966 1.160 -26.309 1.00 89.94 332 SER A N 1
ATOM 2690 C CA . SER A 1 332 ? 22.138 1.033 -25.455 1.00 89.94 332 SER A CA 1
ATOM 2691 C C . SER A 1 332 ? 22.004 -0.082 -24.415 1.00 89.94 332 SER A C 1
ATOM 2693 O O . SER A 1 332 ? 20.951 -0.318 -23.817 1.00 89.94 332 SER A O 1
ATOM 2695 N N . GLU A 1 333 ? 23.132 -0.716 -24.105 1.00 87.69 333 GLU A N 1
ATOM 2696 C CA . GLU A 1 333 ? 23.209 -1.725 -23.045 1.00 87.69 333 GLU A CA 1
ATOM 2697 C C . GLU A 1 333 ? 22.891 -1.140 -21.656 1.00 87.69 333 GLU A C 1
ATOM 2699 O O . GLU A 1 333 ? 22.352 -1.816 -20.781 1.00 87.69 333 GLU A O 1
ATOM 2704 N N . LYS A 1 334 ? 23.169 0.155 -21.456 1.00 85.69 334 LYS A N 1
ATOM 2705 C CA . LYS A 1 334 ? 22.808 0.879 -20.229 1.00 85.69 334 LYS A CA 1
ATOM 2706 C C . LYS A 1 334 ? 21.294 0.953 -20.051 1.00 85.69 334 LYS A C 1
ATOM 2708 O O . LYS A 1 334 ? 20.817 0.738 -18.942 1.00 85.69 334 LYS A O 1
ATOM 2713 N N . PHE A 1 335 ? 20.548 1.213 -21.125 1.00 87.69 335 PHE A N 1
ATOM 2714 C CA . PHE A 1 335 ? 19.091 1.267 -21.069 1.00 87.69 335 PHE A CA 1
ATOM 2715 C C . PHE A 1 335 ? 18.495 -0.085 -20.678 1.00 87.69 335 PHE A C 1
ATOM 2717 O O . PHE A 1 335 ? 17.703 -0.146 -19.745 1.00 87.69 335 PHE A O 1
ATOM 2724 N N . LYS A 1 336 ? 18.953 -1.182 -21.293 1.00 87.69 336 LYS A N 1
ATOM 2725 C CA . LYS A 1 336 ? 18.501 -2.541 -20.943 1.00 87.69 336 LYS A CA 1
ATOM 2726 C C . LYS A 1 336 ? 18.774 -2.899 -19.478 1.00 87.69 336 LYS A C 1
ATOM 2728 O O . LYS A 1 336 ? 17.967 -3.571 -18.847 1.00 87.69 336 LYS A O 1
ATOM 2733 N N . LYS A 1 337 ? 19.893 -2.424 -18.917 1.00 85.88 337 LYS A N 1
ATOM 2734 C CA . LYS A 1 337 ? 20.232 -2.603 -17.492 1.00 85.88 337 LYS A CA 1
ATOM 2735 C C . LYS A 1 337 ? 19.393 -1.737 -16.548 1.00 85.88 337 LYS A C 1
ATOM 2737 O O . LYS A 1 337 ? 19.176 -2.144 -15.406 1.00 85.88 337 LYS A O 1
ATOM 2742 N N . LEU A 1 338 ? 18.978 -0.549 -16.995 1.00 87.06 338 LEU A N 1
ATOM 2743 C CA . LEU A 1 338 ? 18.118 0.369 -16.241 1.00 87.06 338 LEU A CA 1
ATOM 2744 C C . LEU A 1 338 ? 16.648 -0.042 -16.287 1.00 87.06 338 LEU A C 1
ATOM 2746 O O . LEU A 1 338 ? 15.956 0.171 -15.300 1.00 87.06 338 LEU A O 1
ATOM 2750 N N . PHE A 1 339 ? 16.209 -0.643 -17.392 1.00 92.56 339 PHE A N 1
ATOM 2751 C CA . PHE A 1 339 ? 14.842 -1.105 -17.618 1.00 92.56 339 PHE A CA 1
ATOM 2752 C C . PHE A 1 339 ? 14.819 -2.608 -17.928 1.00 92.56 339 PHE A C 1
ATOM 2754 O O . PHE A 1 339 ? 14.475 -2.998 -19.049 1.00 92.56 339 PHE A O 1
ATOM 2761 N N . PRO A 1 340 ? 15.253 -3.474 -16.992 1.00 93.62 340 PRO A N 1
ATOM 2762 C CA . PRO A 1 340 ? 15.288 -4.904 -17.242 1.00 93.62 340 PRO A CA 1
ATOM 2763 C C . PRO A 1 340 ? 13.882 -5.439 -17.514 1.00 93.62 340 PRO A C 1
ATOM 2765 O O . PRO A 1 340 ? 12.925 -5.132 -16.800 1.00 93.62 340 PRO A O 1
ATOM 2768 N N . LYS A 1 341 ? 13.793 -6.297 -18.530 1.00 94.94 341 LYS A N 1
ATOM 2769 C CA . LYS A 1 341 ? 12.638 -7.158 -18.765 1.00 94.94 341 LYS A CA 1
ATOM 2770 C C . LYS A 1 341 ? 12.795 -8.414 -17.911 1.00 94.94 341 LYS A C 1
ATOM 2772 O O . LYS A 1 341 ? 13.777 -9.140 -18.060 1.00 94.94 341 LYS A O 1
ATOM 2777 N N . VAL A 1 342 ? 11.851 -8.655 -17.011 1.00 94.19 342 VAL A N 1
ATOM 2778 C CA . VAL A 1 342 ? 11.879 -9.755 -16.042 1.00 94.19 342 VAL A CA 1
ATOM 2779 C C . VAL A 1 342 ? 10.794 -10.763 -16.389 1.00 94.19 342 VAL A C 1
ATOM 2781 O O . VAL A 1 342 ? 9.651 -10.385 -16.630 1.00 94.19 342 VAL A O 1
ATOM 2784 N N . TYR A 1 343 ? 11.162 -12.043 -16.415 1.00 95.81 343 TYR A N 1
ATOM 2785 C CA . TYR A 1 343 ? 10.227 -13.153 -16.584 1.00 95.81 343 TYR A CA 1
ATOM 2786 C C . TYR A 1 343 ? 9.681 -13.590 -15.224 1.00 95.81 343 TYR A C 1
ATOM 2788 O O . TYR A 1 343 ? 10.467 -13.887 -14.325 1.00 95.81 343 TYR A O 1
ATOM 2796 N N . ASN A 1 344 ? 8.359 -13.640 -15.088 1.00 95.06 344 ASN A N 1
ATOM 2797 C CA . ASN A 1 344 ? 7.674 -14.242 -13.954 1.00 95.06 344 ASN A CA 1
ATOM 2798 C C . ASN A 1 344 ? 7.402 -15.724 -14.277 1.00 95.06 344 ASN A C 1
ATOM 2800 O O . ASN A 1 344 ? 6.556 -16.005 -15.133 1.00 95.06 344 ASN A O 1
ATOM 2804 N N . PRO A 1 345 ? 8.102 -16.671 -13.627 1.00 95.19 345 PRO A N 1
ATOM 2805 C CA . PRO A 1 345 ? 7.969 -18.091 -13.935 1.00 95.19 345 PRO A CA 1
ATOM 2806 C C . PRO A 1 345 ? 6.631 -18.683 -13.481 1.00 95.19 345 PRO A C 1
ATOM 2808 O O . PRO A 1 345 ? 6.188 -19.661 -14.076 1.00 95.19 345 PRO A O 1
ATOM 2811 N N . ASP A 1 346 ? 5.979 -18.087 -12.481 1.00 95.62 346 ASP A N 1
ATOM 2812 C CA . ASP A 1 346 ? 4.759 -18.633 -11.884 1.00 95.62 346 ASP A CA 1
ATOM 2813 C C . ASP A 1 346 ? 3.524 -18.363 -12.753 1.00 95.62 346 ASP A C 1
ATOM 2815 O O . ASP A 1 346 ? 2.607 -19.179 -12.814 1.00 95.62 346 ASP A O 1
ATOM 2819 N N . PHE A 1 347 ? 3.511 -17.224 -13.453 1.00 95.81 347 PHE A N 1
ATOM 2820 C CA . PHE A 1 347 ? 2.427 -16.839 -14.365 1.00 95.81 347 PHE A CA 1
ATOM 2821 C C . PHE A 1 347 ? 2.817 -16.902 -15.840 1.00 95.81 347 PHE A C 1
ATOM 2823 O O . PHE A 1 347 ? 1.975 -16.692 -16.710 1.00 95.81 347 PHE A O 1
ATOM 2830 N N . THR A 1 348 ? 4.076 -17.217 -16.149 1.00 95.94 348 THR A N 1
ATOM 2831 C CA . THR A 1 348 ? 4.617 -17.270 -17.518 1.00 95.94 348 THR A CA 1
ATOM 2832 C C . THR A 1 348 ? 4.470 -15.954 -18.295 1.00 95.94 348 THR A C 1
ATOM 2834 O O . THR A 1 348 ? 4.280 -15.937 -19.509 1.00 95.94 348 THR A O 1
ATOM 2837 N N . THR A 1 349 ? 4.580 -14.825 -17.594 1.00 94.75 349 THR A N 1
ATOM 2838 C CA . THR A 1 349 ? 4.459 -13.467 -18.152 1.00 94.75 349 THR A CA 1
ATOM 2839 C C . THR A 1 349 ? 5.771 -12.701 -18.030 1.00 94.75 349 THR A C 1
ATOM 2841 O O . THR A 1 349 ? 6.583 -13.000 -17.155 1.00 94.75 349 THR A O 1
ATOM 2844 N N . TYR A 1 350 ? 5.962 -11.648 -18.825 1.00 95.50 350 TYR A N 1
ATOM 2845 C CA . TYR A 1 350 ? 7.046 -10.692 -18.598 1.00 95.50 350 TYR A CA 1
ATOM 2846 C C . TYR A 1 350 ? 6.520 -9.362 -18.065 1.00 95.50 350 TYR A C 1
ATOM 2848 O O . TYR A 1 350 ? 5.382 -8.976 -18.310 1.00 95.50 350 TYR A O 1
ATOM 2856 N N . CYS A 1 351 ? 7.387 -8.645 -17.359 1.00 96.00 351 CYS A N 1
ATOM 2857 C CA . CYS A 1 351 ? 7.181 -7.249 -17.001 1.00 96.00 351 CYS A CA 1
ATOM 2858 C C . CYS A 1 351 ? 8.474 -6.455 -17.200 1.00 96.00 351 CYS A C 1
ATOM 2860 O O . CYS A 1 351 ? 9.570 -7.021 -17.263 1.00 96.00 351 CYS A O 1
ATOM 2862 N N . ILE A 1 352 ? 8.349 -5.137 -17.304 1.00 96.81 352 ILE A N 1
ATOM 2863 C CA . ILE A 1 352 ? 9.481 -4.211 -17.379 1.00 96.81 352 ILE A CA 1
ATOM 2864 C C . ILE A 1 352 ? 9.586 -3.489 -16.040 1.00 96.81 352 ILE A C 1
ATOM 2866 O O . ILE A 1 352 ? 8.581 -3.029 -15.500 1.00 96.81 352 ILE A O 1
ATOM 2870 N N . LEU A 1 353 ? 10.795 -3.371 -15.493 1.00 95.12 353 LEU A N 1
ATOM 2871 C CA . LEU A 1 353 ? 11.017 -2.639 -14.247 1.00 95.12 353 LEU A CA 1
ATOM 2872 C C . LEU A 1 353 ? 11.780 -1.351 -14.527 1.00 95.12 353 LEU A C 1
ATOM 2874 O O . LEU A 1 353 ? 12.922 -1.409 -14.965 1.00 95.12 353 LEU A O 1
ATOM 2878 N N . ASP A 1 354 ? 11.201 -0.194 -14.225 1.00 92.50 354 ASP A N 1
ATOM 2879 C CA . ASP A 1 354 ? 11.991 1.039 -14.140 1.00 92.50 354 ASP A CA 1
ATOM 2880 C C . ASP A 1 354 ? 12.878 1.038 -12.866 1.00 92.50 354 ASP A C 1
ATOM 2882 O O . ASP A 1 354 ? 12.778 0.121 -12.041 1.00 92.50 354 ASP A O 1
ATOM 2886 N N . PRO A 1 355 ? 13.793 2.007 -12.681 1.00 88.88 355 PRO A N 1
ATOM 2887 C CA . PRO A 1 355 ? 14.652 2.068 -11.494 1.00 88.88 355 PRO A CA 1
ATOM 2888 C C . PRO A 1 355 ? 13.914 2.138 -10.144 1.00 88.88 355 PRO A C 1
ATOM 2890 O O . PRO A 1 355 ? 14.361 1.531 -9.171 1.00 88.88 355 PRO A O 1
ATOM 2893 N N . ILE A 1 356 ? 12.784 2.840 -10.081 1.00 89.19 356 ILE A N 1
ATOM 2894 C CA . ILE A 1 356 ? 11.964 3.007 -8.874 1.00 89.19 356 ILE A CA 1
ATOM 2895 C C . ILE A 1 356 ? 11.210 1.710 -8.578 1.00 89.19 356 ILE A C 1
ATOM 2897 O O . ILE A 1 356 ? 11.249 1.199 -7.461 1.00 89.19 356 ILE A O 1
ATOM 2901 N N . VAL A 1 357 ? 10.597 1.110 -9.596 1.00 92.38 357 VAL A N 1
ATOM 2902 C CA . VAL A 1 357 ? 9.905 -0.177 -9.466 1.00 92.38 357 VAL A CA 1
ATOM 2903 C C . VAL A 1 357 ? 10.887 -1.304 -9.121 1.00 92.38 357 VAL A C 1
ATOM 2905 O O . VAL A 1 357 ? 10.553 -2.187 -8.332 1.00 92.38 357 VAL A O 1
ATOM 2908 N N . GLN A 1 358 ? 12.129 -1.263 -9.625 1.00 92.62 358 GLN A N 1
ATOM 2909 C CA . GLN A 1 358 ? 13.200 -2.164 -9.174 1.00 92.62 358 GLN A CA 1
ATOM 2910 C C . GLN A 1 358 ? 13.450 -2.037 -7.670 1.00 92.62 358 GLN A C 1
ATOM 2912 O O . GLN A 1 358 ? 13.595 -3.063 -7.001 1.00 92.62 358 GLN A O 1
ATOM 2917 N N . TYR A 1 359 ? 13.504 -0.810 -7.144 1.00 90.38 359 TYR A N 1
ATOM 2918 C CA . TYR A 1 359 ? 13.664 -0.562 -5.713 1.00 90.38 359 TYR A CA 1
ATOM 2919 C C . TYR A 1 359 ? 12.474 -1.121 -4.921 1.00 90.38 359 TYR A C 1
ATOM 2921 O O . TYR A 1 359 ? 12.679 -1.941 -4.028 1.00 90.38 359 TYR A O 1
ATOM 2929 N N . TYR A 1 360 ? 11.241 -0.784 -5.311 1.00 92.44 360 TYR A N 1
ATOM 2930 C CA . TYR A 1 360 ? 10.024 -1.261 -4.646 1.00 92.44 360 TYR A CA 1
ATOM 2931 C C . TYR A 1 360 ? 9.908 -2.787 -4.638 1.00 92.44 360 TYR A C 1
ATOM 2933 O O . TYR A 1 360 ? 9.712 -3.389 -3.583 1.00 92.44 360 TYR A O 1
ATOM 2941 N N . SER A 1 361 ? 10.078 -3.428 -5.798 1.00 94.00 361 SER A N 1
ATOM 2942 C CA . SER A 1 361 ? 9.996 -4.885 -5.938 1.00 94.00 361 SER A CA 1
ATOM 2943 C C . SER A 1 361 ? 11.088 -5.600 -5.141 1.00 94.00 361 SER A C 1
ATOM 2945 O O . SER A 1 361 ? 10.846 -6.635 -4.519 1.00 94.00 361 SER A O 1
ATOM 2947 N N . SER A 1 362 ? 12.309 -5.060 -5.128 1.00 92.06 362 SER A N 1
ATOM 2948 C CA . SER A 1 362 ? 13.419 -5.673 -4.388 1.00 92.06 362 SER A CA 1
ATOM 2949 C C . SER A 1 362 ? 13.232 -5.534 -2.880 1.00 92.06 362 SER A C 1
ATOM 2951 O O . SER A 1 362 ? 13.312 -6.540 -2.181 1.00 92.06 362 SER A O 1
ATOM 2953 N N . ALA A 1 363 ? 12.890 -4.335 -2.399 1.00 91.88 363 ALA A N 1
ATOM 2954 C CA . ALA A 1 363 ? 12.610 -4.101 -0.986 1.00 91.88 363 ALA A CA 1
ATOM 2955 C C . ALA A 1 363 ? 11.436 -4.962 -0.499 1.00 91.88 363 ALA A C 1
ATOM 2957 O O . ALA A 1 363 ? 11.509 -5.577 0.562 1.00 91.88 363 ALA A O 1
ATOM 2958 N N . PHE A 1 364 ? 10.364 -5.070 -1.291 1.00 96.12 364 PHE A N 1
ATOM 2959 C CA . PHE A 1 364 ? 9.204 -5.859 -0.891 1.00 96.12 364 PHE A CA 1
ATOM 2960 C C . PHE A 1 364 ? 9.528 -7.358 -0.806 1.00 96.12 364 PHE A C 1
ATOM 2962 O O . PHE A 1 364 ? 9.192 -7.999 0.189 1.00 96.12 364 PHE A O 1
ATOM 2969 N N . ARG A 1 365 ? 10.251 -7.915 -1.787 1.00 95.62 365 ARG A N 1
ATOM 2970 C CA . ARG A 1 365 ? 10.709 -9.315 -1.731 1.00 95.62 365 ARG A CA 1
ATOM 2971 C C . ARG A 1 365 ? 11.624 -9.576 -0.532 1.00 95.62 365 ARG A C 1
ATOM 2973 O O . ARG A 1 365 ? 11.472 -10.605 0.118 1.00 95.62 365 ARG A O 1
ATOM 2980 N N . GLU A 1 366 ? 12.511 -8.639 -0.198 1.00 94.38 366 GLU A N 1
ATOM 2981 C CA . GLU A 1 366 ? 13.358 -8.736 0.998 1.00 94.38 366 GLU A CA 1
ATOM 2982 C C . GLU A 1 366 ? 12.529 -8.728 2.294 1.00 94.38 366 GLU A C 1
ATOM 2984 O O . GLU A 1 366 ? 12.752 -9.537 3.196 1.00 94.38 366 GLU A O 1
ATOM 2989 N N . PHE A 1 367 ? 11.527 -7.854 2.402 1.00 95.62 367 PHE A N 1
ATOM 2990 C CA . PHE A 1 367 ? 10.647 -7.845 3.571 1.00 95.62 367 PHE A CA 1
ATOM 2991 C C . PHE A 1 367 ? 9.831 -9.130 3.699 1.00 95.62 367 PHE A C 1
ATOM 2993 O O . PHE A 1 367 ? 9.661 -9.635 4.810 1.00 95.62 367 PHE A O 1
ATOM 3000 N N . ILE A 1 368 ? 9.357 -9.684 2.582 1.00 97.00 368 ILE A N 1
ATOM 3001 C CA . ILE A 1 368 ? 8.629 -10.954 2.578 1.00 97.00 368 ILE A CA 1
ATOM 3002 C C . ILE A 1 368 ? 9.546 -12.098 3.024 1.00 97.00 368 ILE A C 1
ATOM 3004 O O . ILE A 1 368 ? 9.148 -12.872 3.901 1.00 97.00 368 ILE A O 1
ATOM 3008 N N . SER A 1 369 ? 10.781 -12.181 2.513 1.00 96.19 369 SER A N 1
ATOM 3009 C CA . SER A 1 369 ? 11.717 -13.251 2.891 1.00 96.19 369 SER A CA 1
ATOM 3010 C C . SER A 1 369 ? 12.072 -13.220 4.385 1.00 96.19 369 SER A C 1
ATOM 3012 O O . SER A 1 369 ? 12.206 -14.272 5.011 1.00 96.19 369 SER A O 1
ATOM 3014 N N . ARG A 1 370 ? 12.112 -12.023 4.989 1.00 94.75 370 ARG A N 1
ATOM 3015 C CA . ARG A 1 370 ? 12.415 -11.787 6.415 1.00 94.75 370 ARG A CA 1
ATOM 3016 C C . ARG A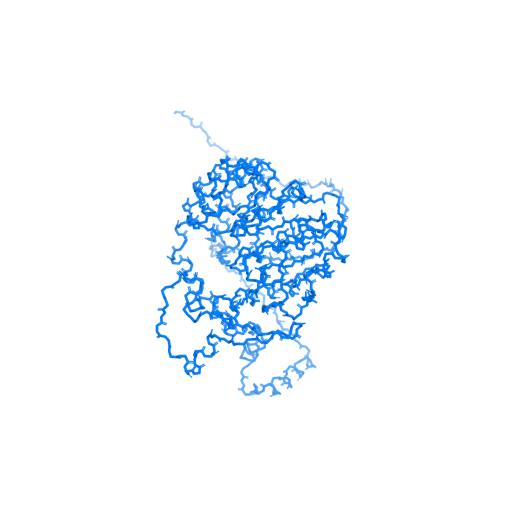 1 370 ? 11.194 -11.774 7.342 1.00 94.75 370 ARG A C 1
ATOM 3018 O O . ARG A 1 370 ? 11.352 -11.621 8.553 1.00 94.75 370 ARG A O 1
ATOM 3025 N N . SER A 1 371 ? 9.982 -11.902 6.806 1.00 94.81 371 SER A N 1
ATOM 3026 C CA . SER A 1 371 ? 8.747 -11.894 7.605 1.00 94.81 371 SER A CA 1
ATOM 3027 C C . SER A 1 371 ? 8.674 -13.089 8.573 1.00 94.81 371 SER A C 1
ATOM 3029 O O . SER A 1 371 ? 9.409 -14.059 8.412 1.00 94.81 371 SER A O 1
ATOM 3031 N N . PRO A 1 372 ? 7.806 -13.111 9.593 1.00 94.94 372 PRO A N 1
ATOM 3032 C CA . PRO A 1 372 ? 7.615 -14.323 10.394 1.00 94.94 372 PRO A CA 1
ATOM 3033 C C . PRO A 1 372 ? 7.150 -15.506 9.533 1.00 94.94 372 PRO A C 1
ATOM 3035 O O . PRO A 1 372 ? 6.346 -15.312 8.625 1.00 94.94 372 PRO A O 1
ATOM 3038 N N . SER A 1 373 ? 7.622 -16.727 9.811 1.00 94.31 373 SER A N 1
ATOM 3039 C CA . SER A 1 373 ? 7.345 -17.933 8.998 1.00 94.31 373 SER A CA 1
ATOM 3040 C C . SER A 1 373 ? 5.861 -18.270 8.842 1.00 94.31 373 SER A C 1
ATOM 3042 O O . SER A 1 373 ? 5.482 -18.915 7.870 1.00 94.31 373 SER A O 1
ATOM 3044 N N . TRP A 1 374 ? 5.022 -17.826 9.778 1.00 93.94 374 TRP A N 1
ATOM 3045 C CA . TRP A 1 374 ? 3.579 -18.029 9.730 1.00 93.94 374 TRP A CA 1
ATOM 3046 C C . TRP A 1 374 ? 2.868 -17.106 8.733 1.00 93.94 374 TRP A C 1
ATOM 3048 O O . TRP A 1 374 ? 1.737 -17.408 8.365 1.00 93.94 374 TRP A O 1
ATOM 3058 N N . VAL A 1 375 ? 3.493 -16.008 8.294 1.00 95.88 375 VAL A N 1
ATOM 3059 C CA . VAL A 1 375 ? 2.903 -15.085 7.317 1.00 95.88 375 VAL A CA 1
ATOM 3060 C C . VAL A 1 375 ? 2.980 -15.702 5.924 1.00 95.88 375 VAL A C 1
ATOM 3062 O O . VAL A 1 375 ? 4.065 -15.949 5.393 1.00 95.88 375 VAL A O 1
ATOM 3065 N N . ASN A 1 376 ? 1.814 -15.897 5.318 1.00 96.81 376 ASN A N 1
ATOM 3066 C CA . ASN A 1 376 ? 1.656 -16.391 3.961 1.00 96.81 376 ASN A CA 1
ATOM 3067 C C . ASN A 1 376 ? 1.375 -15.212 3.030 1.00 96.81 376 ASN A C 1
ATOM 3069 O O . ASN A 1 376 ? 0.268 -14.670 3.025 1.00 96.81 376 ASN A O 1
ATOM 3073 N N . THR A 1 377 ? 2.362 -14.830 2.223 1.00 98.44 377 THR A N 1
ATOM 3074 C CA . THR A 1 377 ? 2.177 -13.816 1.179 1.00 98.44 377 THR A CA 1
ATOM 3075 C C . THR A 1 377 ? 1.781 -14.490 -0.123 1.00 98.44 377 THR A C 1
ATOM 3077 O O . THR A 1 377 ? 2.523 -15.329 -0.641 1.00 98.44 377 THR A O 1
ATOM 3080 N N . ILE A 1 378 ? 0.618 -14.115 -0.654 1.00 98.56 378 ILE A N 1
ATOM 3081 C CA . ILE A 1 378 ? 0.077 -14.665 -1.890 1.00 98.56 378 ILE A CA 1
ATOM 3082 C C . ILE A 1 378 ? 0.062 -13.585 -2.969 1.00 98.56 378 ILE A C 1
ATOM 3084 O O . ILE A 1 378 ? -0.705 -12.626 -2.887 1.00 98.56 3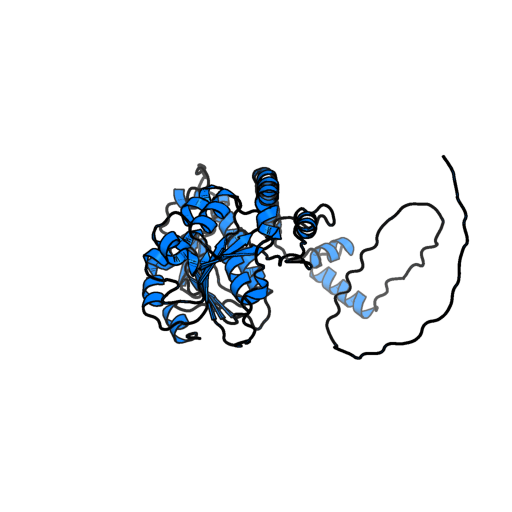78 ILE A O 1
ATOM 3088 N N . ASN A 1 379 ? 0.885 -13.752 -4.004 1.00 98.62 379 ASN A N 1
ATOM 3089 C CA . ASN A 1 379 ? 0.745 -12.967 -5.220 1.00 98.62 379 ASN A CA 1
ATOM 3090 C C . ASN A 1 379 ? -0.463 -13.497 -6.008 1.00 98.62 379 ASN A C 1
ATOM 3092 O O . ASN A 1 379 ? -0.389 -14.554 -6.631 1.00 98.62 379 ASN A O 1
ATOM 3096 N N . ALA A 1 380 ? -1.566 -12.750 -5.974 1.00 98.50 380 ALA A N 1
ATOM 3097 C CA . ALA A 1 380 ? -2.777 -13.018 -6.746 1.00 98.50 380 ALA A CA 1
ATOM 3098 C C . ALA A 1 380 ? -2.967 -12.004 -7.888 1.00 98.50 380 ALA A C 1
ATOM 3100 O O . ALA A 1 380 ? -4.053 -11.880 -8.445 1.00 98.50 380 ALA A O 1
ATOM 3101 N N . THR A 1 381 ? -1.909 -11.270 -8.249 1.00 97.88 381 THR A N 1
ATOM 3102 C CA . THR A 1 381 ? -1.950 -10.290 -9.343 1.00 97.88 381 THR A CA 1
ATOM 3103 C C . THR A 1 381 ? -1.981 -10.946 -10.721 1.00 97.88 381 THR A C 1
ATOM 3105 O O . THR A 1 381 ? -2.249 -10.257 -11.698 1.00 97.88 381 THR A O 1
ATOM 3108 N N . GLU A 1 382 ? -1.708 -12.254 -10.804 1.00 97.31 382 GLU A N 1
ATOM 3109 C CA . GLU A 1 382 ? -1.631 -13.017 -12.060 1.00 97.31 382 GLU A CA 1
ATOM 3110 C C . GLU A 1 382 ? -0.573 -12.479 -13.044 1.00 97.31 382 GLU A C 1
ATOM 3112 O O . GLU A 1 382 ? -0.642 -12.698 -14.252 1.00 97.31 382 GLU A O 1
ATOM 3117 N N . GLY A 1 383 ? 0.441 -11.787 -12.516 1.00 95.69 383 GLY A N 1
ATOM 3118 C CA . GLY A 1 383 ? 1.577 -11.290 -13.277 1.00 95.69 383 GLY A CA 1
ATOM 3119 C C . GLY A 1 383 ? 2.581 -10.548 -12.399 1.00 95.69 383 GLY A C 1
ATOM 3120 O O . GLY A 1 383 ? 2.791 -10.873 -11.225 1.00 95.69 383 GLY A O 1
ATOM 3121 N N . GLY A 1 384 ? 3.222 -9.537 -12.985 1.00 95.50 384 GLY A N 1
ATOM 3122 C CA . GLY A 1 384 ? 4.126 -8.652 -12.258 1.00 95.50 384 GLY A CA 1
ATOM 3123 C C . GLY A 1 384 ? 5.454 -9.292 -11.843 1.00 95.50 384 GLY A C 1
ATOM 3124 O O . GLY A 1 384 ? 5.829 -10.362 -12.322 1.00 95.50 384 GLY A O 1
ATOM 3125 N N . SER A 1 385 ? 6.183 -8.624 -10.948 1.00 95.94 385 SER A N 1
ATOM 3126 C CA . SER A 1 385 ? 7.555 -8.996 -10.560 1.00 95.94 385 SER A CA 1
ATOM 3127 C C . SER A 1 385 ? 7.695 -9.610 -9.163 1.00 95.94 385 SER A C 1
ATOM 3129 O O . SER A 1 385 ? 8.809 -9.910 -8.726 1.00 95.94 385 SER A O 1
ATOM 3131 N N . LEU A 1 386 ? 6.581 -9.811 -8.455 1.00 95.75 386 LEU A N 1
ATOM 3132 C CA . LEU A 1 386 ? 6.566 -10.408 -7.120 1.00 95.75 386 LEU A CA 1
ATOM 3133 C C . LEU A 1 386 ? 6.492 -11.937 -7.201 1.00 95.75 386 LEU A C 1
ATOM 3135 O O . LEU A 1 386 ? 5.415 -12.519 -7.193 1.00 95.75 386 LEU A O 1
ATOM 3139 N N . PHE A 1 387 ? 7.644 -12.589 -7.263 1.00 95.62 387 PHE A N 1
ATOM 3140 C CA . PHE A 1 387 ? 7.781 -14.046 -7.194 1.00 95.62 387 PHE A CA 1
ATOM 3141 C C . PHE A 1 387 ? 9.090 -14.409 -6.481 1.00 95.62 387 PHE A C 1
ATOM 3143 O O . PHE A 1 387 ? 9.978 -13.561 -6.325 1.00 95.62 387 PHE A O 1
ATOM 3150 N N . GLY A 1 388 ? 9.220 -15.669 -6.067 1.00 93.94 388 GLY A N 1
ATOM 3151 C CA . GLY A 1 388 ? 10.422 -16.197 -5.422 1.00 93.94 388 GLY A CA 1
ATOM 3152 C C . GLY A 1 388 ? 10.199 -16.621 -3.973 1.00 93.94 388 GLY A C 1
ATOM 3153 O O . GLY A 1 388 ? 9.121 -17.074 -3.596 1.00 93.94 388 GLY A O 1
ATOM 3154 N N . GLU A 1 389 ? 11.255 -16.525 -3.165 1.00 93.88 389 GLU A N 1
ATOM 3155 C CA . GLU A 1 389 ? 11.273 -17.066 -1.807 1.00 93.88 389 GLU A CA 1
ATOM 3156 C C . GLU A 1 389 ? 10.108 -16.529 -0.961 1.00 93.88 389 GLU A C 1
ATOM 3158 O O . GLU A 1 389 ? 9.917 -15.320 -0.832 1.00 93.88 389 GLU A O 1
ATOM 3163 N N . ARG A 1 390 ? 9.334 -17.448 -0.368 1.00 96.62 390 ARG A N 1
ATOM 3164 C CA . ARG A 1 390 ? 8.206 -17.147 0.534 1.00 96.62 390 ARG A CA 1
ATOM 3165 C C . ARG A 1 390 ? 7.055 -16.348 -0.088 1.00 96.62 390 ARG A C 1
ATOM 3167 O O . ARG A 1 390 ? 6.222 -15.804 0.637 1.00 96.62 390 ARG A O 1
ATOM 3174 N N . ILE A 1 391 ? 6.964 -16.339 -1.416 1.00 98.19 391 ILE A N 1
ATOM 3175 C CA . ILE A 1 391 ? 5.823 -15.816 -2.166 1.00 98.19 391 ILE A CA 1
ATOM 3176 C C . ILE A 1 391 ? 5.132 -16.997 -2.836 1.00 98.19 391 ILE A C 1
ATOM 3178 O O . ILE A 1 391 ? 5.748 -17.733 -3.598 1.00 98.19 391 ILE A O 1
ATOM 3182 N N . THR A 1 392 ? 3.849 -17.193 -2.539 1.00 98.00 392 THR A N 1
ATOM 3183 C CA . THR A 1 392 ? 3.023 -18.165 -3.264 1.00 98.00 392 THR A CA 1
ATOM 3184 C C . THR A 1 392 ? 2.261 -17.441 -4.361 1.00 98.00 392 THR A C 1
ATOM 3186 O O . THR A 1 392 ? 1.553 -16.482 -4.075 1.00 98.00 392 THR A O 1
ATOM 3189 N N . SER A 1 393 ? 2.357 -17.909 -5.595 1.00 98.12 393 SER A N 1
ATOM 3190 C CA . SER A 1 393 ? 1.591 -17.364 -6.717 1.00 98.12 393 SER A CA 1
ATOM 3191 C C . SER A 1 393 ? 0.377 -18.248 -7.002 1.00 98.12 393 SER A C 1
ATOM 3193 O O . SER A 1 393 ? 0.497 -19.472 -7.018 1.00 98.12 393 SER A O 1
ATOM 3195 N N . MET A 1 394 ? -0.799 -17.648 -7.187 1.00 97.94 394 MET A N 1
ATOM 3196 C CA . MET A 1 394 ? -2.027 -18.348 -7.598 1.00 97.94 394 MET A CA 1
ATOM 3197 C C . MET A 1 394 ? -2.998 -17.381 -8.272 1.00 97.94 394 MET A C 1
ATOM 3199 O O . MET A 1 394 ? -2.840 -16.165 -8.153 1.00 97.94 394 MET A O 1
ATOM 3203 N N . LYS A 1 395 ? -4.019 -17.896 -8.963 1.00 98.25 395 LYS A N 1
ATOM 3204 C CA . LYS A 1 395 ? -5.068 -17.023 -9.510 1.00 98.25 395 LYS A CA 1
ATOM 3205 C C . LYS A 1 395 ? -5.893 -16.409 -8.391 1.00 98.25 395 LYS A C 1
ATOM 3207 O O . LYS A 1 395 ? -6.103 -17.029 -7.347 1.00 98.25 395 LYS A O 1
ATOM 3212 N N . PHE A 1 396 ? -6.441 -15.218 -8.618 1.00 98.62 396 PHE A N 1
ATOM 3213 C CA . PHE A 1 396 ? -7.253 -14.583 -7.585 1.00 98.62 396 PHE A CA 1
ATOM 3214 C C . PHE A 1 396 ? -8.538 -15.364 -7.267 1.00 98.62 396 PHE A C 1
ATOM 3216 O O . PHE A 1 396 ? -8.939 -15.439 -6.107 1.00 98.62 396 PHE A O 1
ATOM 3223 N N . SER A 1 397 ? -9.141 -16.034 -8.254 1.00 98.06 397 SER A N 1
ATOM 3224 C CA . SER A 1 397 ? -10.272 -16.941 -8.015 1.00 98.06 397 SER A CA 1
ATOM 3225 C C . SER A 1 397 ? -9.915 -18.086 -7.059 1.00 98.06 397 SER A C 1
ATOM 3227 O O . SER A 1 397 ? -10.674 -18.380 -6.142 1.00 98.06 397 SER A O 1
ATOM 3229 N N . GLU A 1 398 ? -8.731 -18.682 -7.218 1.00 98.19 398 GLU A N 1
ATOM 3230 C CA . GLU A 1 398 ? -8.237 -19.759 -6.350 1.00 98.19 398 GLU A CA 1
ATOM 3231 C C . GLU A 1 398 ? -7.967 -19.246 -4.929 1.00 98.19 398 GLU A C 1
ATOM 3233 O O . GLU A 1 398 ? -8.293 -19.919 -3.950 1.00 98.19 398 GLU A O 1
ATOM 3238 N N . PHE A 1 399 ? -7.431 -18.025 -4.798 1.00 98.00 399 PHE A N 1
ATOM 3239 C CA . PHE A 1 399 ? -7.281 -17.370 -3.498 1.00 98.00 399 PHE A CA 1
ATOM 3240 C C . PHE A 1 399 ? -8.638 -17.214 -2.797 1.00 98.00 399 PHE A C 1
ATOM 3242 O O . PHE A 1 399 ? -8.777 -17.611 -1.639 1.00 98.00 399 PHE A O 1
ATOM 3249 N N . LEU A 1 400 ? -9.643 -16.677 -3.496 1.00 97.50 400 LEU A N 1
ATOM 3250 C CA . LEU A 1 400 ? -10.987 -16.468 -2.947 1.00 97.50 400 LEU A CA 1
ATOM 3251 C C . LEU A 1 400 ? -11.658 -17.788 -2.542 1.00 97.50 400 LEU A C 1
ATOM 3253 O O . LEU A 1 400 ? -12.386 -17.831 -1.555 1.00 97.50 400 LEU A O 1
ATOM 3257 N N . GLU A 1 401 ? -11.398 -18.878 -3.264 1.00 95.62 401 GLU A N 1
ATOM 3258 C CA . GLU A 1 401 ? -11.905 -20.205 -2.912 1.00 95.62 401 GLU A CA 1
ATOM 3259 C C . GLU A 1 401 ? -11.221 -20.795 -1.673 1.00 95.62 401 GLU A C 1
ATOM 3261 O O . GLU A 1 401 ? -11.885 -21.413 -0.834 1.00 95.62 401 GLU A O 1
ATOM 3266 N N . LYS A 1 402 ? -9.905 -20.598 -1.554 1.00 95.38 402 LYS A N 1
ATOM 3267 C CA . LYS A 1 402 ? -9.070 -21.187 -0.503 1.00 95.38 402 LYS A CA 1
ATOM 3268 C C . LYS A 1 402 ? -9.122 -20.419 0.819 1.00 95.38 402 LYS A C 1
ATOM 3270 O O . LYS A 1 402 ? -9.035 -21.035 1.879 1.00 95.38 402 LYS A O 1
ATOM 3275 N N . TYR A 1 403 ? -9.268 -19.095 0.771 1.00 92.69 403 TYR A N 1
ATOM 3276 C CA . TYR A 1 403 ? -9.115 -18.194 1.92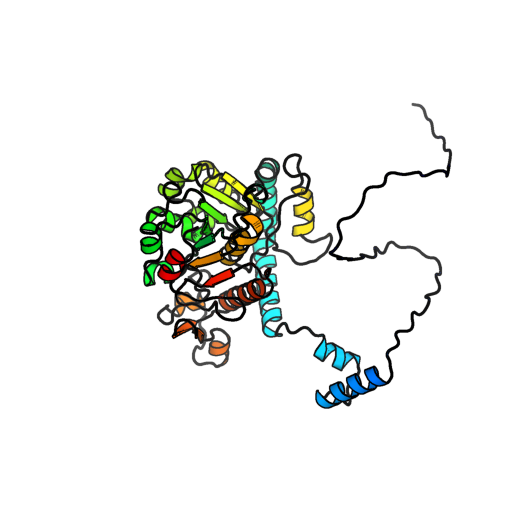0 1.00 92.69 403 TYR A CA 1
ATOM 3277 C C . TYR A 1 403 ? -10.387 -17.391 2.216 1.00 92.69 403 TYR A C 1
ATOM 3279 O O . TYR A 1 403 ? -10.337 -16.187 2.438 1.00 92.69 403 TYR A O 1
ATOM 3287 N N . LYS A 1 404 ? -11.538 -18.067 2.262 1.00 77.75 404 LYS A N 1
ATOM 3288 C CA . LYS A 1 404 ? -12.873 -17.468 2.478 1.00 77.75 404 LYS A CA 1
ATOM 3289 C C . LYS A 1 404 ? -13.077 -16.762 3.834 1.00 77.75 404 LYS A C 1
ATOM 3291 O O . LYS A 1 404 ? -14.154 -16.216 4.027 1.00 77.75 404 LYS A O 1
ATOM 3296 N N . SER A 1 405 ? -12.078 -16.822 4.728 1.00 61.22 405 SER A N 1
ATOM 3297 C CA . SER A 1 405 ? -12.122 -16.630 6.195 1.00 61.22 405 SER A CA 1
ATOM 3298 C C . SER A 1 405 ? -13.153 -15.654 6.723 1.00 61.22 405 SER A C 1
ATOM 3300 O O . SER A 1 405 ? -13.169 -14.508 6.214 1.00 61.22 405 SER A O 1
#

Organism: NCBI:txid1502289

pLDDT: mean 82.99, std 22.79, range [22.22, 98.81]

InterPro domains:
  IPR002826 6-hydroxymethylpterin diphosphokinase MptE-like [PF01973] (111-309)

Radius of gyration: 26.19 Å; chains: 1; bounding box: 70×65×82 Å